Protein AF-0000000084554409 (afdb_homodimer)

Nearest PDB structures (foldseek):
  8tp8-assembly2_C  TM=5.399E-01  e=3.502E-16  Caulobacter vibrioides NA1000
  8tp8-assembly1_A  TM=5.788E-01  e=5.989E-15  Caulobacter vibrioides NA1000
  8tpk-assembly1_A  TM=5.805E-01  e=3.508E-14  Caulobacter vibrioides NA1000
  7u02-assembly1_M  TM=6.677E-01  e=2.843E-09  Caulobacter vibrioides CB15
  9c5g-assembly1_A  TM=3.710E-01  e=1.665E-08  Rhizobium leguminosarum

Structure (mmCIF, N/CA/C/O backbone):
data_AF-0000000084554409-model_v1
#
loop_
_entity.id
_entity.type
_entity.pdbx_description
1 polymer 'DeoR-like helix-turn-helix domain protein'
#
loop_
_atom_site.group_PDB
_atom_site.id
_atom_site.type_symbol
_atom_site.label_atom_id
_atom_site.label_alt_id
_atom_site.label_comp_id
_atom_site.label_asym_id
_atom_site.label_entity_id
_atom_site.label_seq_id
_atom_site.pdbx_PDB_ins_code
_atom_site.Cartn_x
_atom_site.Cartn_y
_atom_site.Cartn_z
_atom_site.occupancy
_atom_site.B_iso_or_equiv
_atom_site.auth_seq_id
_atom_site.auth_comp_id
_atom_site.auth_asym_id
_atom_site.auth_atom_id
_atom_site.pdbx_PDB_model_num
ATOM 1 N N . MET A 1 1 ? -9.289 40.406 23.047 1 42.03 1 MET A N 1
ATOM 2 C CA . MET A 1 1 ? -8.758 39.344 22.188 1 42.03 1 MET A CA 1
ATOM 3 C C . MET A 1 1 ? -9.305 37.969 22.594 1 42.03 1 MET A C 1
ATOM 5 O O . MET A 1 1 ? -9.359 37.656 23.781 1 42.03 1 MET A O 1
ATOM 9 N N . ASN A 1 2 ? -10.055 37.281 21.734 1 46.47 2 ASN A N 1
ATOM 10 C CA . ASN A 1 2 ? -10.586 35.969 22.047 1 46.47 2 ASN A CA 1
ATOM 11 C C . ASN A 1 2 ? -9.461 34.969 22.328 1 46.47 2 ASN A C 1
ATOM 13 O O . ASN A 1 2 ? -8.359 35.094 21.781 1 46.47 2 ASN A O 1
ATOM 17 N N . LYS A 1 3 ? -9.773 34.219 23.281 1 57.31 3 LYS A N 1
ATOM 18 C CA . LYS A 1 3 ? -8.766 33.281 23.781 1 57.31 3 LYS A CA 1
ATOM 19 C C . LYS A 1 3 ? -8.219 32.406 22.656 1 57.31 3 LYS A C 1
ATOM 21 O O . LYS A 1 3 ? -7.012 32.188 22.562 1 57.31 3 LYS A O 1
ATOM 26 N N . SER A 1 4 ? -9.047 31.891 21.906 1 52.97 4 SER A N 1
ATOM 27 C CA . SER A 1 4 ? -8.633 30.969 20.859 1 52.97 4 SER A CA 1
ATOM 28 C C . SER A 1 4 ? -7.703 31.641 19.859 1 52.97 4 SER A C 1
ATOM 30 O O . SER A 1 4 ? -6.703 31.062 19.422 1 52.97 4 SER A O 1
ATOM 32 N N . LYS A 1 5 ? -7.984 32.906 19.641 1 51.28 5 LYS A N 1
ATOM 33 C CA . LYS A 1 5 ? -7.145 33.719 18.766 1 51.28 5 LYS A CA 1
ATOM 34 C C . LYS A 1 5 ? -5.773 33.969 19.375 1 51.28 5 LYS A C 1
ATOM 36 O O . LYS A 1 5 ? -4.75 33.844 18.703 1 51.28 5 LYS A O 1
ATOM 41 N N . ARG A 1 6 ? -5.91 34.438 20.484 1 61.97 6 ARG A N 1
ATOM 42 C CA . ARG A 1 6 ? -4.68 34.719 21.219 1 61.97 6 ARG A CA 1
ATOM 43 C C . ARG A 1 6 ? -3.775 33.469 21.266 1 61.97 6 ARG A C 1
ATOM 45 O O . ARG A 1 6 ? -2.557 33.594 21.125 1 61.97 6 ARG A O 1
ATOM 52 N N . LEU A 1 7 ? -4.406 32.375 21.219 1 65.44 7 LEU A N 1
ATOM 53 C CA . LEU A 1 7 ? -3.613 31.156 21.297 1 65.44 7 LEU A CA 1
ATOM 54 C C . LEU A 1 7 ? -2.889 30.891 19.984 1 65.44 7 LEU A C 1
ATOM 56 O O . LEU A 1 7 ? -1.714 30.516 19.984 1 65.44 7 LEU A O 1
ATOM 60 N N . VAL A 1 8 ? -3.498 31.109 18.984 1 59.38 8 VAL A N 1
ATOM 61 C CA . VAL A 1 8 ? -2.879 30.906 17.672 1 59.38 8 VAL A CA 1
ATOM 62 C C . VAL A 1 8 ? -1.758 31.922 17.469 1 59.38 8 VAL A C 1
ATOM 64 O O . VAL A 1 8 ? -0.665 31.578 17.031 1 59.38 8 VAL A O 1
ATOM 67 N N . ASP A 1 9 ? -2.053 33.219 17.906 1 60.62 9 ASP A N 1
ATOM 68 C CA . ASP A 1 9 ? -1.046 34.25 17.812 1 60.62 9 ASP A CA 1
ATOM 69 C C . ASP A 1 9 ? 0.168 33.938 18.688 1 60.62 9 ASP A C 1
ATOM 71 O O . ASP A 1 9 ? 1.307 34.188 18.281 1 60.62 9 ASP A O 1
ATOM 75 N N . LEU A 1 10 ? -0.162 33.469 19.672 1 70.5 10 LEU A N 1
ATOM 76 C CA . LEU A 1 10 ? 0.896 33.094 20.594 1 70.5 10 LEU A CA 1
ATOM 77 C C . LEU A 1 10 ? 1.8 32 20 1 70.5 10 LEU A C 1
ATOM 79 O O . LEU A 1 10 ? 3.023 32.062 20.141 1 70.5 10 LEU A O 1
ATOM 83 N N . ILE A 1 11 ? 1.165 31.156 19.297 1 67.06 11 ILE A N 1
ATOM 84 C CA . ILE A 1 11 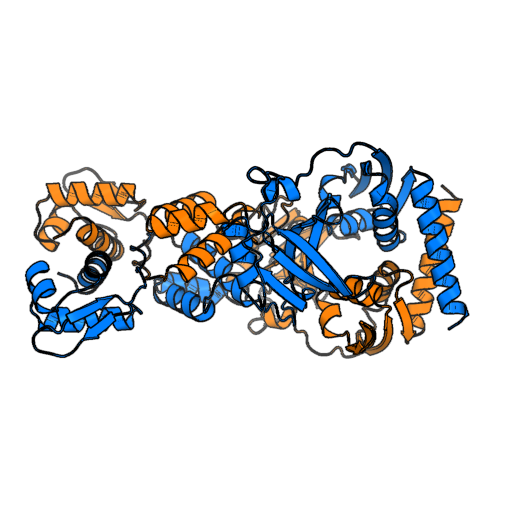? 1.938 30.062 18.703 1 67.06 11 ILE A CA 1
ATOM 85 C C . ILE A 1 11 ? 2.904 30.625 17.672 1 67.06 11 ILE A C 1
ATOM 87 O O . ILE A 1 11 ? 4.078 30.266 17.641 1 67.06 11 ILE A O 1
ATOM 91 N N . ILE A 1 12 ? 2.424 31.469 16.953 1 58.12 12 ILE A N 1
ATOM 92 C CA . ILE A 1 12 ? 3.246 32.094 15.922 1 58.12 12 ILE A CA 1
ATOM 93 C C . ILE A 1 12 ? 4.414 32.844 16.562 1 58.12 12 ILE A C 1
ATOM 95 O O . ILE A 1 12 ? 5.566 32.656 16.141 1 58.12 12 ILE A O 1
ATOM 99 N N . VAL A 1 13 ? 4.086 33.656 17.516 1 65.5 13 VAL A N 1
ATOM 100 C CA . VAL A 1 13 ? 5.102 34.5 18.172 1 65.5 13 VAL A CA 1
ATOM 101 C C . VAL A 1 13 ? 6.113 33.594 18.875 1 65.5 13 VAL A C 1
ATOM 103 O O . VAL A 1 13 ? 7.32 33.844 18.812 1 65.5 13 VAL A O 1
ATOM 106 N N . ILE A 1 14 ? 5.598 32.562 19.406 1 70.81 14 ILE A N 1
ATOM 107 C CA . ILE A 1 14 ? 6.5 31.734 20.188 1 70.81 14 ILE A CA 1
ATOM 108 C C . ILE A 1 14 ? 7.418 30.953 19.234 1 70.81 14 ILE A C 1
ATOM 110 O O . ILE A 1 14 ? 8.586 30.719 19.562 1 70.81 14 ILE A O 1
ATOM 114 N N . ASN A 1 15 ? 6.895 30.625 18.094 1 62.66 15 ASN A N 1
ATOM 115 C CA . ASN A 1 15 ? 7.73 29.953 17.109 1 62.66 15 ASN A CA 1
ATOM 116 C C . ASN A 1 15 ? 8.844 30.859 16.594 1 62.66 15 ASN A C 1
ATOM 118 O O . ASN A 1 15 ? 9.945 30.391 16.297 1 62.66 15 ASN A O 1
ATOM 122 N N . ARG A 1 16 ? 8.469 32.031 16.516 1 59.31 16 ARG A N 1
ATOM 123 C CA . ARG A 1 16 ? 9.43 33 16.031 1 59.31 16 ARG A CA 1
ATOM 124 C C . ARG A 1 16 ? 10.484 33.312 17.109 1 59.31 16 ARG A C 1
ATOM 126 O O . ARG A 1 16 ? 11.68 33.344 16.812 1 59.31 16 ARG A O 1
ATOM 133 N N . LYS A 1 17 ? 10.109 33.531 18.297 1 64.5 17 LYS A N 1
ATOM 134 C CA . LYS A 1 17 ? 11 34 19.359 1 64.5 17 LYS A CA 1
ATOM 135 C C . LYS A 1 17 ? 11.781 32.844 19.969 1 64.5 17 LYS A C 1
ATOM 137 O O . LYS A 1 17 ? 12.891 33.031 20.469 1 64.5 17 LYS A O 1
ATOM 142 N N . GLN A 1 18 ? 11.234 31.688 19.859 1 65.06 18 GLN A N 1
ATOM 143 C CA . GLN A 1 18 ? 11.789 30.469 20.422 1 65.06 18 GLN A CA 1
ATOM 144 C C . GLN A 1 18 ? 12 30.594 21.922 1 65.06 18 GLN A C 1
ATOM 146 O O . GLN A 1 18 ? 11.727 29.656 22.672 1 65.06 18 GLN A O 1
ATOM 151 N N . ASN A 1 19 ? 12.602 31.766 22.359 1 71 19 ASN A N 1
ATOM 152 C CA . ASN A 1 19 ? 12.766 32.125 23.766 1 71 19 ASN A CA 1
ATOM 153 C C . ASN A 1 19 ? 12.016 33.406 24.109 1 71 19 ASN A C 1
ATOM 155 O O . ASN A 1 19 ? 12.117 34.406 23.391 1 71 19 ASN A O 1
ATOM 159 N N . PHE A 1 20 ? 11.125 33.281 25.109 1 77.62 20 PHE A N 1
ATOM 160 C CA . PHE A 1 20 ? 10.32 34.469 25.422 1 77.62 20 PHE A CA 1
ATOM 161 C C . PHE A 1 20 ? 9.883 34.438 26.891 1 77.62 20 PHE A C 1
ATOM 163 O O . PHE A 1 20 ? 9.898 33.406 27.531 1 77.62 20 PHE A O 1
ATOM 170 N N . THR A 1 21 ? 9.68 35.688 27.453 1 80.69 21 THR A N 1
ATOM 171 C CA . THR A 1 21 ? 9.102 35.781 28.797 1 80.69 21 THR A CA 1
ATOM 172 C C . THR A 1 21 ? 7.617 36.125 28.719 1 80.69 21 THR A C 1
ATOM 174 O O . THR A 1 21 ? 7.156 36.688 27.734 1 80.69 21 THR A O 1
ATOM 177 N N . ALA A 1 22 ? 6.871 35.688 29.781 1 84.06 22 ALA A N 1
ATOM 178 C CA . ALA A 1 22 ? 5.453 36.031 29.844 1 84.06 22 ALA A CA 1
ATOM 179 C C . ALA A 1 22 ? 5.25 37.531 29.766 1 84.06 22 ALA A C 1
ATOM 181 O O . ALA A 1 22 ? 4.285 38 29.156 1 84.06 22 ALA A O 1
ATOM 182 N N . LYS A 1 23 ? 6.176 38.25 30.422 1 83.12 23 LYS A N 1
ATOM 183 C CA . LYS A 1 23 ? 6.098 39.719 30.422 1 83.12 23 LYS A CA 1
ATOM 184 C C . LYS A 1 23 ? 6.219 40.281 29 1 83.12 23 LYS A C 1
ATOM 186 O O . LYS A 1 23 ? 5.445 41.125 28.609 1 83.12 23 LYS A O 1
ATOM 191 N N . GLU A 1 24 ? 7.168 39.719 28.312 1 84.38 24 GLU A N 1
ATOM 192 C CA . GLU A 1 24 ? 7.379 40.156 26.938 1 84.38 24 GLU A CA 1
ATOM 193 C C . GLU A 1 24 ? 6.137 39.906 26.078 1 84.38 24 GLU A C 1
ATOM 195 O O . GLU A 1 24 ? 5.742 40.75 25.281 1 84.38 24 GLU A O 1
ATOM 200 N N . LEU A 1 25 ? 5.574 38.75 26.219 1 84.56 25 LEU A N 1
ATOM 201 C CA . LEU A 1 25 ? 4.391 38.406 25.438 1 84.56 25 LEU A CA 1
ATOM 202 C C . LEU A 1 25 ? 3.193 39.25 25.859 1 84.56 25 LEU A C 1
ATOM 204 O O . LEU A 1 25 ? 2.391 39.656 25.016 1 84.56 25 LEU A O 1
ATOM 208 N N . ALA A 1 26 ? 3.086 39.5 27.156 1 85.06 26 ALA A N 1
ATOM 209 C CA . ALA A 1 26 ? 2.004 40.312 27.672 1 85.06 26 ALA A CA 1
ATOM 210 C C . ALA A 1 26 ? 2.047 41.719 27.062 1 85.06 26 ALA A C 1
ATOM 212 O O . ALA A 1 26 ? 1.012 42.281 26.672 1 85.06 26 ALA A O 1
ATOM 213 N N . GLU A 1 27 ? 3.223 42.219 27.031 1 84.75 27 GLU A N 1
ATOM 214 C CA . GLU A 1 27 ? 3.41 43.531 26.438 1 84.75 27 GLU A CA 1
ATOM 215 C C . GLU A 1 27 ? 3.066 43.531 24.953 1 84.75 27 GLU A C 1
ATOM 217 O O . GLU A 1 27 ? 2.398 44.438 24.453 1 84.75 27 GLU A O 1
ATOM 222 N N . GLU A 1 28 ? 3.516 42.469 24.375 1 81.31 28 GLU A N 1
ATOM 223 C CA . GLU A 1 28 ? 3.32 42.344 22.938 1 81.31 28 GLU A CA 1
ATOM 224 C C . GLU A 1 28 ? 1.842 42.188 22.594 1 81.31 28 GLU A C 1
ATOM 226 O O . GLU A 1 28 ? 1.372 42.75 21.594 1 81.31 28 GLU A O 1
ATOM 231 N N . PHE A 1 29 ? 1.118 41.5 23.391 1 80.5 29 PHE A N 1
ATOM 232 C CA . PHE A 1 29 ? -0.267 41.156 23.078 1 80.5 29 PHE A CA 1
ATOM 233 C C . PHE A 1 29 ? -1.226 42.094 23.812 1 80.5 29 PHE A C 1
ATOM 235 O O . PHE A 1 29 ? -2.439 42.031 23.609 1 80.5 29 PHE A O 1
ATOM 242 N N . GLY A 1 30 ? -0.697 42.938 24.672 1 80.69 30 GLY A N 1
ATOM 243 C CA . GLY A 1 30 ? -1.503 43.906 25.406 1 80.69 30 GLY A CA 1
ATOM 244 C C . GLY A 1 30 ? -2.457 43.25 26.391 1 80.69 30 GLY A C 1
ATOM 245 O O . GLY A 1 30 ? -3.609 43.688 26.516 1 80.69 30 GLY A O 1
ATOM 246 N N . VAL A 1 31 ? -2.096 42.219 26.906 1 85.06 31 VAL A N 1
ATOM 247 C CA . VAL A 1 31 ? -2.873 41.562 27.922 1 85.06 31 VAL A CA 1
ATOM 248 C C . VAL A 1 31 ? -2.033 41.375 29.188 1 85.06 31 VAL A C 1
ATOM 250 O O . VAL A 1 31 ? -0.856 41.75 29.219 1 85.06 31 VAL A O 1
ATOM 253 N N . SER A 1 32 ? -2.68 40.938 30.219 1 84.81 32 SER A N 1
ATOM 254 C CA . SER A 1 32 ? -1.973 40.75 31.484 1 84.81 32 SER A CA 1
ATOM 255 C C . SER A 1 32 ? -1.036 39.562 31.438 1 84.81 32 SER A C 1
ATOM 257 O O . SER A 1 32 ? -1.226 38.656 30.609 1 84.81 32 SER A O 1
ATOM 259 N N . ILE A 1 33 ? -0.071 39.625 32.312 1 83.44 33 ILE A N 1
ATOM 260 C CA . ILE A 1 33 ? 0.845 38.5 32.438 1 83.44 33 ILE A CA 1
ATOM 261 C C . ILE A 1 33 ? 0.064 37.25 32.781 1 83.44 33 ILE A C 1
ATOM 263 O O . ILE A 1 33 ? 0.36 36.156 32.281 1 83.44 33 ILE A O 1
ATOM 267 N N . ARG A 1 34 ? -0.937 37.406 33.594 1 81.69 34 ARG A N 1
ATOM 268 C CA . ARG A 1 34 ? -1.754 36.281 34 1 81.69 34 ARG A CA 1
ATOM 269 C C . ARG A 1 34 ? -2.494 35.688 32.812 1 81.69 34 ARG A C 1
ATOM 271 O O . ARG A 1 34 ? -2.596 34.469 32.688 1 81.69 34 ARG A O 1
ATOM 278 N N . THR A 1 35 ? -2.98 36.5 31.984 1 83 35 THR A N 1
ATOM 279 C CA . THR A 1 35 ? -3.68 36.031 30.797 1 83 35 THR A CA 1
ATOM 280 C C . THR A 1 35 ? -2.74 35.25 29.875 1 83 35 THR A C 1
ATOM 282 O O . THR A 1 35 ? -3.104 34.188 29.375 1 83 35 THR A O 1
ATOM 285 N N . ILE A 1 36 ? -1.535 35.812 29.672 1 85.38 36 ILE A N 1
ATOM 286 C CA . ILE A 1 36 ? -0.545 35.125 28.844 1 85.38 36 ILE A CA 1
ATOM 287 C C . ILE A 1 36 ? -0.172 33.781 29.453 1 85.38 36 ILE A C 1
ATOM 289 O O . ILE A 1 36 ? -0.05 32.781 28.75 1 85.38 36 ILE A O 1
ATOM 293 N N . GLN A 1 37 ? -0.025 33.844 30.75 1 83 37 GLN A N 1
ATOM 294 C CA . GLN A 1 37 ? 0.333 32.594 31.422 1 83 37 GLN A CA 1
ATOM 295 C C . GLN A 1 37 ? -0.765 31.562 31.266 1 83 37 GLN A C 1
ATOM 297 O O . GLN A 1 37 ? -0.478 30.375 31.078 1 83 37 GLN A O 1
ATOM 302 N N . ARG A 1 38 ? -1.972 31.938 31.297 1 80.25 38 ARG A N 1
ATOM 303 C CA . ARG A 1 38 ? -3.088 31.031 31.062 1 80.25 38 ARG A CA 1
ATOM 304 C C . ARG A 1 38 ? -3.094 30.531 29.625 1 80.25 38 ARG A C 1
ATOM 306 O O . ARG A 1 38 ? -3.299 29.344 29.359 1 80.25 38 ARG A O 1
ATOM 313 N N . ASP A 1 39 ? -2.883 31.453 28.766 1 79.62 39 ASP A N 1
ATOM 314 C CA . ASP A 1 39 ? -2.848 31.094 27.359 1 79.62 39 ASP A CA 1
ATOM 315 C C . ASP A 1 39 ? -1.714 30.109 27.062 1 79.62 39 ASP A C 1
ATOM 317 O O . ASP A 1 39 ? -1.889 29.172 26.297 1 79.62 39 ASP A O 1
ATOM 321 N N . LEU A 1 40 ? -0.564 30.422 27.641 1 78.38 40 LEU A N 1
ATOM 322 C CA . LEU A 1 40 ? 0.583 29.547 27.453 1 78.38 40 LEU A CA 1
ATOM 323 C C . LEU A 1 40 ? 0.297 28.156 27.984 1 78.38 40 LEU A C 1
ATOM 325 O O . LEU A 1 40 ? 0.708 27.156 27.391 1 78.38 40 LEU A O 1
ATOM 329 N N . LYS A 1 41 ? -0.474 28.156 29.016 1 75 41 LYS A N 1
ATOM 330 C CA . LYS A 1 41 ? -0.89 26.859 29.562 1 75 41 LYS A CA 1
ATOM 331 C C . LYS A 1 41 ? -1.835 26.141 28.594 1 75 41 LYS A C 1
ATOM 333 O O . LYS A 1 41 ? -1.72 24.938 28.391 1 75 41 LYS A O 1
ATOM 338 N N . ASP A 1 42 ? -2.619 26.906 28.062 1 70.06 42 ASP A N 1
ATOM 339 C CA . ASP A 1 42 ? -3.529 26.344 27.062 1 70.06 42 ASP A CA 1
ATOM 340 C C . ASP A 1 42 ? -2.76 25.781 25.875 1 70.06 42 ASP A C 1
ATOM 342 O O . ASP A 1 42 ? -3.088 24.703 25.359 1 70.06 42 ASP A O 1
ATOM 346 N N . LEU A 1 43 ? -1.841 26.5 25.5 1 69.75 43 LEU A N 1
ATOM 347 C CA . LEU A 1 43 ? -1.02 26.062 24.375 1 69.75 43 LEU A CA 1
ATOM 348 C C . LEU A 1 43 ? -0.256 24.781 24.719 1 69.75 43 LEU A C 1
ATOM 350 O O . LEU A 1 43 ? -0.123 23.891 23.875 1 69.75 43 LEU A O 1
ATOM 354 N N . GLU A 1 44 ? 0.214 24.766 25.906 1 66.38 44 GLU A N 1
ATOM 355 C CA . GLU A 1 44 ? 0.876 23.562 26.375 1 66.38 44 GLU A CA 1
ATOM 356 C C . GLU A 1 44 ? -0.073 22.359 26.328 1 66.38 44 GLU A C 1
ATOM 358 O O . GLU A 1 44 ? 0.315 21.266 25.922 1 66.38 44 GLU A O 1
ATOM 363 N N . ASP A 1 45 ? -1.24 22.75 26.625 1 60.44 45 ASP A N 1
ATOM 364 C CA . ASP A 1 45 ? -2.252 21.703 26.625 1 60.44 45 ASP A CA 1
ATOM 365 C C . ASP A 1 45 ? -2.561 21.234 25.203 1 60.44 45 ASP A C 1
ATOM 367 O O . ASP A 1 45 ? -2.934 20.078 25 1 60.44 45 ASP A O 1
ATOM 371 N N . LEU A 1 46 ? -2.338 22.203 24.453 1 55.56 46 LEU A N 1
ATOM 372 C CA . LEU A 1 46 ? -2.58 21.891 23.047 1 55.56 46 LEU A CA 1
ATOM 373 C C . LEU A 1 46 ? -1.366 21.203 22.422 1 55.56 46 LEU A C 1
ATOM 375 O O . LEU A 1 46 ? -1.347 20.938 21.219 1 55.56 46 LEU A O 1
ATOM 379 N N . GLY A 1 47 ? -0.349 21.016 23.219 1 57.69 47 GLY A N 1
ATOM 380 C CA . GLY A 1 47 ? 0.809 20.25 22.781 1 57.69 47 GLY A CA 1
ATOM 381 C C . GLY A 1 47 ? 1.988 21.109 22.391 1 57.69 47 GLY A C 1
ATOM 382 O O . GLY A 1 47 ? 2.98 20.609 21.859 1 57.69 47 GLY A O 1
ATOM 383 N N . VAL A 1 48 ? 1.834 22.375 22.562 1 62.28 48 VAL A N 1
ATOM 384 C CA . VAL A 1 48 ? 2.967 23.25 22.281 1 62.28 48 VAL A CA 1
ATOM 385 C C . VAL A 1 48 ? 4.07 23.016 23.312 1 62.28 48 VAL A C 1
ATOM 387 O O . VAL A 1 48 ? 3.832 23.125 24.516 1 62.28 48 VAL A O 1
ATOM 390 N N . PRO A 1 49 ? 5.141 22.578 22.812 1 62.53 49 PRO A N 1
ATOM 391 C CA . PRO A 1 49 ? 6.211 22.297 23.766 1 62.53 49 PRO A CA 1
ATOM 392 C C . PRO A 1 49 ? 6.852 23.562 24.344 1 62.53 49 PRO A C 1
ATOM 394 O O . PRO A 1 49 ? 7.824 24.062 23.781 1 62.53 49 PRO A O 1
ATOM 397 N N . LEU A 1 50 ? 6.281 24.016 25.375 1 66.88 50 LEU A N 1
ATOM 398 C CA . LEU A 1 50 ? 6.832 25.172 26.047 1 66.88 50 LEU A CA 1
ATOM 399 C C . LEU A 1 50 ? 7.613 24.766 27.297 1 66.88 50 LEU A C 1
ATOM 401 O O . LEU A 1 50 ? 7.18 23.891 28.047 1 66.88 50 LEU A O 1
ATOM 405 N N . TYR A 1 51 ? 8.852 25.062 27.328 1 64.75 51 TYR A N 1
ATOM 406 C CA . TYR A 1 51 ? 9.68 24.859 28.516 1 64.75 51 TYR A CA 1
ATOM 407 C C . TYR A 1 51 ? 9.789 26.156 29.312 1 64.75 51 TYR A C 1
ATOM 409 O O . TYR A 1 51 ? 10.094 27.219 28.766 1 64.75 51 TYR A O 1
ATOM 417 N N . THR A 1 52 ? 9.336 25.969 30.531 1 66.88 52 THR A N 1
ATOM 418 C CA . THR A 1 52 ? 9.406 27.125 31.422 1 66.88 52 THR A CA 1
ATOM 419 C C . THR A 1 52 ? 10.734 27.141 32.188 1 66.88 52 THR A C 1
ATOM 421 O O . THR A 1 52 ? 11.133 26.141 32.75 1 66.88 52 THR A O 1
ATOM 424 N N . GLU A 1 53 ? 11.594 28.109 31.922 1 66.12 53 GLU A N 1
ATOM 425 C CA . GLU A 1 53 ? 12.805 28.328 32.719 1 66.12 53 GLU A CA 1
ATOM 426 C C . GLU A 1 53 ? 12.547 29.281 33.875 1 66.12 53 GLU A C 1
ATOM 428 O O . GLU A 1 53 ? 12.023 30.375 33.656 1 66.12 53 GLU A O 1
ATOM 433 N N . LEU A 1 54 ? 12.781 28.688 35.094 1 62.69 54 LEU A N 1
ATOM 434 C CA . LEU A 1 54 ? 12.57 29.469 36.312 1 62.69 54 LEU A CA 1
ATOM 435 C C . LEU A 1 54 ? 13.797 30.328 36.625 1 62.69 54 LEU A C 1
ATOM 437 O O . LEU A 1 54 ? 14.914 29.984 36.25 1 62.69 54 LEU A O 1
ATOM 441 N N . GLY A 1 55 ? 13.766 31.516 37.281 1 57.66 55 GLY A N 1
ATOM 442 C CA . GLY A 1 55 ? 14.82 32.406 37.719 1 57.66 55 GLY A CA 1
ATOM 443 C C . GLY A 1 55 ? 14.594 33.844 37.281 1 57.66 55 GLY A C 1
ATOM 444 O O . GLY A 1 55 ? 13.586 34.156 36.656 1 57.66 55 GLY A O 1
ATOM 445 N N . ALA A 1 56 ? 15.523 34.906 37.75 1 58.03 56 ALA A N 1
ATOM 446 C CA . ALA A 1 56 ? 15.398 36.344 37.5 1 58.03 56 ALA A CA 1
ATOM 447 C C . ALA A 1 56 ? 15.281 36.625 36 1 58.03 56 ALA A C 1
ATOM 449 O O . ALA A 1 56 ? 14.609 37.562 35.594 1 58.03 56 ALA A O 1
ATOM 450 N N . LYS A 1 57 ? 15.867 35.688 35.156 1 60.44 57 LYS A N 1
ATOM 451 C CA . LYS A 1 57 ? 15.844 35.812 33.688 1 60.44 57 LYS A CA 1
ATOM 452 C C . LYS A 1 57 ? 15.023 34.688 33.062 1 60.44 57 LYS A C 1
ATOM 454 O O . LYS A 1 57 ? 15.227 34.344 31.906 1 60.44 57 LYS A O 1
ATOM 459 N N . GLY A 1 58 ? 14.18 34.125 33.906 1 61.28 58 GLY A N 1
ATOM 460 C CA . GLY A 1 58 ? 13.438 32.969 33.438 1 61.28 58 GLY A CA 1
ATOM 461 C C . GLY A 1 58 ? 12.359 33.312 32.438 1 61.28 58 GLY A C 1
ATOM 462 O O . GLY A 1 58 ? 11.93 34.469 32.344 1 61.28 58 GLY A O 1
ATOM 463 N N . GLY A 1 59 ? 12.07 32.5 31.406 1 72.31 59 GLY A N 1
ATOM 464 C CA . GLY A 1 59 ? 11.086 32.625 30.344 1 72.31 59 GLY A CA 1
ATOM 465 C C . GLY A 1 59 ? 10.641 31.312 29.766 1 72.31 59 GLY A C 1
ATOM 466 O O . GLY A 1 59 ? 10.586 30.297 30.469 1 72.31 59 GLY A O 1
ATOM 467 N N . TYR A 1 60 ? 9.914 31.453 28.797 1 75.44 60 TYR A N 1
ATOM 468 C CA . TYR A 1 60 ? 9.438 30.297 28.062 1 75.44 60 TYR A CA 1
ATOM 469 C C . TYR A 1 60 ? 10.297 30.047 26.828 1 75.44 60 TYR A C 1
ATOM 471 O O . TYR A 1 60 ? 10.844 30.969 26.234 1 75.44 60 TYR A O 1
ATOM 479 N N . ARG A 1 61 ? 10.648 28.844 26.688 1 65 61 ARG A N 1
ATOM 480 C CA . ARG A 1 61 ? 11.359 28.422 25.484 1 65 61 ARG A CA 1
ATOM 481 C C . ARG A 1 61 ? 10.57 27.375 24.719 1 65 61 ARG A C 1
ATOM 483 O O . ARG A 1 61 ? 9.961 26.484 25.312 1 65 61 ARG A O 1
ATOM 490 N N . LEU A 1 62 ? 10.367 27.766 23.469 1 61.34 62 LEU A N 1
ATOM 491 C CA . LEU A 1 62 ? 9.844 26.719 22.609 1 61.34 62 LEU A CA 1
ATOM 492 C C . LEU A 1 62 ? 10.883 25.609 22.391 1 61.34 62 LEU A C 1
ATOM 494 O O . LEU A 1 62 ? 12.039 25.906 22.047 1 61.34 62 LEU A O 1
ATOM 498 N N . LEU A 1 63 ? 10.648 24.547 22.938 1 51.91 63 LEU A N 1
ATOM 499 C CA . LEU A 1 63 ? 11.586 23.438 22.734 1 51.91 63 LEU A CA 1
ATOM 500 C C . LEU A 1 63 ? 11.641 23.031 21.266 1 51.91 63 LEU A C 1
ATOM 502 O O . LEU A 1 63 ? 10.609 22.953 20.594 1 51.91 63 LEU A O 1
ATOM 506 N N . ASN A 1 64 ? 12.742 23.078 20.703 1 48.94 64 ASN A N 1
ATOM 507 C CA . ASN A 1 64 ? 13.258 22.734 19.375 1 48.94 64 ASN A CA 1
ATOM 508 C C . ASN A 1 64 ? 12.141 22.281 18.438 1 48.94 64 ASN A C 1
ATOM 510 O O . ASN A 1 64 ? 12.398 21.594 17.453 1 48.94 64 ASN A O 1
ATOM 514 N N . LYS A 1 65 ? 10.898 22.594 18.875 1 51.38 65 LYS A N 1
ATOM 515 C CA . LYS A 1 65 ? 9.93 21.938 18 1 51.38 65 LYS A CA 1
ATOM 516 C C . LYS A 1 65 ? 8.961 22.953 17.391 1 51.38 65 LYS A C 1
ATOM 518 O O . LYS A 1 65 ? 8.203 23.609 18.109 1 51.38 65 LYS A O 1
ATOM 523 N N . LYS A 1 66 ? 9.328 23.641 16.203 1 49.91 66 LYS A N 1
ATOM 524 C CA . LYS A 1 66 ? 8.531 24.594 15.445 1 49.91 66 LYS A CA 1
ATOM 525 C C . LYS A 1 66 ? 7.105 24.078 15.234 1 49.91 66 LYS A C 1
ATOM 527 O O . LYS A 1 66 ? 6.902 22.906 14.953 1 49.91 66 LYS A O 1
ATOM 532 N N . ILE A 1 67 ? 6.227 24.781 15.836 1 52.25 67 ILE A N 1
ATOM 533 C CA . ILE A 1 67 ? 4.812 24.469 15.688 1 52.25 67 ILE A CA 1
ATOM 534 C C . ILE A 1 67 ? 4.301 25 14.352 1 52.25 67 ILE A C 1
ATOM 536 O O . ILE A 1 67 ? 4.719 26.062 13.906 1 52.25 67 ILE A O 1
ATOM 540 N N . LEU A 1 68 ? 3.662 24.125 13.531 1 56.47 68 LEU A N 1
ATOM 541 C CA . LEU A 1 68 ? 3.137 24.484 12.219 1 56.47 68 LEU A CA 1
ATOM 542 C C . LEU A 1 68 ? 2.068 25.562 12.328 1 56.47 68 LEU A C 1
ATOM 544 O O . LEU A 1 68 ? 1.311 25.594 13.305 1 56.47 68 LEU A O 1
ATOM 548 N N . PRO A 1 69 ? 2.26 26.672 11.586 1 49.62 69 PRO A N 1
ATOM 549 C CA . PRO A 1 69 ? 1.155 27.641 11.508 1 49.62 69 PRO A CA 1
ATOM 550 C C . PRO A 1 69 ? -0.182 26.969 11.195 1 49.62 69 PRO A C 1
ATOM 552 O O . PRO A 1 69 ? -0.212 25.859 10.656 1 49.62 69 PRO A O 1
ATOM 555 N N . PRO A 1 70 ? -1.249 27.547 11.664 1 51.25 70 PRO A N 1
ATOM 556 C CA . PRO A 1 70 ? -2.568 26.984 11.375 1 51.25 70 PRO A CA 1
ATOM 557 C C . PRO A 1 70 ? -2.814 26.781 9.883 1 51.25 70 PRO A C 1
ATOM 559 O O . PRO A 1 70 ? -2.469 27.641 9.078 1 51.25 70 PRO A O 1
ATOM 562 N N . ILE A 1 71 ? -2.957 25.672 9.414 1 58 71 ILE A N 1
ATOM 563 C CA . ILE A 1 71 ? -3.318 25.297 8.047 1 58 71 ILE A CA 1
ATOM 564 C C . ILE A 1 71 ? -4.836 25.156 7.938 1 58 71 ILE A C 1
ATOM 566 O O . ILE A 1 71 ? -5.473 24.516 8.781 1 58 71 ILE A O 1
ATOM 570 N N . ALA A 1 72 ? -5.492 25.953 7.004 1 59.5 72 ALA A N 1
ATOM 571 C CA . ALA A 1 72 ? -6.934 25.859 6.77 1 59.5 72 ALA A CA 1
ATOM 572 C C . ALA A 1 72 ? -7.266 24.703 5.836 1 59.5 72 ALA A C 1
ATOM 574 O O . ALA A 1 72 ? -6.844 24.688 4.68 1 59.5 72 ALA A O 1
ATOM 575 N N . PHE A 1 73 ? -7.844 23.625 6.434 1 70.06 73 PHE A N 1
ATOM 576 C CA . PHE A 1 73 ? -8.328 22.516 5.629 1 70.06 73 PHE A CA 1
ATOM 577 C C . PHE A 1 73 ? -9.852 22.531 5.535 1 70.06 73 PHE A C 1
ATOM 579 O O . PHE A 1 73 ? -10.531 22.953 6.473 1 70.06 73 PHE A O 1
ATOM 586 N N . THR A 1 74 ? -10.305 22.172 4.309 1 73.25 74 THR A N 1
ATOM 587 C CA . THR A 1 74 ? -11.727 21.844 4.23 1 73.25 74 THR A CA 1
ATOM 588 C C . THR A 1 74 ? -12.023 20.562 5.012 1 73.25 74 THR A C 1
ATOM 590 O O . THR A 1 74 ? -11.109 19.844 5.398 1 73.25 74 THR A O 1
ATOM 593 N N . GLU A 1 75 ? -13.281 20.344 5.223 1 76.44 75 GLU A N 1
ATOM 594 C CA . GLU A 1 75 ? -13.703 19.141 5.941 1 76.44 75 GLU A CA 1
ATOM 595 C C . GLU A 1 75 ? -13.234 17.891 5.227 1 76.44 75 GLU A C 1
ATOM 597 O O . GLU A 1 75 ? -12.664 16.984 5.852 1 76.44 75 GLU A O 1
ATOM 602 N N . ASN A 1 76 ? -13.43 17.828 3.932 1 78.31 76 ASN A N 1
ATOM 603 C CA . ASN A 1 76 ? -13.055 16.656 3.154 1 78.31 76 ASN A CA 1
ATOM 604 C C . ASN A 1 76 ? -11.539 16.453 3.135 1 78.31 76 ASN A C 1
ATOM 606 O O . ASN A 1 76 ? -11.062 15.32 3.193 1 78.31 76 ASN A O 1
ATOM 610 N N . GLU A 1 77 ? -10.859 17.578 3.133 1 79.56 77 GLU A N 1
ATOM 611 C CA . GLU A 1 77 ? -9.398 17.5 3.182 1 79.56 77 GLU A CA 1
ATOM 612 C C . GLU A 1 77 ? -8.922 16.938 4.52 1 79.56 77 GLU A C 1
ATOM 614 O O . GLU A 1 77 ? -8.039 16.078 4.559 1 79.56 77 GLU A O 1
ATOM 619 N N . ALA A 1 78 ? -9.57 17.406 5.574 1 80.81 78 ALA A N 1
ATOM 620 C CA . ALA A 1 78 ? -9.195 16.953 6.91 1 80.81 78 ALA A CA 1
ATOM 621 C C . ALA A 1 78 ? -9.492 15.461 7.09 1 80.81 78 ALA A C 1
ATOM 623 O O . ALA A 1 78 ? -8.68 14.727 7.66 1 80.81 78 ALA A O 1
ATOM 624 N N . ILE A 1 79 ? -10.578 15.078 6.559 1 83.69 79 ILE A N 1
ATOM 625 C CA . ILE A 1 79 ? -10.969 13.68 6.656 1 83.69 79 ILE A CA 1
ATOM 626 C C . ILE A 1 79 ? -9.992 12.812 5.867 1 83.69 79 ILE A C 1
ATOM 628 O O . ILE A 1 79 ? -9.5 11.797 6.375 1 83.69 79 ILE A O 1
ATOM 632 N N . ALA A 1 80 ? -9.656 13.25 4.68 1 83.81 80 ALA A N 1
ATOM 633 C CA . ALA A 1 80 ? -8.703 12.523 3.848 1 83.81 80 ALA A CA 1
ATOM 634 C C . ALA A 1 80 ? -7.34 12.43 4.527 1 83.81 80 ALA A C 1
ATOM 636 O O . ALA A 1 80 ? -6.715 11.367 4.531 1 83.81 80 ALA A O 1
ATOM 637 N N . MET A 1 81 ? -6.973 13.5 5.109 1 82.25 81 MET A N 1
ATOM 638 C CA . MET A 1 81 ? -5.688 13.547 5.805 1 82.25 81 MET A CA 1
ATOM 639 C C . MET A 1 81 ? -5.691 12.617 7.016 1 82.25 81 MET A C 1
ATOM 641 O O . MET A 1 81 ? -4.699 11.945 7.289 1 82.25 81 MET A O 1
ATOM 645 N N . PHE A 1 82 ? -6.781 12.648 7.668 1 85.69 82 PHE A N 1
ATOM 646 C CA . PHE A 1 82 ? -6.902 11.797 8.844 1 85.69 82 PHE A CA 1
ATOM 647 C C . PHE A 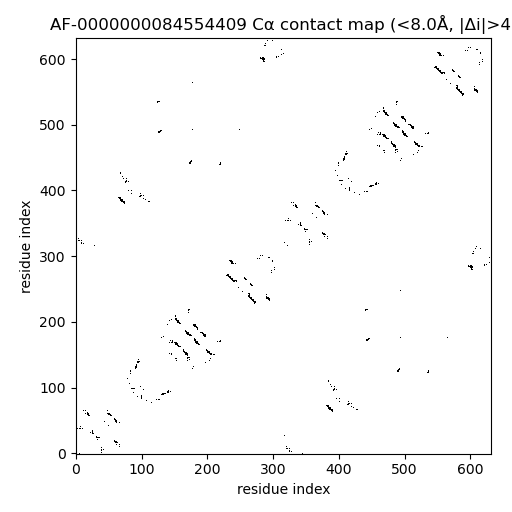1 82 ? -6.734 10.328 8.469 1 85.69 82 PHE A C 1
ATOM 649 O O . PHE A 1 82 ? -5.93 9.617 9.07 1 85.69 82 PHE A O 1
ATOM 656 N N . PHE A 1 83 ? -7.371 9.93 7.473 1 86.69 83 PHE A N 1
ATOM 657 C CA . PHE A 1 83 ? -7.336 8.516 7.113 1 86.69 83 PHE A CA 1
ATOM 658 C C . PHE A 1 83 ? -6.008 8.148 6.465 1 86.69 83 PHE A C 1
ATOM 660 O O . PHE A 1 83 ? -5.516 7.031 6.633 1 86.69 83 PHE A O 1
ATOM 667 N N . ALA A 1 84 ? -5.418 9.086 5.742 1 85.25 84 ALA A N 1
ATOM 668 C CA . ALA A 1 84 ? -4.074 8.859 5.223 1 85.25 84 ALA A CA 1
ATOM 669 C C . ALA A 1 84 ? -3.078 8.633 6.359 1 85.25 84 ALA A C 1
ATOM 671 O O . ALA A 1 84 ? -2.289 7.688 6.32 1 85.25 84 ALA A O 1
ATOM 672 N N . TYR A 1 85 ? -3.207 9.461 7.289 1 84.19 85 TYR A N 1
ATOM 673 C CA . TYR A 1 85 ? -2.301 9.359 8.422 1 84.19 85 TYR A CA 1
ATOM 674 C C . TYR A 1 85 ? -2.586 8.102 9.242 1 84.19 85 TYR A C 1
ATOM 676 O O . TYR A 1 85 ? -1.664 7.469 9.758 1 84.19 85 TYR A O 1
ATOM 684 N N . GLN A 1 86 ? -3.828 7.797 9.406 1 86.81 86 GLN A N 1
ATOM 685 C CA . GLN A 1 86 ? -4.211 6.594 10.141 1 86.81 86 GLN A CA 1
ATOM 686 C C . GLN A 1 86 ? -3.578 5.352 9.523 1 86.81 86 GLN A C 1
ATOM 688 O O . GLN A 1 86 ? -3.219 4.41 10.234 1 86.81 86 GLN A O 1
ATOM 693 N N . SER A 1 87 ? -3.439 5.371 8.266 1 86.25 87 SER A N 1
ATOM 694 C CA . SER A 1 87 ? -2.859 4.219 7.582 1 86.25 87 SER A CA 1
ATOM 695 C C . SER A 1 87 ? -1.42 3.979 8.023 1 86.25 87 SER A C 1
ATOM 697 O O . SER A 1 87 ? -0.924 2.852 7.965 1 86.25 87 SER A O 1
ATOM 699 N N . LEU A 1 88 ? -0.744 5.004 8.469 1 85.69 88 LEU A N 1
ATOM 700 C CA . LEU A 1 88 ? 0.642 4.895 8.914 1 85.69 88 LEU A CA 1
ATOM 701 C C . LEU A 1 88 ? 0.739 4.059 10.188 1 85.69 88 LEU A C 1
ATOM 703 O O . LEU A 1 88 ? 1.801 3.514 10.5 1 85.69 88 LEU A O 1
ATOM 707 N N . GLN A 1 89 ? -0.363 3.928 10.906 1 82 89 GLN A N 1
ATOM 708 C CA . GLN A 1 89 ? -0.362 3.193 12.172 1 82 89 GLN A CA 1
ATOM 709 C C . GLN A 1 89 ? -0.139 1.702 11.938 1 82 89 GLN A C 1
ATOM 711 O O . GLN A 1 89 ? 0.221 0.972 12.867 1 82 89 GLN A O 1
ATOM 716 N N . ASN A 1 90 ? -0.287 1.303 10.742 1 83.5 90 ASN A N 1
ATOM 717 C CA . ASN A 1 90 ? -0.148 -0.121 10.453 1 83.5 90 ASN A CA 1
ATOM 718 C C . ASN A 1 90 ? 1.286 -0.479 10.078 1 83.5 90 ASN A C 1
ATOM 720 O O . ASN A 1 90 ? 1.606 -1.653 9.883 1 83.5 90 ASN A O 1
ATOM 724 N N . TYR A 1 91 ? 2.102 0.5 10 1 85.38 91 TYR A N 1
ATOM 725 C CA . TYR A 1 91 ? 3.523 0.24 9.805 1 85.38 91 TYR A CA 1
ATOM 726 C C . TYR A 1 91 ? 4.227 0.024 11.141 1 85.38 91 TYR A C 1
ATOM 728 O O . TYR A 1 91 ? 4.047 0.806 12.078 1 85.38 91 TYR A O 1
ATOM 736 N N . GLU A 1 92 ? 4.953 -1.033 11.203 1 82.5 92 GLU A N 1
ATOM 737 C CA . GLU A 1 92 ? 5.707 -1.3 12.422 1 82.5 92 GLU A CA 1
ATOM 738 C C . GLU A 1 92 ? 6.805 -0.259 12.633 1 82.5 92 GLU A C 1
ATOM 740 O O . GLU A 1 92 ? 7.148 0.067 13.773 1 82.5 92 GLU A O 1
ATOM 745 N N . SER A 1 93 ? 7.344 0.193 11.523 1 84.75 93 SER A N 1
ATOM 746 C CA . SER A 1 93 ? 8.398 1.202 11.562 1 84.75 93 SER A CA 1
ATOM 747 C C . SER A 1 93 ? 8.164 2.285 10.516 1 84.75 93 SER A C 1
ATOM 749 O O . SER A 1 93 ? 7.695 1.997 9.414 1 84.75 93 SER A O 1
ATOM 751 N N . LEU A 1 94 ? 8.43 3.467 10.945 1 85.56 94 LEU A N 1
ATOM 752 C CA . LEU A 1 94 ? 8.406 4.605 10.031 1 85.56 94 LEU A CA 1
ATOM 753 C C . LEU A 1 94 ? 9.766 5.305 10.008 1 85.56 94 LEU A C 1
ATOM 755 O O . LEU A 1 94 ? 10.484 5.305 11.008 1 85.56 94 LEU A O 1
ATOM 759 N N . PRO A 1 95 ? 10.07 5.801 8.875 1 85 95 PRO A N 1
ATOM 760 C CA . PRO A 1 95 ? 11.391 6.441 8.797 1 85 95 PRO A CA 1
ATOM 761 C C . PRO A 1 95 ? 11.438 7.781 9.531 1 85 95 PRO A C 1
ATOM 763 O O . PRO A 1 95 ? 12.508 8.375 9.672 1 85 95 PRO A O 1
ATOM 766 N N . PHE A 1 96 ? 10.273 8.141 9.953 1 77.38 96 PHE A N 1
ATOM 767 C CA . PHE A 1 96 ? 10.203 9.422 10.656 1 77.38 96 PHE A CA 1
ATOM 768 C C . PHE A 1 96 ? 9.992 9.203 12.156 1 77.38 96 PHE A C 1
ATOM 770 O O . PHE A 1 96 ? 9.438 8.18 12.562 1 77.38 96 PHE A O 1
ATOM 777 N N . GLU A 1 97 ? 10.891 9.617 13.062 1 61.41 97 GLU A N 1
ATOM 778 C CA . GLU A 1 97 ? 10.852 9.43 14.516 1 61.41 97 GLU A CA 1
ATOM 779 C C . GLU A 1 97 ? 9.5 9.82 15.086 1 61.41 97 GLU A C 1
ATOM 781 O O . GLU A 1 97 ? 9.328 10.938 15.578 1 61.41 97 GLU A O 1
ATOM 786 N N . ASP A 1 98 ? 8.383 9.328 14.523 1 61.94 98 ASP A N 1
ATOM 787 C CA . ASP A 1 98 ? 7.285 10.047 15.156 1 61.94 98 ASP A CA 1
ATOM 788 C C . ASP A 1 98 ? 6.246 9.078 15.719 1 61.94 98 ASP A C 1
ATOM 790 O O . ASP A 1 98 ? 6.152 7.934 15.273 1 61.94 98 ASP A O 1
ATOM 794 N N . ASP A 1 99 ? 5.742 9.453 16.875 1 64.94 99 ASP A N 1
ATOM 795 C CA . ASP A 1 99 ? 4.555 8.852 17.469 1 64.94 99 ASP A CA 1
ATOM 796 C C . ASP A 1 99 ? 3.311 9.125 16.625 1 64.94 99 ASP A C 1
ATOM 798 O O . ASP A 1 99 ? 2.619 10.125 16.844 1 64.94 99 ASP A O 1
ATOM 802 N N . THR A 1 100 ? 3.078 8.398 15.547 1 74.75 100 THR A N 1
ATOM 803 C CA . THR A 1 100 ? 1.952 8.547 14.633 1 74.75 100 THR A CA 1
ATOM 804 C C . THR A 1 100 ? 0.636 8.625 15.398 1 74.75 100 THR A C 1
ATOM 806 O O . THR A 1 100 ? -0.257 9.391 15.039 1 74.75 100 THR A O 1
ATOM 809 N N . ILE A 1 101 ? 0.606 7.957 16.469 1 73.94 101 ILE A N 1
ATOM 810 C CA . ILE A 1 101 ? -0.634 7.895 17.234 1 73.94 101 ILE A CA 1
ATOM 811 C C . ILE A 1 101 ? -0.889 9.234 17.922 1 73.94 101 ILE A C 1
ATOM 813 O O . ILE A 1 101 ? -1.992 9.781 17.828 1 73.94 101 ILE A O 1
ATOM 817 N N . SER A 1 102 ? 0.116 9.719 18.484 1 71.31 102 SER A N 1
ATOM 818 C CA . SER A 1 102 ? -0.036 10.992 19.172 1 71.31 102 SER A CA 1
ATOM 819 C C . SER A 1 102 ? -0.371 12.117 18.188 1 71.31 102 SER A C 1
ATOM 821 O O . SER A 1 102 ? -1.228 12.953 18.469 1 71.31 102 SER A O 1
ATOM 823 N N . ALA A 1 103 ? 0.224 12.047 17.078 1 74.81 103 ALA A N 1
ATOM 824 C CA . ALA A 1 103 ? -0.031 13.07 16.062 1 74.81 103 ALA A CA 1
ATOM 825 C C . ALA A 1 103 ? -1.457 12.969 15.531 1 74.81 103 ALA A C 1
ATOM 827 O O . ALA A 1 103 ? -2.123 13.984 15.328 1 74.81 103 ALA A O 1
ATOM 828 N N . LEU A 1 104 ? -1.879 11.781 15.344 1 79.88 104 LEU A N 1
ATOM 829 C CA . LEU A 1 104 ? -3.232 11.555 14.844 1 79.88 104 LEU A CA 1
ATOM 830 C C . LEU A 1 104 ? -4.27 12.023 15.859 1 79.88 104 LEU A C 1
ATOM 832 O O . LEU A 1 104 ? -5.277 12.625 15.492 1 79.88 104 LEU A O 1
ATOM 836 N N . ASN A 1 105 ? -3.99 11.672 17.047 1 75.75 105 ASN A N 1
ATOM 837 C CA . ASN A 1 105 ? -4.895 12.109 18.094 1 75.75 105 ASN A CA 1
ATOM 838 C C . ASN A 1 105 ? -4.949 13.633 18.203 1 75.75 105 ASN A C 1
ATOM 840 O O . ASN A 1 105 ? -6.023 14.211 18.359 1 75.75 105 ASN A O 1
ATOM 844 N N . LYS A 1 106 ? -3.809 14.141 18.125 1 70.75 106 LYS A N 1
ATOM 845 C CA . LYS A 1 106 ? -3.736 15.594 18.109 1 70.75 106 LYS A CA 1
ATOM 846 C C . LYS A 1 106 ? -4.535 16.172 16.953 1 70.75 106 LYS A C 1
ATOM 848 O O . LYS A 1 106 ? -5.312 17.109 17.125 1 70.75 106 LYS A O 1
ATOM 853 N N . PHE A 1 107 ? -4.332 15.672 15.836 1 76.75 107 PHE A N 1
ATOM 854 C CA . PHE A 1 107 ? -5.047 16.078 14.633 1 76.75 107 PHE A CA 1
ATOM 855 C C . PHE A 1 107 ? -6.551 15.961 14.828 1 76.75 107 PHE A C 1
ATOM 857 O O . PHE A 1 107 ? -7.297 16.922 14.578 1 76.75 107 PHE A O 1
ATOM 864 N N . TYR A 1 108 ? -6.949 14.844 15.305 1 78.56 108 TYR A N 1
ATOM 865 C CA . TYR A 1 108 ? -8.359 14.57 15.547 1 78.56 108 TYR A CA 1
ATOM 866 C C . TYR A 1 108 ? -8.953 15.57 16.531 1 78.56 108 TYR A C 1
ATOM 868 O O . TYR A 1 108 ? -10.047 16.094 16.312 1 78.56 108 TYR A O 1
ATOM 876 N N . ASN A 1 109 ? -8.25 15.844 17.516 1 72.12 109 ASN A N 1
ATOM 877 C CA . ASN A 1 109 ? -8.75 16.688 18.594 1 72.12 109 ASN A CA 1
ATOM 878 C C . ASN A 1 109 ? -8.93 18.125 18.156 1 72.12 109 ASN A C 1
ATOM 880 O O . ASN A 1 109 ? -9.742 18.859 18.719 1 72.12 109 ASN A O 1
ATOM 884 N N . TYR A 1 110 ? -8.242 18.5 17.156 1 64.75 110 TYR A N 1
ATOM 885 C CA . TYR A 1 110 ? -8.312 19.875 16.672 1 64.75 110 TYR A CA 1
ATOM 886 C C . TYR A 1 110 ? -9.43 20.031 15.648 1 64.75 110 TYR A C 1
ATOM 888 O O . TYR A 1 110 ? -9.789 21.156 15.289 1 64.75 110 TYR A O 1
ATOM 896 N N . LEU A 1 111 ? -10.008 19 15.305 1 72.69 111 LEU A N 1
ATOM 897 C CA . LEU A 1 111 ? -11.062 19.062 14.297 1 72.69 111 LEU A CA 1
ATOM 898 C C . LEU A 1 111 ? -12.383 19.5 14.922 1 72.69 111 LEU A C 1
ATOM 900 O O . LEU A 1 111 ? -12.633 19.234 16.109 1 72.69 111 LEU A O 1
ATOM 904 N N . PRO A 1 112 ? -13.164 20.234 14.125 1 69.81 112 PRO A N 1
ATOM 905 C CA . PRO A 1 112 ? -14.516 20.547 14.594 1 69.81 112 PRO A CA 1
ATOM 906 C C . PRO A 1 112 ? -15.328 19.281 14.914 1 69.81 112 PRO A C 1
ATOM 908 O O . PRO A 1 112 ? -15.094 18.234 14.32 1 69.81 112 PRO A O 1
ATOM 911 N N . ASP A 1 113 ? -16.25 19.453 15.773 1 71.81 113 ASP A N 1
ATOM 912 C CA . ASP A 1 113 ? -17.031 18.312 16.266 1 71.81 113 ASP A CA 1
ATOM 913 C C . ASP A 1 113 ? -17.75 17.609 15.109 1 71.81 113 ASP A C 1
ATOM 915 O O . ASP A 1 113 ? -17.797 16.391 15.055 1 71.81 113 ASP A O 1
ATOM 919 N N . ASN A 1 114 ? -18.297 18.422 14.242 1 76 114 ASN A N 1
ATOM 920 C CA . ASN A 1 114 ? -19 17.812 13.117 1 76 114 ASN A CA 1
ATOM 921 C C . ASN A 1 114 ? -18.078 16.938 12.273 1 76 114 ASN A C 1
ATOM 923 O O . ASN A 1 114 ? -18.484 15.875 11.797 1 76 114 ASN A O 1
ATOM 927 N N . THR A 1 115 ? -16.891 17.453 12.125 1 79.31 115 THR A N 1
ATOM 928 C CA . THR A 1 115 ? -15.898 16.688 11.375 1 79.31 115 THR A CA 1
ATOM 929 C C . THR A 1 115 ? -15.469 15.445 12.156 1 79.31 115 THR A C 1
ATOM 931 O O . THR A 1 115 ? -15.32 14.367 11.578 1 79.31 115 THR A O 1
ATOM 934 N N . LYS A 1 116 ? -15.312 15.602 13.414 1 81.81 116 LYS A N 1
ATOM 935 C CA . LYS A 1 116 ? -14.992 14.461 14.273 1 81.81 116 LYS A CA 1
ATOM 936 C C . LYS A 1 116 ? -16.062 13.383 14.18 1 81.81 116 LYS A C 1
ATOM 938 O O . LYS A 1 116 ? -15.75 12.195 14.07 1 81.81 116 LYS A O 1
ATOM 943 N N . ASP A 1 117 ? -17.266 13.828 14.164 1 83.5 117 ASP A N 1
ATOM 944 C CA . ASP A 1 117 ? -18.391 12.891 14.078 1 83.5 117 ASP A CA 1
ATOM 945 C C . ASP A 1 117 ? -18.328 12.086 12.781 1 83.5 117 ASP A C 1
ATOM 947 O O . ASP A 1 117 ? -18.547 10.867 12.789 1 83.5 117 ASP A O 1
ATOM 951 N N . LYS A 1 118 ? -18.016 12.773 11.773 1 83.81 118 LYS A N 1
ATOM 952 C CA . LYS A 1 118 ? -17.906 12.102 10.484 1 83.81 118 LYS A CA 1
ATOM 953 C C . LYS A 1 118 ? -16.766 11.094 10.477 1 83.81 118 LYS A C 1
ATOM 955 O O . LYS A 1 118 ? -16.922 9.984 9.961 1 83.81 118 LYS A O 1
ATOM 960 N N . ILE A 1 119 ? -15.672 11.5 11.008 1 88.5 119 ILE A N 1
ATOM 961 C CA . ILE A 1 119 ? -14.516 10.609 11.102 1 88.5 119 ILE A CA 1
ATOM 962 C C . ILE A 1 119 ? -14.867 9.391 11.953 1 88.5 119 ILE A C 1
ATOM 964 O O . ILE A 1 119 ? -14.539 8.258 11.594 1 88.5 119 ILE A O 1
ATOM 968 N N . ASP A 1 120 ? -15.555 9.633 13.016 1 87.38 120 ASP A N 1
ATOM 969 C CA . ASP A 1 120 ? -15.891 8.555 13.945 1 87.38 120 ASP A CA 1
ATOM 970 C C . ASP A 1 120 ? -16.781 7.516 13.273 1 87.38 120 ASP A C 1
ATOM 972 O O . ASP A 1 120 ? -16.641 6.312 13.508 1 87.38 120 ASP A O 1
ATOM 976 N N . VAL A 1 121 ? -17.641 7.977 12.461 1 84.88 121 VAL A N 1
ATOM 977 C CA . VAL A 1 121 ? -18.547 7.074 11.75 1 84.88 121 VAL A CA 1
ATOM 978 C C . VAL A 1 121 ? -17.766 6.242 10.742 1 84.88 121 VAL A C 1
ATOM 980 O O . VAL A 1 121 ? -18.062 5.062 10.539 1 84.88 121 VAL A O 1
ATOM 983 N N . MET A 1 122 ? -16.719 6.816 10.234 1 89.5 122 MET A N 1
ATOM 984 C CA . MET A 1 122 ? -15.977 6.188 9.141 1 89.5 122 MET A CA 1
ATOM 985 C C . MET A 1 122 ? -14.812 5.359 9.672 1 89.5 122 MET A C 1
ATOM 987 O O . MET A 1 122 ? -14.32 4.457 8.992 1 89.5 122 MET A O 1
ATOM 991 N N . ARG A 1 123 ? -14.195 5.711 10.781 1 86.75 123 ARG A N 1
ATOM 992 C CA . ARG A 1 123 ? -12.945 5.188 11.32 1 86.75 123 ARG A CA 1
ATOM 993 C C . ARG A 1 123 ? -12.93 3.664 11.281 1 86.75 123 ARG A C 1
ATOM 995 O O . ARG A 1 123 ? -11.891 3.057 11.008 1 86.75 123 ARG A O 1
ATOM 1002 N N . ASN A 1 124 ? -13.961 2.986 11.398 1 87.38 124 ASN A N 1
ATOM 1003 C CA . ASN A 1 124 ? -13.961 1.527 11.375 1 87.38 124 ASN A CA 1
ATOM 1004 C C . ASN A 1 124 ? -14.617 0.989 10.109 1 87.38 124 ASN A C 1
ATOM 1006 O O . ASN A 1 124 ? -14.844 -0.215 9.984 1 87.38 124 ASN A O 1
ATOM 1010 N N . ARG A 1 125 ? -14.758 1.891 9.164 1 93 125 ARG A N 1
ATOM 1011 C CA . ARG A 1 125 ? -15.492 1.495 7.965 1 93 125 ARG A CA 1
ATOM 1012 C C . ARG A 1 125 ? -14.727 1.883 6.703 1 93 125 ARG A C 1
ATOM 1014 O O . ARG A 1 125 ? -15.031 1.397 5.609 1 93 125 ARG A O 1
ATOM 1021 N N . VAL A 1 126 ? -13.766 2.762 6.891 1 93 126 VAL A N 1
ATOM 1022 C CA . VAL A 1 126 ? -12.891 3.16 5.789 1 93 126 VAL A CA 1
ATOM 1023 C C . VAL A 1 126 ? -11.438 2.914 6.172 1 93 126 VAL A C 1
ATOM 1025 O O . VAL A 1 126 ? -10.992 3.336 7.242 1 93 126 VAL A O 1
ATOM 1028 N N . LEU A 1 127 ? -10.742 2.26 5.316 1 92.44 127 LEU A N 1
ATOM 1029 C CA . LEU A 1 127 ? -9.367 1.912 5.668 1 92.44 127 LEU A CA 1
ATOM 1030 C C . LEU A 1 127 ? -8.484 1.875 4.43 1 92.44 127 LEU A C 1
ATOM 1032 O O . LEU A 1 127 ? -8.852 1.286 3.412 1 92.44 127 LEU A O 1
ATOM 1036 N N . PHE A 1 128 ? -7.41 2.65 4.5 1 91.31 128 PHE A N 1
ATOM 1037 C CA . PHE A 1 128 ? -6.289 2.355 3.613 1 91.31 128 PHE A CA 1
ATOM 1038 C C . PHE A 1 128 ? -5.426 1.239 4.188 1 91.31 128 PHE A C 1
ATOM 1040 O O . PHE A 1 128 ? -4.535 1.493 5.004 1 91.31 128 PHE A O 1
ATOM 1047 N N . TRP A 1 129 ? -5.668 0.118 3.764 1 91.31 129 TRP A N 1
ATOM 1048 C CA . TRP A 1 129 ? -5.176 -1.06 4.473 1 91.31 129 TRP A CA 1
ATOM 1049 C C . TRP A 1 129 ? -3.709 -1.32 4.145 1 91.31 129 TRP A C 1
ATOM 1051 O O . TRP A 1 129 ? -3.328 -1.371 2.973 1 91.31 129 TRP A O 1
ATOM 1061 N N . VAL A 1 130 ? -2.961 -1.396 5.117 1 90.31 130 VAL A N 1
ATOM 1062 C CA . VAL A 1 130 ? -1.569 -1.836 5.078 1 90.31 130 VAL A CA 1
ATOM 1063 C C . VAL A 1 130 ? -1.382 -3.039 6 1 90.31 130 VAL A C 1
ATOM 1065 O O . VAL A 1 130 ? -1.674 -2.963 7.195 1 90.31 130 VAL A O 1
ATOM 1068 N N . PRO A 1 131 ? -0.923 -4.129 5.438 1 90.25 131 PRO A N 1
ATOM 1069 C CA . PRO A 1 131 ? -0.702 -5.277 6.316 1 90.25 131 PRO A CA 1
ATOM 1070 C C . PRO A 1 131 ? 0.351 -5.008 7.387 1 90.25 131 PRO A C 1
ATOM 1072 O O . PRO A 1 131 ? 1.395 -4.418 7.098 1 90.25 131 PRO A O 1
ATOM 1075 N N . ARG A 1 132 ? 0.022 -5.406 8.602 1 86.81 132 ARG A N 1
ATOM 1076 C CA . ARG A 1 132 ? 1 -5.312 9.68 1 86.81 132 ARG A CA 1
ATOM 1077 C C . ARG A 1 132 ? 2.021 -6.441 9.594 1 86.81 132 ARG A C 1
ATOM 1079 O O . ARG A 1 132 ? 1.652 -7.617 9.562 1 86.81 132 ARG A O 1
ATOM 1086 N N . ARG A 1 133 ? 3.201 -5.984 9.438 1 87.5 133 ARG A N 1
ATOM 1087 C CA . ARG A 1 133 ? 4.285 -6.957 9.336 1 87.5 133 ARG A CA 1
ATOM 1088 C C . ARG A 1 133 ? 5.062 -7.055 10.641 1 87.5 133 ARG A C 1
ATOM 1090 O O . ARG A 1 133 ? 5.148 -6.078 11.391 1 87.5 133 ARG A O 1
ATOM 1097 N N . ASN A 1 134 ? 5.461 -8.273 10.992 1 74.5 134 ASN A N 1
ATOM 1098 C CA . ASN A 1 134 ? 6.293 -8.461 12.18 1 74.5 134 ASN A CA 1
ATOM 1099 C C . ASN A 1 134 ? 7.773 -8.297 11.852 1 74.5 134 ASN A C 1
ATOM 1101 O O . ASN A 1 134 ? 8.508 -9.289 11.742 1 74.5 134 ASN A O 1
ATOM 1105 N N . GLU A 1 135 ? 8.102 -7.074 11.5 1 73.44 135 GLU A N 1
ATOM 1106 C CA . GLU A 1 135 ? 9.508 -6.887 11.164 1 73.44 135 GLU A CA 1
ATOM 1107 C C . GLU A 1 135 ? 10.109 -5.711 11.922 1 73.44 135 GLU A C 1
ATOM 1109 O O . GLU A 1 135 ? 9.406 -4.742 12.234 1 73.44 135 GLU A O 1
ATOM 1114 N N . GLU A 1 136 ? 11.281 -6.035 12.32 1 72.19 136 GLU A N 1
ATOM 1115 C CA . GLU A 1 136 ? 12.047 -4.973 12.977 1 72.19 136 GLU A CA 1
ATOM 1116 C C . GLU A 1 136 ? 12.898 -4.211 11.961 1 72.19 136 GLU A C 1
ATOM 1118 O O . GLU A 1 136 ? 13.75 -4.797 11.297 1 72.19 136 GLU A O 1
ATOM 1123 N N . ASN A 1 137 ? 12.43 -3.148 11.516 1 78.31 137 ASN A N 1
ATOM 1124 C CA . ASN A 1 137 ? 13.242 -2.32 10.633 1 78.31 137 ASN A CA 1
ATOM 1125 C C . ASN A 1 137 ? 14.125 -1.357 11.422 1 78.31 137 ASN A C 1
ATOM 1127 O O . ASN A 1 137 ? 14.016 -0.139 11.273 1 78.31 137 ASN A O 1
ATOM 1131 N N . SER A 1 138 ? 15.102 -1.924 12.094 1 81.69 138 SER A N 1
ATOM 1132 C CA . SER A 1 138 ? 15.945 -1.18 13.031 1 81.69 138 SER A CA 1
ATOM 1133 C C . SER A 1 138 ? 16.812 -0.168 12.297 1 81.69 138 SER A C 1
ATOM 1135 O O . SER A 1 138 ? 17.266 0.813 12.891 1 81.69 138 SER A O 1
ATOM 1137 N N . TYR A 1 139 ? 16.953 -0.355 11.016 1 92 139 TYR A N 1
ATOM 1138 C CA . TYR A 1 139 ? 17.922 0.469 10.32 1 92 139 TYR A CA 1
ATOM 1139 C C . TYR A 1 139 ? 17.234 1.419 9.344 1 92 139 TYR A C 1
ATOM 1141 O O . TYR A 1 139 ? 17.906 2.09 8.547 1 92 139 TYR A O 1
ATOM 1149 N N . LEU A 1 140 ? 15.984 1.456 9.391 1 93 140 LEU A N 1
ATOM 1150 C CA . LEU A 1 140 ? 15.219 2.293 8.477 1 93 140 LEU A CA 1
ATOM 1151 C C . LEU A 1 140 ? 15.656 3.752 8.578 1 93 140 LEU A C 1
ATOM 1153 O O . LEU A 1 140 ? 15.883 4.41 7.566 1 93 140 LEU A O 1
ATOM 1157 N N . LYS A 1 141 ? 15.844 4.258 9.75 1 89.12 141 LYS A N 1
ATOM 1158 C CA . LYS A 1 141 ? 16.234 5.648 9.969 1 89.12 141 LYS A CA 1
ATOM 1159 C C . LYS A 1 141 ? 17.641 5.914 9.438 1 89.12 141 LYS A C 1
ATOM 1161 O O . LYS A 1 141 ? 17.875 6.938 8.789 1 89.12 141 LYS A O 1
ATOM 1166 N N . SER A 1 142 ? 18.562 5.02 9.711 1 91.56 142 SER A N 1
ATOM 1167 C CA . SER A 1 142 ? 19.922 5.145 9.219 1 91.56 142 SER A CA 1
ATOM 1168 C C . SER A 1 142 ? 19.969 5.141 7.691 1 91.56 142 SER A C 1
ATOM 1170 O O . SER A 1 142 ? 20.734 5.895 7.086 1 91.56 142 SER A O 1
ATOM 1172 N N . ILE A 1 143 ? 19.219 4.348 7.137 1 94.88 143 ILE A N 1
ATOM 1173 C CA . ILE A 1 143 ? 19.172 4.258 5.68 1 94.88 143 ILE A CA 1
ATOM 1174 C C . ILE A 1 143 ? 18.594 5.547 5.098 1 94.88 143 ILE A C 1
ATOM 1176 O O . ILE A 1 143 ? 19.109 6.07 4.105 1 94.88 143 ILE A O 1
ATOM 1180 N N . LEU A 1 144 ? 17.547 6.031 5.703 1 92.25 144 LEU A N 1
ATOM 1181 C CA . LEU A 1 144 ? 16.984 7.305 5.262 1 92.25 144 LEU A CA 1
ATOM 1182 C C . LEU A 1 144 ? 18.047 8.406 5.324 1 92.25 144 LEU A C 1
ATOM 1184 O O . LEU A 1 144 ? 18.141 9.227 4.406 1 92.25 144 LEU A O 1
ATOM 1188 N N . GLU A 1 145 ? 18.75 8.461 6.375 1 89.44 145 GLU A N 1
ATOM 1189 C CA . GLU A 1 145 ? 19.812 9.453 6.512 1 89.44 145 GLU A CA 1
ATOM 1190 C C . GLU A 1 145 ? 20.812 9.352 5.367 1 89.44 145 GLU A C 1
ATOM 1192 O O . GLU A 1 145 ? 21.25 10.367 4.812 1 89.44 145 GLU A O 1
ATOM 1197 N N . ALA A 1 146 ? 21.188 8.141 5.043 1 92.12 146 ALA A N 1
ATOM 1198 C CA . ALA A 1 146 ? 22.109 7.91 3.938 1 92.12 146 ALA A CA 1
ATOM 1199 C C . ALA A 1 146 ? 21.5 8.359 2.611 1 92.12 146 ALA A C 1
ATOM 1201 O O . ALA A 1 146 ? 22.203 8.875 1.741 1 92.12 146 ALA A O 1
ATOM 1202 N N . VAL A 1 147 ? 20.25 8.156 2.42 1 92 147 VAL A N 1
ATOM 1203 C CA . VAL A 1 147 ? 19.547 8.594 1.223 1 92 147 VAL A CA 1
ATOM 1204 C C . VAL A 1 147 ? 19.609 10.117 1.11 1 92 147 VAL A C 1
ATOM 1206 O O . VAL A 1 147 ? 19.938 10.656 0.048 1 92 147 VAL A O 1
ATOM 1209 N N . ILE A 1 148 ? 19.375 10.781 2.199 1 87.75 148 ILE A N 1
ATOM 1210 C CA . ILE A 1 148 ? 19.328 12.234 2.234 1 87.75 148 ILE A CA 1
ATOM 1211 C C . ILE A 1 148 ? 20.719 12.797 1.983 1 87.75 148 ILE A C 1
ATOM 1213 O O . ILE A 1 148 ? 20.891 13.75 1.215 1 87.75 148 ILE A O 1
ATOM 1217 N N . GLN A 1 149 ? 21.703 12.18 2.562 1 85.69 149 GLN A N 1
ATOM 1218 C CA . GLN A 1 149 ? 23.078 12.672 2.479 1 85.69 149 GLN A CA 1
ATOM 1219 C C . GLN A 1 149 ? 23.766 12.148 1.222 1 85.69 149 GLN A C 1
ATOM 1221 O O . GLN A 1 149 ? 24.891 12.562 0.903 1 85.69 149 GLN A O 1
ATOM 1226 N N . ARG A 1 150 ? 23.172 11.25 0.589 1 88.06 150 ARG A N 1
ATOM 1227 C CA . ARG A 1 150 ? 23.75 10.625 -0.593 1 88.06 150 ARG A CA 1
ATOM 1228 C C . ARG A 1 150 ? 25.078 9.969 -0.266 1 88.06 150 ARG A C 1
ATOM 1230 O O . ARG A 1 150 ? 26.078 10.18 -0.97 1 88.06 150 ARG A O 1
ATOM 1237 N N . SER A 1 151 ? 25.031 9.172 0.772 1 90.31 151 SER A N 1
ATOM 1238 C CA . SER A 1 151 ? 26.234 8.508 1.258 1 90.31 151 SER A CA 1
ATOM 1239 C C . SER A 1 151 ? 26.188 7.008 0.974 1 90.31 151 SER A C 1
ATOM 1241 O O . SER A 1 151 ? 25.109 6.414 0.897 1 90.31 151 SER A O 1
ATOM 1243 N N . VAL A 1 152 ? 27.359 6.508 0.903 1 93.62 152 VAL A N 1
ATOM 1244 C CA . VAL A 1 152 ? 27.484 5.066 0.724 1 93.62 152 VAL A CA 1
ATOM 1245 C C . VAL A 1 152 ? 27.266 4.355 2.059 1 93.62 152 VAL A C 1
ATOM 1247 O O . VAL A 1 152 ? 27.75 4.809 3.098 1 93.62 152 VAL A O 1
ATOM 1250 N N . LEU A 1 153 ? 26.531 3.248 2.025 1 95.19 153 LEU A N 1
ATOM 1251 C CA . LEU A 1 153 ? 26.266 2.406 3.188 1 95.19 153 LEU A CA 1
ATOM 1252 C C . LEU A 1 153 ? 26.984 1.064 3.055 1 95.19 153 LEU A C 1
ATOM 1254 O O . LEU A 1 153 ? 27 0.472 1.974 1 95.19 153 LEU A O 1
ATOM 1258 N N . SER A 1 154 ? 27.609 0.725 4.133 1 95.75 154 SER A N 1
ATOM 1259 C CA . SER A 1 154 ? 28.047 -0.661 4.277 1 95.75 154 SER A CA 1
ATOM 1260 C C . SER A 1 154 ? 27 -1.487 5.031 1 95.75 154 SER A C 1
ATOM 1262 O O . SER A 1 154 ? 26.703 -1.201 6.191 1 95.75 154 SER A O 1
ATOM 1264 N N . ILE A 1 155 ? 26.484 -2.531 4.32 1 96.44 155 ILE A N 1
ATOM 1265 C CA . ILE A 1 155 ? 25.422 -3.285 4.965 1 96.44 155 ILE A CA 1
ATOM 1266 C C . ILE A 1 155 ? 25.797 -4.766 5.008 1 96.44 155 ILE A C 1
ATOM 1268 O O . ILE A 1 155 ? 26.531 -5.254 4.152 1 96.44 155 ILE A O 1
ATOM 1272 N N . LYS A 1 156 ? 25.406 -5.422 6.066 1 96.94 156 LYS A N 1
ATOM 1273 C CA . LYS A 1 156 ? 25.297 -6.875 6.109 1 96.94 156 LYS A CA 1
ATOM 1274 C C . LYS A 1 156 ? 23.906 -7.328 5.691 1 96.94 156 LYS A C 1
ATOM 1276 O O . LYS A 1 156 ? 22.922 -7.035 6.375 1 96.94 156 LYS A O 1
ATOM 1281 N N . TYR A 1 157 ? 23.812 -8 4.562 1 95.75 157 TYR A N 1
ATOM 1282 C CA . TYR A 1 157 ? 22.531 -8.32 3.969 1 95.75 157 TYR A CA 1
ATOM 1283 C C . TYR A 1 157 ? 22.328 -9.828 3.867 1 95.75 157 TYR A C 1
ATOM 1285 O O . TYR A 1 157 ? 23.219 -10.547 3.426 1 95.75 157 TYR A O 1
ATOM 1293 N N . GLU A 1 158 ? 21.156 -10.266 4.305 1 92.94 158 GLU A N 1
ATOM 1294 C CA . GLU A 1 158 ? 20.781 -11.68 4.18 1 92.94 158 GLU A CA 1
ATOM 1295 C C . GLU A 1 158 ? 20 -11.93 2.9 1 92.94 158 GLU A C 1
ATOM 1297 O O . GLU A 1 158 ? 18.766 -11.805 2.893 1 92.94 158 GLU A O 1
ATOM 1302 N N . SER A 1 159 ? 20.672 -12.305 1.858 1 89.5 159 SER A N 1
ATOM 1303 C CA . SER A 1 159 ? 20.016 -12.648 0.597 1 89.5 159 SER A CA 1
ATOM 1304 C C . SER A 1 159 ? 19.625 -14.117 0.558 1 89.5 159 SER A C 1
ATOM 1306 O O . SER A 1 159 ? 19.797 -14.836 1.544 1 89.5 159 SER A O 1
ATOM 1308 N N . MET A 1 160 ? 19.078 -14.531 -0.575 1 83.62 160 MET A N 1
ATOM 1309 C CA . MET A 1 160 ? 18.719 -15.93 -0.773 1 83.62 160 MET A CA 1
ATOM 1310 C C . MET A 1 160 ? 19.953 -16.828 -0.756 1 83.62 160 MET A C 1
ATOM 1312 O O . MET A 1 160 ? 19.875 -17.984 -0.347 1 83.62 160 MET A O 1
ATOM 1316 N N . SER A 1 161 ? 21.016 -16.219 -1.175 1 85.25 161 SER A N 1
ATOM 1317 C CA . SER A 1 161 ? 22.266 -16.984 -1.272 1 85.25 161 SER A CA 1
ATOM 1318 C C . SER A 1 161 ? 23.047 -16.922 0.036 1 85.25 161 SER A C 1
ATOM 1320 O O . SER A 1 161 ? 24.125 -17.531 0.149 1 85.25 161 SER A O 1
ATOM 1322 N N . GLY A 1 162 ? 22.547 -16.266 1.015 1 88.25 162 GLY A N 1
ATOM 1323 C CA . GLY A 1 162 ? 23.203 -16.188 2.309 1 88.25 162 GLY A CA 1
ATOM 1324 C C . GLY A 1 162 ? 23.562 -14.758 2.705 1 88.25 162 GLY A C 1
ATOM 1325 O O . GLY A 1 162 ? 23.078 -13.805 2.098 1 88.25 162 GLY A O 1
ATOM 1326 N N . ILE A 1 163 ? 24.375 -14.742 3.76 1 93.12 163 ILE A N 1
ATOM 1327 C CA . ILE A 1 163 ? 24.781 -13.445 4.301 1 93.12 163 ILE A CA 1
ATOM 1328 C C . ILE A 1 163 ? 25.938 -12.875 3.482 1 93.12 163 ILE A C 1
ATOM 1330 O O . ILE A 1 163 ? 26.859 -13.602 3.123 1 93.12 163 ILE A O 1
ATOM 1334 N N . SER A 1 164 ? 25.828 -11.602 3.1 1 94.75 164 SER A N 1
ATOM 1335 C CA . SER A 1 164 ? 26.891 -10.93 2.379 1 94.75 164 SER A CA 1
ATOM 1336 C C . SER A 1 164 ? 27.062 -9.484 2.855 1 94.75 164 SER A C 1
ATOM 1338 O O . SER A 1 164 ? 26.141 -8.906 3.42 1 94.75 164 SER A O 1
ATOM 1340 N N . TYR A 1 165 ? 28.266 -9.062 2.654 1 94.69 165 TYR A N 1
ATOM 1341 C CA . TYR A 1 165 ? 28.578 -7.664 2.926 1 94.69 165 TYR A CA 1
ATOM 1342 C C . TYR A 1 165 ? 28.578 -6.844 1.64 1 94.69 165 TYR A C 1
ATOM 1344 O O . TYR A 1 165 ? 29.172 -7.258 0.636 1 94.69 165 TYR A O 1
ATOM 1352 N N . ARG A 1 166 ? 27.859 -5.719 1.715 1 93.75 166 ARG A N 1
ATOM 1353 C CA . ARG A 1 166 ? 27.688 -4.91 0.511 1 93.75 166 ARG A CA 1
ATOM 1354 C C . ARG A 1 166 ? 27.891 -3.432 0.811 1 93.75 166 ARG A C 1
ATOM 1356 O O . ARG A 1 166 ? 27.578 -2.963 1.904 1 93.75 166 ARG A O 1
ATOM 1363 N N . GLU A 1 167 ? 28.516 -2.801 -0.147 1 94.69 167 GLU A N 1
ATOM 1364 C CA . GLU A 1 167 ? 28.5 -1.342 -0.198 1 94.69 167 GLU A CA 1
ATOM 1365 C C . GLU A 1 167 ? 27.469 -0.833 -1.198 1 94.69 167 GLU A C 1
ATOM 1367 O O . GLU A 1 167 ? 27.562 -1.131 -2.391 1 94.69 167 GLU A O 1
ATOM 1372 N N . ILE A 1 168 ? 26.578 -0.018 -0.666 1 95.56 168 ILE A N 1
ATOM 1373 C CA . ILE A 1 168 ? 25.484 0.392 -1.547 1 95.56 168 ILE A CA 1
ATOM 1374 C C . ILE A 1 168 ? 25.297 1.904 -1.464 1 95.56 168 ILE A C 1
ATOM 1376 O O . ILE A 1 168 ? 25.562 2.514 -0.427 1 95.56 168 ILE A O 1
ATOM 1380 N N . LEU A 1 169 ? 24.906 2.484 -2.58 1 94.75 169 LEU A N 1
ATOM 1381 C CA . LEU A 1 169 ? 24.469 3.873 -2.674 1 94.75 169 LEU A CA 1
ATOM 1382 C C . LEU A 1 169 ? 22.953 3.955 -2.854 1 94.75 169 LEU A C 1
ATOM 1384 O O . LEU A 1 169 ? 22.438 3.748 -3.957 1 94.75 169 LEU A O 1
ATOM 1388 N N . PRO A 1 170 ? 22.219 4.262 -1.752 1 95.5 170 PRO A N 1
ATOM 1389 C CA . PRO A 1 170 ? 20.75 4.211 -1.81 1 95.5 170 PRO A CA 1
ATOM 1390 C C . PRO A 1 170 ? 20.156 5.305 -2.697 1 95.5 170 PRO A C 1
ATOM 1392 O O . PRO A 1 170 ? 20.609 6.453 -2.652 1 95.5 170 PRO A O 1
ATOM 1395 N N . VAL A 1 171 ? 19.172 4.988 -3.518 1 95.19 171 VAL A N 1
ATOM 1396 C CA . VAL A 1 171 ? 18.406 5.914 -4.34 1 95.19 171 VAL A CA 1
ATOM 1397 C C . VAL A 1 171 ? 17.266 6.523 -3.508 1 95.19 171 VAL A C 1
ATOM 1399 O O . VAL A 1 171 ? 17 7.723 -3.598 1 95.19 171 VAL A O 1
ATOM 1402 N N . GLY A 1 172 ? 16.672 5.711 -2.756 1 96.31 172 GLY A N 1
ATOM 1403 C CA . GLY A 1 172 ? 15.539 6.062 -1.914 1 96.31 172 GLY A CA 1
ATOM 1404 C C . GLY A 1 172 ? 14.992 4.887 -1.126 1 96.31 172 GLY A C 1
ATOM 1405 O O . GLY A 1 172 ? 15.594 3.812 -1.108 1 96.31 172 GLY A O 1
ATOM 1406 N N . ILE A 1 173 ? 13.922 5.133 -0.374 1 96.75 173 ILE A N 1
ATOM 1407 C CA . ILE A 1 173 ? 13.188 4.078 0.319 1 96.75 173 ILE A CA 1
ATOM 1408 C C . ILE A 1 173 ? 11.703 4.168 -0.023 1 96.75 173 ILE A C 1
ATOM 1410 O O . ILE A 1 173 ? 11.164 5.266 -0.186 1 96.75 173 ILE A O 1
ATOM 1414 N N . TYR A 1 174 ? 11.078 3.051 -0.172 1 95.69 174 TYR A N 1
ATOM 1415 C CA . TYR A 1 174 ? 9.633 3.037 -0.348 1 95.69 174 TYR A CA 1
ATOM 1416 C C . TYR A 1 174 ? 9.008 1.854 0.382 1 95.69 174 TYR A C 1
ATOM 1418 O O . TYR A 1 174 ? 9.688 0.869 0.678 1 95.69 174 TYR A O 1
ATOM 1426 N N . SER A 1 175 ? 7.773 2.066 0.769 1 93.62 175 SER A N 1
ATOM 1427 C CA . SER A 1 175 ? 7.02 0.991 1.407 1 93.62 175 SER A CA 1
ATOM 1428 C C . SER A 1 175 ? 6.004 0.382 0.448 1 93.62 175 SER A C 1
ATOM 1430 O O . SER A 1 175 ? 5.457 1.077 -0.412 1 93.62 175 SER A O 1
ATOM 1432 N N . HIS A 1 176 ? 5.828 -0.906 0.562 1 92.81 176 HIS A N 1
ATOM 1433 C CA . HIS A 1 176 ? 4.82 -1.64 -0.198 1 92.81 176 HIS A CA 1
ATOM 1434 C C . HIS A 1 176 ? 4.332 -2.861 0.574 1 92.81 176 HIS A C 1
ATOM 1436 O O . HIS A 1 176 ? 5.133 -3.699 0.991 1 92.81 176 HIS A O 1
ATOM 1442 N N . ASN A 1 177 ? 3.057 -2.881 0.808 1 91.19 177 ASN A N 1
ATOM 1443 C CA . ASN A 1 177 ? 2.416 -3.986 1.512 1 91.19 177 ASN A CA 1
ATOM 1444 C C . ASN A 1 177 ? 3.049 -4.223 2.881 1 91.19 177 ASN A C 1
ATOM 1446 O O . ASN A 1 177 ? 3.275 -5.367 3.275 1 91.19 177 ASN A O 1
ATOM 1450 N N . GLY A 1 178 ? 3.447 -3.164 3.48 1 90.75 178 GLY A N 1
ATOM 1451 C CA . GLY A 1 178 ? 3.906 -3.234 4.859 1 90.75 178 GLY A CA 1
ATOM 1452 C C . GLY A 1 178 ? 5.41 -3.404 4.98 1 90.75 178 GLY A C 1
ATOM 1453 O O . GLY A 1 178 ? 5.961 -3.334 6.082 1 90.75 178 GLY A O 1
ATOM 1454 N N . TYR A 1 179 ? 6.105 -3.625 3.914 1 93.06 179 TYR A N 1
ATOM 1455 C CA . TYR A 1 179 ? 7.559 -3.773 3.922 1 93.06 179 TYR A CA 1
ATOM 1456 C C . TYR A 1 179 ? 8.234 -2.521 3.383 1 93.06 179 TYR A C 1
ATOM 1458 O O . TYR A 1 179 ? 7.66 -1.797 2.568 1 93.06 179 TYR A O 1
ATOM 1466 N N . TRP A 1 180 ? 9.43 -2.328 3.857 1 95.12 180 TRP A N 1
ATOM 1467 C CA . TRP A 1 180 ? 10.258 -1.24 3.35 1 95.12 180 TRP A CA 1
ATOM 1468 C C . TRP A 1 180 ? 11.359 -1.773 2.438 1 95.12 180 TRP A C 1
ATOM 1470 O O . TRP A 1 180 ? 11.977 -2.799 2.732 1 95.12 180 TRP A O 1
ATOM 1480 N N . TYR A 1 181 ? 11.594 -1.001 1.415 1 96.5 181 TYR A N 1
ATOM 1481 C CA . TYR A 1 181 ? 12.578 -1.37 0.408 1 96.5 181 TYR A CA 1
ATOM 1482 C C . TYR A 1 181 ? 13.539 -0.218 0.139 1 96.5 181 TYR A C 1
ATOM 1484 O O . TYR A 1 181 ? 13.156 0.951 0.232 1 96.5 181 TYR A O 1
ATOM 1492 N N . CYS A 1 182 ? 14.719 -0.6 -0.256 1 97.62 182 CYS A N 1
ATOM 1493 C CA . CYS A 1 182 ? 15.742 0.374 -0.607 1 97.62 182 CYS A CA 1
ATOM 1494 C C . CYS A 1 182 ? 16.406 0.018 -1.936 1 97.62 182 CYS A C 1
ATOM 1496 O O . CYS A 1 182 ? 17.344 -0.78 -1.974 1 97.62 182 CYS A O 1
ATOM 1498 N N . PRO A 1 183 ? 15.883 0.637 -3.02 1 97.19 183 PRO A N 1
ATOM 1499 C CA . PRO A 1 183 ? 16.703 0.574 -4.238 1 97.19 183 PRO A CA 1
ATOM 1500 C C . PRO A 1 183 ? 18.047 1.271 -4.086 1 97.19 183 PRO A C 1
ATOM 1502 O O . PRO A 1 183 ? 18.109 2.375 -3.539 1 97.19 183 PRO A O 1
ATOM 1505 N N . ALA A 1 184 ? 19.047 0.63 -4.551 1 96.56 184 ALA A N 1
ATOM 1506 C CA . ALA A 1 184 ? 20.391 1.189 -4.375 1 96.56 184 ALA A CA 1
ATOM 1507 C C . ALA A 1 184 ? 21.344 0.678 -5.449 1 96.56 184 ALA A C 1
ATOM 1509 O O . ALA A 1 184 ? 21.109 -0.376 -6.043 1 96.56 184 ALA A O 1
ATOM 1510 N N . PHE A 1 185 ? 22.312 1.454 -5.758 1 94.81 185 PHE A N 1
ATOM 1511 C CA . PHE A 1 185 ? 23.422 1.012 -6.59 1 94.81 185 PHE A CA 1
ATOM 1512 C C . PHE A 1 185 ? 24.422 0.21 -5.773 1 94.81 185 PHE A C 1
ATOM 1514 O O . PHE A 1 185 ? 24.984 0.715 -4.797 1 94.81 185 PHE A O 1
ATOM 1521 N N . CYS A 1 186 ? 24.562 -0.997 -6.098 1 94.56 186 CYS A N 1
ATOM 1522 C CA . CYS A 1 186 ? 25.531 -1.861 -5.434 1 94.56 186 CYS A CA 1
ATOM 1523 C C . CYS A 1 186 ? 26.922 -1.682 -6.035 1 94.56 186 CYS A C 1
ATOM 1525 O O . CYS A 1 186 ? 27.141 -1.99 -7.207 1 94.56 186 CYS A O 1
ATOM 1527 N N . LEU A 1 187 ? 27.844 -1.334 -5.289 1 92.12 187 LEU A N 1
ATOM 1528 C CA . LEU A 1 187 ? 29.172 -1.025 -5.789 1 92.12 187 LEU A CA 1
ATOM 1529 C C . LEU A 1 187 ? 29.906 -2.295 -6.223 1 92.12 187 LEU A C 1
ATOM 1531 O O . LEU A 1 187 ? 30.656 -2.283 -7.199 1 92.12 187 LEU A O 1
ATOM 1535 N N . LYS A 1 188 ? 29.703 -3.355 -5.523 1 90.69 188 LYS A N 1
ATOM 1536 C CA . LYS A 1 188 ? 30.344 -4.629 -5.848 1 90.69 188 LYS A CA 1
ATOM 1537 C C . LYS A 1 188 ? 29.828 -5.176 -7.176 1 90.69 188 LYS A C 1
ATOM 1539 O O . LYS A 1 188 ? 30.609 -5.598 -8.023 1 90.69 188 LYS A O 1
ATOM 1544 N N . LYS A 1 189 ? 28.516 -5.09 -7.359 1 91.88 189 LYS A N 1
ATOM 1545 C CA . LYS A 1 189 ? 27.891 -5.672 -8.547 1 91.88 189 LYS A CA 1
ATOM 1546 C C . LYS A 1 189 ? 27.766 -4.641 -9.664 1 91.88 189 LYS A C 1
ATOM 1548 O O . LYS A 1 189 ? 27.422 -4.98 -10.797 1 91.88 189 LYS A O 1
ATOM 1553 N N . GLN A 1 190 ? 27.969 -3.393 -9.367 1 91.88 190 GLN A N 1
ATOM 1554 C CA . GLN A 1 190 ? 27.906 -2.289 -10.312 1 91.88 190 GLN A CA 1
ATOM 1555 C C . GLN A 1 190 ? 26.562 -2.256 -11.039 1 91.88 190 GLN A C 1
ATOM 1557 O O . GLN A 1 190 ? 26.516 -2.148 -12.266 1 91.88 190 GLN A O 1
ATOM 1562 N N . SER A 1 191 ? 25.531 -2.436 -10.305 1 91.56 191 SER A N 1
ATOM 1563 C CA . SER A 1 191 ? 24.156 -2.412 -10.828 1 91.56 191 SER A CA 1
ATOM 1564 C C . SER A 1 191 ? 23.156 -2.021 -9.742 1 91.56 191 SER A C 1
ATOM 1566 O O . SER A 1 191 ? 23.469 -2.113 -8.555 1 91.56 191 SER A O 1
ATOM 1568 N N . TYR A 1 192 ? 22.062 -1.506 -10.188 1 92.44 192 TYR A N 1
ATOM 1569 C CA . TYR A 1 192 ? 20.984 -1.195 -9.258 1 92.44 192 TYR A CA 1
ATOM 1570 C C . TYR A 1 192 ? 20.281 -2.465 -8.789 1 92.44 192 TYR A C 1
ATOM 1572 O O . TYR A 1 192 ? 20 -3.357 -9.594 1 92.44 192 TYR A O 1
ATOM 1580 N N . ARG A 1 193 ? 20.094 -2.52 -7.496 1 94.06 193 ARG A N 1
ATOM 1581 C CA . ARG A 1 193 ? 19.422 -3.662 -6.871 1 94.06 193 ARG A CA 1
ATOM 1582 C C . ARG A 1 193 ? 18.438 -3.207 -5.809 1 94.06 193 ARG A C 1
ATOM 1584 O O . ARG A 1 193 ? 18.484 -2.061 -5.355 1 94.06 193 ARG A O 1
ATOM 1591 N N . LEU A 1 194 ? 17.547 -4.145 -5.527 1 95.19 194 LEU A N 1
ATOM 1592 C CA . LEU A 1 194 ? 16.547 -3.867 -4.508 1 95.19 194 LEU A CA 1
ATOM 1593 C C . LEU A 1 194 ? 16.859 -4.613 -3.215 1 95.19 194 LEU A C 1
ATOM 1595 O O . LEU A 1 194 ? 17.047 -5.832 -3.229 1 95.19 194 LEU A O 1
ATOM 1599 N N . PHE A 1 195 ? 16.953 -3.854 -2.154 1 96.75 195 PHE A N 1
ATOM 1600 C CA . PHE A 1 195 ? 17.203 -4.434 -0.84 1 96.75 195 PHE A CA 1
ATOM 1601 C C . PHE A 1 195 ? 15.984 -4.25 0.067 1 96.75 195 PHE A C 1
ATOM 1603 O O . PHE A 1 195 ? 15.555 -3.121 0.313 1 96.75 195 PHE A O 1
ATOM 1610 N N . ARG A 1 196 ? 15.422 -5.359 0.48 1 95.44 196 ARG A N 1
ATOM 1611 C CA . ARG A 1 196 ? 14.414 -5.25 1.531 1 95.44 196 ARG A CA 1
ATOM 1612 C C . ARG A 1 196 ? 15.062 -4.949 2.879 1 95.44 196 ARG A C 1
ATOM 1614 O O . ARG A 1 196 ? 16.047 -5.594 3.262 1 95.44 196 ARG A O 1
ATOM 1621 N N . ILE A 1 197 ? 14.531 -4.031 3.557 1 95.31 197 ILE A N 1
ATOM 1622 C CA . ILE A 1 197 ? 15.25 -3.445 4.68 1 95.31 197 ILE A CA 1
ATOM 1623 C C . ILE A 1 197 ? 15.242 -4.41 5.859 1 95.31 197 ILE A C 1
ATOM 1625 O O . ILE A 1 197 ? 16.203 -4.461 6.637 1 95.31 197 ILE A O 1
ATOM 1629 N N . ASP A 1 198 ? 14.18 -5.227 6.062 1 92.25 198 ASP A N 1
ATOM 1630 C CA . ASP A 1 198 ? 14.109 -6.156 7.188 1 92.25 198 ASP A CA 1
ATOM 1631 C C . ASP A 1 198 ? 15.164 -7.25 7.062 1 92.25 198 ASP A C 1
ATOM 1633 O O . ASP A 1 198 ? 15.445 -7.969 8.023 1 92.25 198 ASP A O 1
ATOM 1637 N N . TYR A 1 199 ? 15.852 -7.383 5.918 1 92.75 199 TYR A N 1
ATOM 1638 C CA . TYR A 1 199 ? 16.906 -8.367 5.727 1 92.75 199 TYR A CA 1
ATOM 1639 C C . TYR A 1 199 ? 18.281 -7.746 5.93 1 92.75 199 TYR A C 1
ATOM 1641 O O . TYR A 1 199 ? 19.297 -8.422 5.793 1 92.75 199 TYR A O 1
ATOM 1649 N N . ILE A 1 200 ? 18.312 -6.52 6.184 1 95.25 200 ILE A N 1
ATOM 1650 C CA . ILE A 1 200 ? 19.578 -5.863 6.535 1 95.25 200 ILE A CA 1
ATOM 1651 C C . ILE A 1 200 ? 19.891 -6.102 8.008 1 95.25 200 ILE A C 1
ATOM 1653 O O . ILE A 1 200 ? 19.109 -5.715 8.883 1 95.25 200 ILE A O 1
ATOM 1657 N N . LYS A 1 201 ? 20.984 -6.621 8.258 1 94.19 201 LYS A N 1
ATOM 1658 C CA . LYS A 1 201 ? 21.312 -7.066 9.602 1 94.19 201 LYS A CA 1
ATOM 1659 C C . LYS A 1 201 ? 22.219 -6.059 10.312 1 94.19 201 LYS A C 1
ATOM 1661 O O . LYS A 1 201 ? 22.297 -6.059 11.547 1 94.19 201 LYS A O 1
ATOM 1666 N N . SER A 1 202 ? 22.922 -5.32 9.562 1 94.94 202 SER A N 1
ATOM 1667 C CA . SER A 1 202 ? 23.734 -4.23 10.102 1 94.94 202 SER A CA 1
ATOM 1668 C C . SER A 1 202 ? 23.984 -3.15 9.055 1 94.94 202 SER A C 1
ATOM 1670 O O . SER A 1 202 ? 23.938 -3.424 7.852 1 94.94 202 SER A O 1
ATOM 1672 N N . VAL A 1 203 ? 24.172 -1.963 9.562 1 95.31 203 VAL A N 1
ATOM 1673 C CA . VAL A 1 203 ? 24.438 -0.824 8.688 1 95.31 203 VAL A CA 1
ATOM 1674 C C . VAL A 1 203 ? 25.547 0.036 9.273 1 95.31 203 VAL A C 1
ATOM 1676 O O . VAL A 1 203 ? 25.609 0.246 10.492 1 95.31 203 VAL A O 1
ATOM 1679 N N . SER A 1 204 ? 26.422 0.438 8.477 1 92.31 204 SER A N 1
ATOM 1680 C CA . SER A 1 204 ? 27.406 1.455 8.812 1 92.31 204 SER A CA 1
ATOM 1681 C C . SER A 1 204 ? 27.531 2.5 7.707 1 92.31 204 SER A C 1
ATOM 1683 O O . SER A 1 204 ? 27.516 2.16 6.523 1 92.31 204 SER A O 1
ATOM 1685 N N . ILE A 1 205 ? 27.469 3.682 8.133 1 85.06 205 ILE A N 1
ATOM 1686 C CA . ILE A 1 205 ? 27.625 4.766 7.168 1 85.06 205 ILE A CA 1
ATOM 1687 C C . ILE A 1 205 ? 29.109 4.992 6.875 1 85.06 205 ILE A C 1
ATOM 1689 O O . ILE A 1 205 ? 29.906 5.105 7.797 1 85.06 205 ILE A O 1
ATOM 1693 N N . ASN A 1 206 ? 29.422 4.789 5.707 1 77.69 206 ASN A N 1
ATOM 1694 C CA . ASN A 1 206 ? 30.797 5.047 5.285 1 77.69 206 ASN A CA 1
ATOM 1695 C C . ASN A 1 206 ? 30.938 6.43 4.66 1 77.69 206 ASN A C 1
ATOM 1697 O O . ASN A 1 206 ? 30.672 6.613 3.473 1 77.69 206 ASN A O 1
ATOM 1701 N N . GLU A 1 207 ? 31.312 7.422 5.379 1 68.5 207 GLU A N 1
ATOM 1702 C CA . GLU A 1 207 ? 31.422 8.797 4.895 1 68.5 207 GLU A CA 1
ATOM 1703 C C . GLU A 1 207 ? 32.625 8.969 3.961 1 68.5 207 GLU A C 1
ATOM 1705 O O . GLU A 1 207 ? 32.625 9.867 3.123 1 68.5 207 GLU A O 1
ATOM 1710 N N . ASP A 1 208 ? 33.562 8.172 4.055 1 63.88 208 ASP A N 1
ATOM 1711 C CA . ASP A 1 208 ? 34.812 8.383 3.363 1 63.88 208 ASP A CA 1
ATOM 1712 C C . ASP A 1 208 ? 34.781 7.797 1.955 1 63.88 208 ASP A C 1
ATOM 1714 O O . ASP A 1 208 ? 35.688 8.016 1.159 1 63.88 208 ASP A O 1
ATOM 1718 N N . THR A 1 209 ? 33.75 7.109 1.679 1 63.59 209 THR A N 1
ATOM 1719 C CA . THR A 1 209 ? 33.781 6.48 0.362 1 63.59 209 THR A CA 1
ATOM 1720 C C . THR A 1 209 ? 33.188 7.414 -0.693 1 63.59 209 THR A C 1
ATOM 1722 O O . THR A 1 209 ? 32.062 7.863 -0.568 1 63.59 209 THR A O 1
ATOM 1725 N N . THR A 1 210 ? 34.031 8.148 -1.471 1 59.19 210 THR A N 1
ATOM 1726 C CA . THR A 1 210 ? 33.625 8.961 -2.613 1 59.19 210 THR A CA 1
ATOM 1727 C C . THR A 1 210 ? 33.25 8.078 -3.803 1 59.19 210 THR A C 1
ATOM 1729 O O . THR A 1 210 ? 34.062 7.227 -4.219 1 59.19 210 THR A O 1
ATOM 1732 N N . VAL A 1 211 ? 31.969 7.828 -3.994 1 64.12 211 VAL A N 1
ATOM 1733 C CA . VAL A 1 211 ? 31.562 7.055 -5.164 1 64.12 211 VAL A CA 1
ATOM 1734 C C . VAL A 1 211 ? 31.453 7.977 -6.375 1 64.12 211 VAL A C 1
ATOM 1736 O O . VAL A 1 211 ? 30.938 9.094 -6.27 1 64.12 211 VAL A O 1
ATOM 1739 N N . GLU A 1 212 ? 32.156 7.598 -7.426 1 65.75 212 GLU A N 1
ATOM 1740 C CA . GLU A 1 212 ? 32.156 8.305 -8.703 1 65.75 212 GLU A CA 1
ATOM 1741 C C . GLU A 1 212 ? 30.766 8.32 -9.344 1 65.75 212 GLU A C 1
ATOM 1743 O O . GLU A 1 212 ? 30.438 9.242 -10.086 1 65.75 212 GLU A O 1
ATOM 1748 N N . LYS A 1 213 ? 29.984 7.371 -9.016 1 71 213 LYS A N 1
ATOM 1749 C CA . LYS A 1 213 ? 28.719 7.289 -9.719 1 71 213 LYS A CA 1
ATOM 1750 C C . LYS A 1 213 ? 27.75 8.359 -9.234 1 71 213 LYS A C 1
ATOM 1752 O O . LYS A 1 213 ? 27.469 8.461 -8.031 1 71 213 LYS A O 1
ATOM 1757 N N . ASP A 1 214 ? 27.531 9.25 -10.125 1 72.75 214 ASP A N 1
ATOM 1758 C CA . ASP A 1 214 ? 26.578 10.312 -9.82 1 72.75 214 ASP A CA 1
ATOM 1759 C C . ASP A 1 214 ? 25.141 9.844 -10.055 1 72.75 214 ASP A C 1
ATOM 1761 O O . ASP A 1 214 ? 24.734 9.625 -11.195 1 72.75 214 ASP A O 1
ATOM 1765 N N . ILE A 1 215 ? 24.516 9.602 -8.867 1 76.12 215 ILE A N 1
ATOM 1766 C CA . ILE A 1 215 ? 23.125 9.164 -8.992 1 76.12 215 ILE A CA 1
ATOM 1767 C C . ILE A 1 215 ? 22.188 10.297 -8.562 1 76.12 215 ILE A C 1
ATOM 1769 O O . ILE A 1 215 ? 21.062 10.047 -8.133 1 76.12 215 ILE A O 1
ATOM 1773 N N . SER A 1 216 ? 22.688 11.438 -8.664 1 75.62 216 SER A N 1
ATOM 1774 C CA . SER A 1 216 ? 21.922 12.57 -8.164 1 75.62 216 SER A CA 1
ATOM 1775 C C . SER A 1 216 ? 20.625 12.75 -8.953 1 75.62 216 SER A C 1
ATOM 1777 O O . SER A 1 216 ? 19.625 13.234 -8.414 1 75.62 216 SER A O 1
ATOM 1779 N N . ASN A 1 217 ? 20.609 12.266 -10.102 1 82.44 217 ASN A N 1
ATOM 1780 C CA . ASN A 1 217 ? 19.438 12.492 -10.945 1 82.44 217 ASN A CA 1
ATOM 1781 C C . ASN A 1 217 ? 18.5 11.289 -10.945 1 82.44 217 ASN A C 1
ATOM 1783 O O . ASN A 1 217 ? 17.438 11.32 -11.57 1 82.44 217 ASN A O 1
ATOM 1787 N N . ILE A 1 218 ? 18.922 10.297 -10.219 1 88.12 218 ILE A N 1
ATOM 1788 C CA . ILE A 1 218 ? 18.078 9.102 -10.188 1 88.12 218 ILE A CA 1
ATOM 1789 C C . ILE A 1 218 ? 17.141 9.172 -8.984 1 88.12 218 ILE A C 1
ATOM 1791 O O . ILE A 1 218 ? 17.578 9.43 -7.859 1 88.12 218 ILE A O 1
ATOM 1795 N N . THR A 1 219 ? 15.859 9.086 -9.18 1 90.75 219 THR A N 1
ATOM 1796 C CA . THR A 1 219 ? 14.844 9.117 -8.141 1 90.75 219 THR A CA 1
ATOM 1797 C C . THR A 1 219 ? 14.031 7.824 -8.133 1 90.75 219 THR A C 1
ATOM 1799 O O . THR A 1 219 ? 14.258 6.941 -8.961 1 90.75 219 THR A O 1
ATOM 1802 N N . LEU A 1 220 ? 13.133 7.734 -7.18 1 92.94 220 LEU A N 1
ATOM 1803 C CA . LEU A 1 220 ? 12.258 6.566 -7.125 1 92.94 220 LEU A CA 1
ATOM 1804 C C . LEU A 1 220 ? 11.367 6.496 -8.359 1 92.94 220 LEU A C 1
ATOM 1806 O O . LEU A 1 220 ? 10.953 5.41 -8.773 1 92.94 220 LEU A O 1
ATOM 1810 N N . LYS A 1 221 ? 11.094 7.645 -8.969 1 88.06 221 LYS A N 1
ATOM 1811 C CA . LYS A 1 221 ? 10.344 7.637 -10.227 1 88.06 221 LYS A CA 1
ATOM 1812 C C . LYS A 1 221 ? 11.078 6.828 -11.289 1 88.06 221 LYS A C 1
ATOM 1814 O O . LYS A 1 221 ? 10.461 6.043 -12.016 1 88.06 221 LYS A O 1
ATOM 1819 N N . ASP A 1 222 ? 12.375 7.016 -11.312 1 89.88 222 ASP A N 1
ATOM 1820 C CA . ASP A 1 222 ? 13.203 6.289 -12.273 1 89.88 222 ASP A CA 1
ATOM 1821 C C . ASP A 1 222 ? 13.227 4.797 -11.953 1 89.88 222 ASP A C 1
ATOM 1823 O O . ASP A 1 222 ? 13.305 3.965 -12.859 1 89.88 222 ASP A O 1
ATOM 1827 N N . TRP A 1 223 ? 13.18 4.516 -10.719 1 90.12 223 TRP A N 1
ATOM 1828 C CA . TRP A 1 223 ? 13.172 3.117 -10.297 1 90.12 223 TRP A CA 1
ATOM 1829 C C . TRP A 1 223 ? 11.898 2.418 -10.75 1 90.12 223 TRP A C 1
ATOM 1831 O O . TRP A 1 223 ? 11.938 1.294 -11.258 1 90.12 223 TRP A O 1
ATOM 1841 N N . PHE A 1 224 ? 10.797 3.045 -10.633 1 88 224 PHE A N 1
ATOM 1842 C CA . PHE A 1 224 ? 9.508 2.43 -10.938 1 88 224 PHE A CA 1
ATOM 1843 C C . PHE A 1 224 ? 9.219 2.496 -12.43 1 88 224 PHE A C 1
ATOM 1845 O O . PHE A 1 224 ? 8.344 1.785 -12.93 1 88 224 PHE A O 1
ATOM 1852 N N . GLU A 1 225 ? 9.859 3.416 -13.109 1 85.5 225 GLU A N 1
ATOM 1853 C CA . GLU A 1 225 ? 9.734 3.537 -14.555 1 85.5 225 GLU A CA 1
ATOM 1854 C C . GLU A 1 225 ? 11.086 3.42 -15.242 1 85.5 225 GLU A C 1
ATOM 1856 O O . GLU A 1 225 ? 11.578 4.387 -15.836 1 85.5 225 GLU A O 1
ATOM 1861 N N . PRO A 1 226 ? 11.586 2.23 -15.156 1 78.62 226 PRO A N 1
ATOM 1862 C CA . PRO A 1 226 ? 12.922 2.055 -15.734 1 78.62 226 PRO A CA 1
ATOM 1863 C C . PRO A 1 226 ? 12.938 2.195 -17.25 1 78.62 226 PRO A C 1
ATOM 1865 O O . PRO A 1 226 ? 11.891 2.041 -17.891 1 78.62 226 PRO A O 1
ATOM 1868 N N . SER A 1 227 ? 14.117 2.51 -17.656 1 79.31 227 SER A N 1
ATOM 1869 C CA . SER A 1 227 ? 14.312 2.592 -19.109 1 79.31 227 SER A CA 1
ATOM 1870 C C . SER A 1 227 ? 14.18 1.222 -19.766 1 79.31 227 SER A C 1
ATOM 1872 O O . SER A 1 227 ? 14.242 0.195 -19.078 1 79.31 227 SER A O 1
ATOM 1874 N N . LYS A 1 228 ? 14.062 1.208 -21.125 1 81.44 228 LYS A N 1
ATOM 1875 C CA . LYS A 1 228 ? 13.922 -0.027 -21.891 1 81.44 228 LYS A CA 1
ATOM 1876 C C . LYS A 1 228 ? 15.195 -0.862 -21.828 1 81.44 228 LYS A C 1
ATOM 1878 O O . LYS A 1 228 ? 16.297 -0.339 -22 1 81.44 228 LYS A O 1
ATOM 1883 N N . PRO A 1 229 ? 14.953 -2.086 -21.531 1 81.81 229 PRO A N 1
ATOM 1884 C CA . PRO A 1 229 ? 16.125 -2.957 -21.484 1 81.81 229 PRO A CA 1
ATOM 1885 C C . PRO A 1 229 ? 16.812 -3.098 -22.844 1 81.81 229 PRO A C 1
ATOM 1887 O O . PRO A 1 229 ? 16.156 -2.92 -23.891 1 81.81 229 PRO A O 1
ATOM 1890 N N . LYS A 1 230 ? 18.109 -3.426 -22.812 1 82.06 230 LYS A N 1
ATOM 1891 C CA . LYS A 1 230 ? 18.891 -3.562 -24.031 1 82.06 230 LYS A CA 1
ATOM 1892 C C . LYS A 1 230 ? 18.594 -4.883 -24.734 1 82.06 230 LYS A C 1
ATOM 1894 O O . LYS A 1 230 ? 18.438 -4.922 -25.953 1 82.06 230 LYS A O 1
ATOM 1899 N N . GLU A 1 231 ? 18.484 -5.977 -24.016 1 90.75 231 GLU A N 1
ATOM 1900 C CA . GLU A 1 231 ? 18.188 -7.301 -24.547 1 90.75 231 GLU A CA 1
ATOM 1901 C C . GLU A 1 231 ? 16.797 -7.75 -24.156 1 90.75 231 GLU A C 1
ATOM 1903 O O . GLU A 1 231 ? 16.516 -7.969 -22.969 1 90.75 231 GLU A O 1
ATOM 1908 N N . THR A 1 232 ? 15.969 -7.91 -25.25 1 94 232 THR A N 1
ATOM 1909 C CA . THR A 1 232 ? 14.57 -8.164 -24.938 1 94 232 THR A CA 1
ATOM 1910 C C . THR A 1 232 ? 14.039 -9.344 -25.75 1 94 232 THR A C 1
ATOM 1912 O O . THR A 1 232 ? 14.68 -9.781 -26.703 1 94 232 THR A O 1
ATOM 1915 N N . VAL A 1 233 ? 13.07 -9.961 -25.266 1 96.25 233 VAL A N 1
ATOM 1916 C CA . VAL A 1 233 ? 12.305 -10.992 -25.953 1 96.25 233 VAL A CA 1
ATOM 1917 C C . VAL A 1 233 ? 10.812 -10.664 -25.875 1 96.25 233 VAL A C 1
ATOM 1919 O O . VAL A 1 233 ? 10.359 -10.016 -24.922 1 96.25 233 VAL A O 1
ATOM 1922 N N . ARG A 1 234 ? 10.125 -11.062 -26.906 1 96.75 234 ARG A N 1
ATOM 1923 C CA . ARG A 1 234 ? 8.695 -10.797 -26.953 1 96.75 234 ARG A CA 1
ATOM 1924 C C . ARG A 1 234 ? 7.922 -11.82 -26.125 1 96.75 234 ARG A C 1
ATOM 1926 O O . ARG A 1 234 ? 8.133 -13.023 -26.266 1 96.75 234 ARG A O 1
ATOM 1933 N N . LEU A 1 235 ? 7.059 -11.367 -25.203 1 97.25 235 LEU A N 1
ATOM 1934 C CA . LEU A 1 235 ? 6.176 -12.195 -24.391 1 97.25 235 LEU A CA 1
ATOM 1935 C C . LEU A 1 235 ? 4.734 -12.102 -24.875 1 97.25 235 LEU A C 1
ATOM 1937 O O . LEU A 1 235 ? 4.148 -11.016 -24.891 1 97.25 235 LEU A O 1
ATOM 1941 N N . LYS A 1 236 ? 4.223 -13.172 -25.344 1 97.81 236 LYS A N 1
ATOM 1942 C CA . LYS A 1 236 ? 2.83 -13.273 -25.766 1 97.81 236 LYS A CA 1
ATOM 1943 C C . LYS A 1 236 ? 2.072 -14.289 -24.922 1 97.81 236 LYS A C 1
ATOM 1945 O O . LYS A 1 236 ? 2.441 -15.469 -24.875 1 97.81 236 LYS A O 1
ATOM 1950 N N . VAL A 1 237 ? 1.024 -13.859 -24.281 1 97.44 237 VAL A N 1
ATOM 1951 C CA . VAL A 1 237 ? 0.278 -14.688 -23.344 1 97.44 237 VAL A CA 1
ATOM 1952 C C . VAL A 1 237 ? -1.221 -14.484 -23.562 1 97.44 237 VAL A C 1
ATOM 1954 O O . VAL A 1 237 ? -1.672 -13.375 -23.828 1 97.44 237 VAL A O 1
ATOM 1957 N N . ARG A 1 238 ? -1.959 -15.562 -23.547 1 97.69 238 ARG A N 1
ATOM 1958 C CA . ARG A 1 238 ? -3.418 -15.508 -23.5 1 97.69 238 ARG A CA 1
ATOM 1959 C C . ARG A 1 238 ? -3.936 -15.773 -22.094 1 97.69 238 ARG A C 1
ATOM 1961 O O . ARG A 1 238 ? -3.438 -16.672 -21.391 1 97.69 238 ARG A O 1
ATOM 1968 N N . LEU A 1 239 ? -4.891 -15.023 -21.719 1 97.69 239 LEU A N 1
ATOM 1969 C CA . LEU A 1 239 ? -5.438 -15.117 -20.375 1 97.69 239 LEU A CA 1
ATOM 1970 C C . LEU A 1 239 ? -6.938 -15.406 -20.422 1 97.69 239 LEU A C 1
ATOM 1972 O O . LEU A 1 239 ? -7.656 -14.836 -21.234 1 97.69 239 LEU A O 1
ATOM 1976 N N . SER A 1 240 ? -7.414 -16.328 -19.609 1 96.19 240 SER A N 1
ATOM 1977 C CA . SER A 1 240 ? -8.844 -16.438 -19.328 1 96.19 240 SER A CA 1
ATOM 1978 C C . SER A 1 240 ? -9.344 -15.234 -18.547 1 96.19 240 SER A C 1
ATOM 1980 O O . SER A 1 240 ? -8.57 -14.336 -18.203 1 96.19 240 SER A O 1
ATOM 1982 N N . LYS A 1 241 ? -10.617 -15.195 -18.234 1 94.62 241 LYS A N 1
ATOM 1983 C CA . LYS A 1 241 ? -11.164 -14.133 -17.406 1 94.62 241 LYS A CA 1
ATOM 1984 C C . LYS A 1 241 ? -10.516 -14.125 -16.016 1 94.62 241 LYS A C 1
ATOM 1986 O O . LYS A 1 241 ? -10.109 -13.078 -15.523 1 94.62 241 LYS A O 1
ATOM 1991 N N . LYS A 1 242 ? -10.391 -15.289 -15.484 1 94.19 242 LYS A N 1
ATOM 1992 C CA . LYS A 1 242 ? -9.75 -15.43 -14.18 1 94.19 242 LYS A CA 1
ATOM 1993 C C . LYS A 1 242 ? -8.266 -15.07 -14.25 1 94.19 242 LYS A C 1
ATOM 1995 O O . LYS A 1 242 ? -7.727 -14.461 -13.32 1 94.19 242 LYS A O 1
ATOM 2000 N N . GLY A 1 243 ? -7.641 -15.43 -15.344 1 95.81 243 GLY A N 1
ATOM 2001 C CA . GLY A 1 243 ? -6.242 -15.07 -15.547 1 95.81 243 GLY A CA 1
ATOM 2002 C C . GLY A 1 243 ? -6.004 -13.578 -15.578 1 95.81 243 GLY A C 1
ATOM 2003 O O . GLY A 1 243 ? -5.004 -13.086 -15.047 1 95.81 243 GLY A O 1
ATOM 2004 N N . VAL A 1 244 ? -6.922 -12.891 -16.188 1 94.88 244 VAL A N 1
ATOM 2005 C CA . VAL A 1 244 ? -6.844 -11.43 -16.234 1 94.88 244 VAL A CA 1
ATOM 2006 C C . VAL A 1 244 ? -6.871 -10.859 -14.82 1 94.88 244 VAL A C 1
ATOM 2008 O O . VAL A 1 244 ? -6.023 -10.039 -14.453 1 94.88 244 VAL A O 1
ATOM 2011 N N . ARG A 1 245 ? -7.762 -11.336 -14.023 1 92.31 245 ARG A N 1
ATOM 2012 C CA . ARG A 1 245 ? -7.922 -10.844 -12.664 1 92.31 245 ARG A CA 1
ATOM 2013 C C . ARG A 1 245 ? -6.695 -11.164 -11.82 1 92.31 245 ARG A C 1
ATOM 2015 O O . ARG A 1 245 ? -6.238 -10.328 -11.031 1 92.31 245 ARG A O 1
ATOM 2022 N N . LYS A 1 246 ? -6.137 -12.336 -11.992 1 93.31 246 LYS A N 1
ATOM 2023 C CA . LYS A 1 246 ? -4.941 -12.727 -11.258 1 93.31 246 LYS A CA 1
ATOM 2024 C C . LYS A 1 246 ? -3.746 -11.859 -11.641 1 93.31 246 LYS A C 1
ATOM 2026 O O . LYS A 1 246 ? -3.012 -11.383 -10.773 1 93.31 246 LYS A O 1
ATOM 2031 N N . CYS A 1 247 ? -3.615 -11.641 -12.906 1 94.19 247 CYS A N 1
ATOM 2032 C CA . CYS A 1 247 ? -2.469 -10.875 -13.391 1 94.19 247 CYS A CA 1
ATOM 2033 C C . CYS A 1 247 ? -2.592 -9.406 -13.008 1 94.19 247 CYS A C 1
ATOM 2035 O O . CYS A 1 247 ? -1.586 -8.75 -12.742 1 94.19 247 CYS A O 1
ATOM 2037 N N . GLN A 1 248 ? -3.787 -8.945 -12.945 1 91.38 248 GLN A N 1
ATOM 2038 C CA . GLN A 1 248 ? -4.023 -7.543 -12.609 1 91.38 248 GLN A CA 1
ATOM 2039 C C . GLN A 1 248 ? -3.609 -7.246 -11.172 1 91.38 248 GLN A C 1
ATOM 2041 O O . GLN A 1 248 ? -3.312 -6.098 -10.828 1 91.38 248 GLN A O 1
ATOM 2046 N N . LEU A 1 249 ? -3.605 -8.258 -10.336 1 89.12 249 LEU A N 1
ATOM 2047 C CA . LEU A 1 249 ? -3.238 -8.07 -8.938 1 89.12 249 LEU A CA 1
ATOM 2048 C C . LEU A 1 249 ? -1.781 -7.641 -8.805 1 89.12 249 LEU A C 1
ATOM 2050 O O . LEU A 1 249 ? -1.394 -7.031 -7.809 1 89.12 249 LEU A O 1
ATOM 2054 N N . GLU A 1 250 ? -1.004 -7.969 -9.82 1 89.69 250 GLU A N 1
ATOM 2055 C CA . GLU A 1 250 ? 0.392 -7.547 -9.859 1 89.69 250 GLU A CA 1
ATOM 2056 C C . GLU A 1 250 ? 0.553 -6.242 -10.641 1 89.69 250 GLU A C 1
ATOM 2058 O O . GLU A 1 250 ? 0.363 -6.211 -11.852 1 89.69 250 GLU A O 1
ATOM 2063 N N . PRO A 1 251 ? 1.015 -5.227 -9.992 1 86.56 251 PRO A N 1
ATOM 2064 C CA . PRO A 1 251 ? 1.033 -3.902 -10.617 1 86.56 251 PRO A CA 1
ATOM 2065 C C . PRO A 1 251 ? 1.863 -3.867 -11.898 1 86.56 251 PRO A C 1
ATOM 2067 O O . PRO A 1 251 ? 1.49 -3.189 -12.859 1 86.56 251 PRO A O 1
ATOM 2070 N N . TRP A 1 252 ? 2.977 -4.48 -11.977 1 85 252 TRP A N 1
ATOM 2071 C CA . TRP A 1 252 ? 3.854 -4.434 -13.141 1 85 252 TRP A CA 1
ATOM 2072 C C . TRP A 1 252 ? 3.232 -5.172 -14.32 1 85 252 TRP A C 1
ATOM 2074 O O . TRP A 1 252 ? 3.641 -4.98 -15.469 1 85 252 TRP A O 1
ATOM 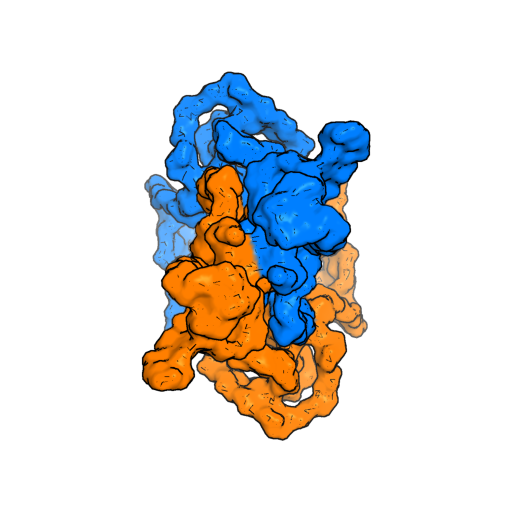2084 N N . MET A 1 253 ? 2.254 -6.008 -14.07 1 88.56 253 MET A N 1
ATOM 2085 C CA . MET A 1 253 ? 1.597 -6.777 -15.125 1 88.56 253 MET A CA 1
ATOM 2086 C C . MET A 1 253 ? 0.305 -6.102 -15.57 1 88.56 253 MET A C 1
ATOM 2088 O O . MET A 1 253 ? -0.1 -6.227 -16.734 1 88.56 253 MET A O 1
ATOM 2092 N N . ASP A 1 254 ? -0.266 -5.398 -14.688 1 88 254 ASP A N 1
ATOM 2093 C CA . ASP A 1 254 ? -1.581 -4.805 -14.898 1 88 254 ASP A CA 1
ATOM 2094 C C . ASP A 1 254 ? -1.601 -3.955 -16.172 1 88 254 ASP A C 1
ATOM 2096 O O . ASP A 1 254 ? -2.48 -4.117 -17.016 1 88 254 ASP A O 1
ATOM 2100 N N . LYS A 1 255 ? -0.589 -3.162 -16.359 1 85.06 255 LYS A N 1
ATOM 2101 C CA . LYS A 1 255 ? -0.537 -2.215 -17.469 1 85.06 255 LYS A CA 1
ATOM 2102 C C . LYS A 1 255 ? -0.247 -2.928 -18.781 1 85.06 255 LYS A C 1
ATOM 2104 O O . LYS A 1 255 ? -0.423 -2.352 -19.859 1 85.06 255 LYS A O 1
ATOM 2109 N N . LYS A 1 256 ? 0.117 -4.141 -18.734 1 91.12 256 LYS A N 1
ATOM 2110 C CA . LYS A 1 256 ? 0.518 -4.879 -19.938 1 91.12 256 LYS A CA 1
ATOM 2111 C C . LYS A 1 256 ? -0.641 -5.707 -20.484 1 91.12 256 LYS A C 1
ATOM 2113 O O . LYS A 1 256 ? -0.526 -6.312 -21.547 1 91.12 256 LYS A O 1
ATOM 2118 N N . ILE A 1 257 ? -1.761 -5.719 -19.844 1 95.06 257 ILE A N 1
ATOM 2119 C CA . ILE A 1 257 ? -2.879 -6.582 -20.219 1 95.06 257 ILE A CA 1
ATOM 2120 C C . ILE A 1 257 ? -3.83 -5.832 -21.141 1 95.06 257 ILE A C 1
ATOM 2122 O O . ILE A 1 257 ? -4.23 -4.703 -20.844 1 95.06 257 ILE A O 1
ATOM 2126 N N . LYS A 1 258 ? -4.102 -6.348 -22.25 1 95.81 258 LYS A N 1
ATOM 2127 C CA . LYS A 1 258 ? -5.211 -5.922 -23.109 1 95.81 258 LYS A CA 1
ATOM 2128 C C . LYS A 1 258 ? -6.438 -6.809 -22.891 1 95.81 258 LYS A C 1
ATOM 2130 O O . LYS A 1 258 ? -6.406 -8 -23.203 1 95.81 258 LYS A O 1
ATOM 2135 N N . ILE A 1 259 ? -7.465 -6.285 -22.453 1 93 259 ILE A N 1
ATOM 2136 C CA . ILE A 1 259 ? -8.664 -7.043 -22.125 1 93 259 ILE A CA 1
ATOM 2137 C C . ILE A 1 259 ? -9.594 -7.09 -23.344 1 93 259 ILE A C 1
ATOM 2139 O O . ILE A 1 259 ? -9.883 -6.055 -23.953 1 93 259 ILE A O 1
ATOM 2143 N N . ASN A 1 260 ? -10.016 -8.234 -23.656 1 95.12 260 ASN A N 1
ATOM 2144 C CA . ASN A 1 260 ? -10.945 -8.422 -24.75 1 95.12 260 ASN A CA 1
ATOM 2145 C C . ASN A 1 260 ? -12.383 -8.133 -24.328 1 95.12 260 ASN A C 1
ATOM 2147 O O . ASN A 1 260 ? -12.672 -8.039 -23.141 1 95.12 260 ASN A O 1
ATOM 2151 N N . ASP A 1 261 ? -13.281 -8.117 -25.25 1 91 261 ASP A N 1
ATOM 2152 C CA . ASP A 1 261 ? -14.68 -7.805 -24.984 1 91 261 ASP A CA 1
ATOM 2153 C C . ASP A 1 261 ? -15.328 -8.867 -24.109 1 91 261 ASP A C 1
ATOM 2155 O O . ASP A 1 261 ? -16.234 -8.562 -23.312 1 91 261 ASP A O 1
ATOM 2159 N N . ASP A 1 262 ? -14.812 -10.07 -24.25 1 90.44 262 ASP A N 1
ATOM 2160 C CA . ASP A 1 262 ? -15.445 -11.156 -23.5 1 90.44 262 ASP A CA 1
ATOM 2161 C C . ASP A 1 262 ? -14.836 -11.297 -22.109 1 90.44 262 ASP A C 1
ATOM 2163 O O . ASP A 1 262 ? -15.172 -12.227 -21.375 1 90.44 262 ASP A O 1
ATOM 2167 N N . GLY A 1 263 ? -13.883 -10.477 -21.766 1 90.88 263 GLY A N 1
ATOM 2168 C CA . GLY A 1 263 ? -13.289 -10.5 -20.438 1 90.88 263 GLY A CA 1
ATOM 2169 C C . GLY A 1 263 ? -11.969 -11.242 -20.391 1 90.88 263 GLY A C 1
ATOM 2170 O O . GLY A 1 263 ? -11.227 -11.148 -19.406 1 90.88 263 GLY A O 1
ATOM 2171 N N . THR A 1 264 ? -11.727 -12.047 -21.438 1 95.38 264 THR A N 1
ATOM 2172 C CA . THR A 1 264 ? -10.406 -12.656 -21.547 1 95.38 264 THR A CA 1
ATOM 2173 C C . THR A 1 264 ? -9.344 -11.609 -21.875 1 95.38 264 THR A C 1
ATOM 2175 O O . THR A 1 264 ? -9.664 -10.43 -22.047 1 95.38 264 THR A O 1
ATOM 2178 N N . GLY A 1 265 ? -8.094 -11.977 -21.781 1 96.81 265 GLY A N 1
ATOM 2179 C CA . GLY A 1 265 ? -7.074 -10.969 -22.016 1 96.81 265 GLY A CA 1
ATOM 2180 C C . GLY A 1 265 ? -5.863 -11.508 -22.75 1 96.81 265 GLY A C 1
ATOM 2181 O O . GLY A 1 265 ? -5.734 -12.719 -22.938 1 96.81 265 GLY A O 1
ATOM 2182 N N . ILE A 1 266 ? -5.113 -10.531 -23.266 1 97.75 266 ILE A N 1
ATOM 2183 C CA . ILE A 1 266 ? -3.859 -10.844 -23.938 1 97.75 266 ILE A CA 1
ATOM 2184 C C . ILE A 1 266 ? -2.746 -9.945 -23.406 1 97.75 266 ILE A C 1
ATOM 2186 O O . ILE A 1 266 ? -2.984 -8.781 -23.078 1 97.75 266 ILE A O 1
ATOM 2190 N N . ILE A 1 267 ? -1.62 -10.539 -23.266 1 97.12 267 ILE A N 1
ATOM 2191 C CA . ILE A 1 267 ? -0.398 -9.789 -22.984 1 97.12 267 ILE A CA 1
ATOM 2192 C C . ILE A 1 267 ? 0.561 -9.914 -24.172 1 97.12 267 ILE A C 1
ATOM 2194 O O . ILE A 1 267 ? 0.9 -11.031 -24.578 1 97.12 267 ILE A O 1
ATOM 2198 N N . ASP A 1 268 ? 0.823 -8.867 -24.766 1 96.75 268 ASP A N 1
ATOM 2199 C CA . ASP A 1 268 ? 1.79 -8.781 -25.859 1 96.75 268 ASP A CA 1
ATOM 2200 C C . ASP A 1 268 ? 2.789 -7.652 -25.609 1 96.75 268 ASP A C 1
ATOM 2202 O O . ASP A 1 268 ? 2.537 -6.504 -25.984 1 96.75 268 ASP A O 1
ATOM 2206 N N . THR A 1 269 ? 3.969 -8.078 -25 1 94.12 269 THR A N 1
ATOM 2207 C CA . THR A 1 269 ? 4.949 -7.074 -24.594 1 94.12 269 THR A CA 1
ATOM 2208 C C . THR A 1 269 ? 6.371 -7.613 -24.766 1 94.12 269 THR A C 1
ATOM 2210 O O . THR A 1 269 ? 6.562 -8.742 -25.219 1 94.12 269 THR A O 1
ATOM 2213 N N . THR A 1 270 ? 7.316 -6.73 -24.516 1 94.19 270 THR A N 1
ATOM 2214 C CA . THR A 1 270 ? 8.719 -7.125 -24.516 1 94.19 270 THR A CA 1
ATOM 2215 C C . THR A 1 270 ? 9.281 -7.121 -23.094 1 94.19 270 THR A C 1
ATOM 2217 O O . THR A 1 270 ? 8.969 -6.23 -22.297 1 94.19 270 THR A O 1
ATOM 2220 N N . ILE A 1 271 ? 10.008 -8.195 -22.797 1 92.75 271 ILE A N 1
ATOM 2221 C CA . ILE A 1 271 ? 10.586 -8.273 -21.453 1 92.75 271 ILE A CA 1
ATOM 2222 C C . ILE A 1 271 ? 12.094 -8.492 -21.547 1 92.75 271 ILE A C 1
ATOM 2224 O O . ILE A 1 271 ? 12.594 -8.938 -22.594 1 92.75 271 ILE A O 1
ATOM 2228 N N . ASP A 1 272 ? 12.781 -8.078 -20.516 1 92.12 272 ASP A N 1
ATOM 2229 C CA . ASP A 1 272 ? 14.211 -8.336 -20.406 1 92.12 272 ASP A CA 1
ATOM 2230 C C . ASP A 1 272 ? 14.5 -9.836 -20.344 1 92.12 272 ASP A C 1
ATOM 2232 O O . ASP A 1 272 ? 13.828 -10.562 -19.594 1 92.12 272 ASP A O 1
ATOM 2236 N N . ILE A 1 273 ? 15.484 -10.305 -21.062 1 93.88 273 ILE A N 1
ATOM 2237 C CA . ILE A 1 273 ? 15.836 -11.727 -21.094 1 93.88 273 ILE A CA 1
ATOM 2238 C C . ILE A 1 273 ? 16.219 -12.195 -19.703 1 93.88 273 ILE A C 1
ATOM 2240 O O . ILE A 1 273 ? 15.93 -13.336 -19.312 1 93.88 273 ILE A O 1
ATOM 2244 N N . LYS A 1 274 ? 16.719 -11.312 -18.891 1 89.62 274 LYS A N 1
ATOM 2245 C CA . LYS A 1 274 ? 17.172 -11.656 -17.531 1 89.62 274 LYS A CA 1
ATOM 2246 C C . LYS A 1 274 ? 15.984 -11.938 -16.625 1 89.62 274 LYS A C 1
ATOM 2248 O O . LYS A 1 274 ? 16.141 -12.555 -15.562 1 89.62 274 LYS A O 1
ATOM 2253 N N . ASP A 1 275 ? 14.805 -11.547 -17.094 1 91.38 275 ASP A N 1
ATOM 2254 C CA . ASP A 1 275 ? 13.625 -11.672 -16.234 1 91.38 275 ASP A CA 1
ATOM 2255 C C . ASP A 1 275 ? 12.797 -12.898 -16.625 1 91.38 275 ASP A C 1
ATOM 2257 O O . ASP A 1 275 ? 11.719 -13.117 -16.078 1 91.38 275 ASP A O 1
ATOM 2261 N N . ILE A 1 276 ? 13.266 -13.703 -17.516 1 94.88 276 ILE A N 1
ATOM 2262 C CA . ILE A 1 276 ? 12.516 -14.844 -18.031 1 94.88 276 ILE A CA 1
ATOM 2263 C C . ILE A 1 276 ? 12.156 -15.789 -16.891 1 94.88 276 ILE A C 1
ATOM 2265 O O . ILE A 1 276 ? 11.023 -16.266 -16.797 1 94.88 276 ILE A O 1
ATOM 2269 N N . ASP A 1 277 ? 13.102 -15.984 -15.992 1 93.94 277 ASP A N 1
ATOM 2270 C CA . ASP A 1 277 ? 12.859 -16.875 -14.867 1 93.94 277 ASP A CA 1
ATOM 2271 C C . ASP A 1 277 ? 11.75 -16.344 -13.969 1 93.94 277 ASP A C 1
ATOM 2273 O O . ASP A 1 277 ? 10.859 -17.078 -13.539 1 93.94 277 ASP A O 1
ATOM 2277 N N . TYR A 1 278 ? 11.766 -15.125 -13.75 1 91.5 278 TYR A N 1
ATOM 2278 C CA . TYR A 1 278 ? 10.773 -14.469 -12.898 1 91.5 278 TYR A CA 1
ATOM 2279 C C . TYR A 1 278 ? 9.383 -14.555 -13.516 1 91.5 278 TYR A C 1
ATOM 2281 O O . TYR A 1 278 ? 8.414 -14.891 -12.836 1 91.5 278 TYR A O 1
ATOM 2289 N N . TYR A 1 279 ? 9.297 -14.258 -14.758 1 94.94 279 TYR A N 1
ATOM 2290 C CA . TYR A 1 279 ? 8.016 -14.328 -15.461 1 94.94 279 TYR A CA 1
ATOM 2291 C C . TYR A 1 279 ? 7.488 -15.758 -15.508 1 94.94 279 TYR A C 1
ATOM 2293 O O . TYR A 1 279 ? 6.281 -15.984 -15.406 1 94.94 279 TYR A O 1
ATOM 2301 N N . SER A 1 280 ? 8.43 -16.672 -15.656 1 96.38 280 SER A N 1
ATOM 2302 C CA . SER A 1 280 ? 8.016 -18.078 -15.664 1 96.38 280 SER A CA 1
ATOM 2303 C C . SER A 1 280 ? 7.398 -18.484 -14.328 1 96.38 280 SER A C 1
ATOM 2305 O O . SER A 1 280 ? 6.363 -19.156 -14.297 1 96.38 280 SER A O 1
ATOM 2307 N N . ASP A 1 281 ? 7.996 -18.016 -13.242 1 94.44 281 ASP A N 1
ATOM 2308 C CA . ASP A 1 281 ? 7.461 -18.297 -11.906 1 94.44 281 ASP A CA 1
ATOM 2309 C C . ASP A 1 281 ? 6.086 -17.672 -11.727 1 94.44 281 ASP A C 1
ATOM 2311 O O . ASP A 1 281 ? 5.16 -18.312 -11.219 1 94.44 281 ASP A O 1
ATOM 2315 N N . PHE A 1 282 ? 6.02 -16.5 -12.188 1 94.31 282 PHE A N 1
ATOM 2316 C CA . PHE A 1 282 ? 4.773 -15.758 -12.031 1 94.31 282 PHE A CA 1
ATOM 2317 C C . PHE A 1 282 ? 3.648 -16.422 -12.812 1 94.31 282 PHE A C 1
ATOM 2319 O O . PHE A 1 282 ? 2.568 -16.672 -12.273 1 94.31 282 PHE A O 1
ATOM 2326 N N . LEU A 1 283 ? 3.914 -16.719 -14.055 1 96.56 283 LEU A N 1
ATOM 2327 C CA . LEU A 1 283 ? 2.889 -17.281 -14.93 1 96.56 283 LEU A CA 1
ATOM 2328 C C . LEU A 1 283 ? 2.529 -18.703 -14.516 1 96.56 283 LEU A C 1
ATOM 2330 O O . LEU A 1 283 ? 1.378 -19.125 -14.648 1 96.56 283 LEU A O 1
ATOM 2334 N N . LEU A 1 284 ? 3.521 -19.438 -14.008 1 95.69 284 LEU A N 1
ATOM 2335 C CA . LEU A 1 284 ? 3.209 -20.734 -13.406 1 95.69 284 LEU A CA 1
ATOM 2336 C C . LEU A 1 284 ? 2.18 -20.578 -12.297 1 95.69 284 LEU A C 1
ATOM 2338 O O . LEU A 1 284 ? 1.263 -21.391 -12.172 1 95.69 284 LEU A O 1
ATOM 2342 N N . GLY A 1 285 ? 2.283 -19.531 -11.531 1 94.56 285 GLY A N 1
ATOM 2343 C CA . GLY A 1 285 ? 1.384 -19.266 -10.414 1 94.56 285 GLY A CA 1
ATOM 2344 C C . GLY A 1 285 ? -0.026 -18.906 -10.859 1 94.56 285 GLY A C 1
ATOM 2345 O O . GLY A 1 285 ? -0.984 -19.109 -10.109 1 94.56 285 GLY A O 1
ATOM 2346 N N . VAL A 1 286 ? -0.128 -18.438 -12.047 1 95.56 286 VAL A N 1
ATOM 2347 C CA . VAL A 1 286 ? -1.445 -18.109 -12.586 1 95.56 286 VAL A CA 1
ATOM 2348 C C . VAL A 1 286 ? -2.18 -19.406 -12.945 1 95.56 286 VAL A C 1
ATOM 2350 O O . VAL A 1 286 ? -3.41 -19.422 -13.016 1 95.56 286 VAL A O 1
ATOM 2353 N N . GLY A 1 287 ? -1.452 -20.406 -13.18 1 94.31 287 GLY A N 1
ATOM 2354 C CA . GLY A 1 287 ? -2.018 -21.75 -13.289 1 94.31 287 GLY A CA 1
ATOM 2355 C C . GLY A 1 287 ? -2.658 -22.016 -14.633 1 94.31 287 GLY A C 1
ATOM 2356 O O . GLY A 1 287 ? -2.057 -21.766 -15.68 1 94.31 287 GLY A O 1
ATOM 2357 N N . THR A 1 288 ? -3.893 -22.562 -14.625 1 94.25 288 THR A N 1
ATOM 2358 C CA . THR A 1 288 ? -4.586 -23 -15.836 1 94.25 288 THR A CA 1
ATOM 2359 C C . THR A 1 288 ? -5.23 -21.797 -16.547 1 94.25 288 THR A C 1
ATOM 2361 O O . THR A 1 288 ? -5.75 -21.938 -17.641 1 94.25 288 THR A O 1
ATOM 2364 N N . ASP A 1 289 ? -5.062 -20.672 -15.977 1 95.81 289 ASP A N 1
ATOM 2365 C CA . ASP A 1 289 ? -5.766 -19.5 -16.484 1 95.81 289 ASP A CA 1
ATOM 2366 C C . ASP A 1 289 ? -4.863 -18.672 -17.391 1 95.81 289 ASP A C 1
ATOM 2368 O O . ASP A 1 289 ? -5.176 -17.516 -17.703 1 95.81 289 ASP A O 1
ATOM 2372 N N . VAL A 1 290 ? -3.777 -19.25 -17.734 1 96.88 290 VAL A N 1
ATOM 2373 C CA . VAL A 1 290 ? -2.838 -18.562 -18.609 1 96.88 290 VAL A CA 1
ATOM 2374 C C . VAL A 1 290 ? -2.225 -19.547 -19.594 1 96.88 290 VAL A C 1
ATOM 2376 O O . VAL A 1 290 ? -2.002 -20.703 -19.266 1 96.88 290 VAL A O 1
ATOM 2379 N N . ILE A 1 291 ? -1.99 -19.125 -20.812 1 97 291 ILE A N 1
ATOM 2380 C CA . ILE A 1 291 ? -1.259 -19.875 -21.828 1 97 291 ILE A CA 1
ATOM 2381 C C . ILE A 1 291 ? -0.188 -18.984 -22.453 1 97 291 ILE A C 1
ATOM 2383 O O . ILE A 1 291 ? -0.502 -17.969 -23.062 1 97 291 ILE A O 1
ATOM 2387 N N . VAL A 1 292 ? 1.045 -19.391 -22.25 1 97.56 292 VAL A N 1
ATOM 2388 C CA . VAL A 1 292 ? 2.162 -18.672 -22.844 1 97.56 292 VAL A CA 1
ATOM 2389 C C . VAL A 1 292 ? 2.379 -19.141 -24.281 1 97.56 292 VAL A C 1
ATOM 2391 O O . VAL A 1 292 ? 2.602 -20.328 -24.531 1 97.56 292 VAL A O 1
ATOM 2394 N N . GLU A 1 293 ? 2.34 -18.25 -25.188 1 96.56 293 GLU A N 1
ATOM 2395 C CA . GLU A 1 293 ? 2.549 -18.562 -26.594 1 96.56 293 GLU A CA 1
ATOM 2396 C C . GLU A 1 293 ? 4.008 -18.375 -27 1 96.56 293 GLU A C 1
ATOM 2398 O O . GLU A 1 293 ? 4.527 -19.094 -27.844 1 96.56 293 GLU A O 1
ATOM 2403 N N . SER A 1 294 ? 4.582 -17.328 -26.516 1 95.5 294 SER A N 1
ATOM 2404 C CA . SER A 1 294 ? 5.984 -17 -26.75 1 95.5 294 SER A CA 1
ATOM 2405 C C . SER A 1 294 ? 6.562 -16.188 -25.594 1 95.5 294 SER A C 1
ATOM 2407 O O . SER A 1 294 ? 5.844 -15.43 -24.938 1 95.5 294 SER A O 1
ATOM 2409 N N . PRO A 1 295 ? 7.863 -16.344 -25.359 1 96.5 295 PRO A N 1
ATOM 2410 C CA . PRO A 1 295 ? 8.867 -17.172 -26.031 1 96.5 295 PRO A CA 1
ATOM 2411 C C . PRO A 1 295 ? 8.867 -18.625 -25.531 1 96.5 295 PRO A C 1
ATOM 2413 O O . PRO A 1 295 ? 8.32 -18.922 -24.469 1 96.5 295 PRO A O 1
ATOM 2416 N N . LYS A 1 296 ? 9.508 -19.5 -26.297 1 95.5 296 LYS A N 1
ATOM 2417 C CA . LYS A 1 296 ? 9.57 -20.922 -25.969 1 95.5 296 LYS A CA 1
ATOM 2418 C C . LYS A 1 296 ? 10.312 -21.141 -24.656 1 95.5 296 LYS A C 1
ATOM 2420 O O . LYS A 1 296 ? 9.992 -22.078 -23.906 1 95.5 296 LYS A O 1
ATOM 2425 N N . GLU A 1 297 ? 11.234 -20.297 -24.391 1 96.44 297 GLU A N 1
ATOM 2426 C CA . GLU A 1 297 ? 12.047 -20.406 -23.188 1 96.44 297 GLU A CA 1
ATOM 2427 C C . GLU A 1 297 ? 11.172 -20.359 -21.938 1 96.44 297 GLU A C 1
ATOM 2429 O O . GLU A 1 297 ? 11.43 -21.078 -20.969 1 96.44 297 GLU A O 1
ATOM 2434 N N . VAL A 1 298 ? 10.164 -19.516 -21.906 1 97.19 298 VAL A N 1
ATOM 2435 C CA . VAL A 1 298 ? 9.266 -19.391 -20.766 1 97.19 298 VAL A CA 1
ATOM 2436 C C . VAL A 1 298 ? 8.445 -20.672 -20.609 1 97.19 298 VAL A C 1
ATOM 2438 O O . VAL A 1 298 ? 8.289 -21.203 -19.516 1 97.19 298 VAL A O 1
ATOM 2441 N N . VAL A 1 299 ? 7.992 -21.203 -21.719 1 96.81 299 VAL A N 1
ATOM 2442 C CA . VAL A 1 299 ? 7.199 -22.422 -21.703 1 96.81 299 VAL A CA 1
ATOM 2443 C C . VAL A 1 299 ? 8.047 -23.578 -21.172 1 96.81 299 VAL A C 1
ATOM 2445 O O . VAL A 1 299 ? 7.598 -24.344 -20.312 1 96.81 299 VAL A O 1
ATOM 2448 N N . ASP A 1 300 ? 9.25 -23.672 -21.688 1 96.62 300 ASP A N 1
ATOM 2449 C CA . ASP A 1 300 ? 10.156 -24.75 -21.281 1 96.62 300 ASP A CA 1
ATOM 2450 C C . ASP A 1 300 ? 10.43 -24.688 -19.781 1 96.62 300 ASP A C 1
ATOM 2452 O O . ASP A 1 300 ? 10.438 -25.719 -19.109 1 96.62 300 ASP A O 1
ATOM 2456 N N . LEU A 1 301 ? 10.617 -23.516 -19.281 1 96.56 301 LEU A N 1
ATOM 2457 C CA . LEU A 1 301 ? 10.906 -23.344 -17.875 1 96.56 301 LEU A CA 1
ATOM 2458 C C . LEU A 1 301 ? 9.703 -23.719 -17.016 1 96.56 301 LEU A C 1
ATOM 2460 O O . LEU A 1 301 ? 9.852 -24.328 -15.953 1 96.56 301 LEU A O 1
ATOM 2464 N N . ILE A 1 302 ? 8.547 -23.312 -17.438 1 96.5 302 ILE A N 1
ATOM 2465 C CA . ILE A 1 302 ? 7.328 -23.656 -16.703 1 96.5 302 ILE A CA 1
ATOM 2466 C C . ILE A 1 302 ? 7.176 -25.172 -16.625 1 96.5 302 ILE A C 1
ATOM 2468 O O . ILE A 1 302 ? 6.922 -25.719 -15.562 1 96.5 302 ILE A O 1
ATOM 2472 N N . LEU A 1 303 ? 7.406 -25.859 -17.75 1 96.38 303 LEU A N 1
ATOM 2473 C CA . LEU A 1 303 ? 7.254 -27.312 -17.812 1 96.38 303 LEU A CA 1
ATOM 2474 C C . LEU A 1 303 ? 8.32 -28 -16.953 1 96.38 303 LEU A C 1
ATOM 2476 O O . LEU A 1 303 ? 8.039 -29 -16.297 1 96.38 303 LEU A O 1
ATOM 2480 N N . GLU A 1 304 ? 9.477 -27.453 -17.031 1 96.5 304 GLU A N 1
ATOM 2481 C CA . GLU A 1 304 ? 10.539 -27.984 -16.172 1 96.5 304 GLU A CA 1
ATOM 2482 C C . GLU A 1 304 ? 10.18 -27.875 -14.703 1 96.5 304 GLU A C 1
ATOM 2484 O O . GLU A 1 304 ? 10.383 -28.812 -13.938 1 96.5 304 GLU A O 1
ATOM 2489 N N . LYS A 1 305 ? 9.672 -26.781 -14.32 1 95.25 305 LYS A N 1
ATOM 2490 C CA . LYS A 1 305 ? 9.297 -26.562 -12.93 1 95.25 305 LYS A CA 1
ATOM 2491 C C . LYS A 1 305 ? 8.141 -27.469 -12.523 1 95.25 305 LYS A C 1
ATOM 2493 O O . LYS A 1 305 ? 8.109 -27.984 -11.398 1 95.25 305 LYS A O 1
ATOM 2498 N N . ILE A 1 306 ? 7.23 -27.625 -13.391 1 95.62 306 ILE A N 1
ATOM 2499 C CA . ILE A 1 306 ? 6.102 -28.531 -13.156 1 95.62 306 ILE A CA 1
ATOM 2500 C C . ILE A 1 306 ? 6.613 -29.938 -12.875 1 95.62 306 ILE A C 1
ATOM 2502 O O . ILE A 1 306 ? 6.145 -30.594 -11.945 1 95.62 306 ILE A O 1
ATOM 2506 N N . ASP A 1 307 ? 7.535 -30.359 -13.641 1 95.62 307 ASP A N 1
ATOM 2507 C CA . ASP A 1 307 ? 8.102 -31.703 -13.453 1 95.62 307 ASP A CA 1
ATOM 2508 C C . ASP A 1 307 ? 8.812 -31.797 -12.109 1 95.62 307 ASP A C 1
ATOM 2510 O O . ASP A 1 307 ? 8.711 -32.844 -11.43 1 95.62 307 ASP A O 1
ATOM 2514 N N . LYS A 1 308 ? 9.477 -30.797 -11.773 1 95.44 308 LYS A N 1
ATOM 2515 C CA . LYS A 1 308 ? 10.164 -30.797 -10.484 1 95.44 308 LYS A CA 1
ATOM 2516 C C . LYS A 1 308 ? 9.164 -30.844 -9.328 1 95.44 308 LYS A C 1
ATOM 2518 O O . LYS A 1 308 ? 9.406 -31.531 -8.336 1 95.44 308 LYS A O 1
ATOM 2523 N N . ILE A 1 309 ? 8.062 -30.125 -9.438 1 95.19 309 ILE A N 1
ATOM 2524 C CA . ILE A 1 309 ? 7.031 -30.125 -8.414 1 95.19 309 ILE A CA 1
ATOM 2525 C C . ILE A 1 309 ? 6.453 -31.531 -8.258 1 95.19 309 ILE A C 1
ATOM 2527 O O . ILE A 1 309 ? 6.324 -32.031 -7.145 1 95.19 309 ILE A O 1
ATOM 2531 N N . LYS A 1 310 ? 6.148 -32.188 -9.352 1 94.5 310 LYS A N 1
ATOM 2532 C CA . LYS A 1 310 ? 5.602 -33.531 -9.328 1 94.5 310 LYS A CA 1
ATOM 2533 C C . LYS A 1 310 ? 6.562 -34.5 -8.641 1 94.5 310 LYS A C 1
ATOM 2535 O O . LYS A 1 310 ? 6.141 -35.312 -7.832 1 94.5 310 LYS A O 1
ATOM 2540 N N . ASN A 1 311 ? 7.762 -34.344 -8.938 1 93.56 311 ASN A N 1
ATOM 2541 C CA . ASN A 1 311 ? 8.773 -35.219 -8.359 1 93.56 311 ASN A CA 1
ATOM 2542 C C . ASN A 1 311 ? 8.883 -35.031 -6.848 1 93.56 311 ASN A C 1
ATOM 2544 O O . ASN A 1 311 ? 9.117 -36 -6.109 1 93.56 311 ASN A O 1
ATOM 2548 N N . ASN A 1 312 ? 8.758 -33.812 -6.453 1 91.88 312 ASN A N 1
ATOM 2549 C CA . ASN A 1 312 ? 8.82 -33.5 -5.023 1 91.88 312 ASN A CA 1
ATOM 2550 C C . ASN A 1 312 ? 7.711 -34.219 -4.262 1 91.88 312 ASN A C 1
ATOM 2552 O O . ASN A 1 312 ? 7.91 -34.656 -3.125 1 91.88 312 ASN A O 1
ATOM 2556 N N . TYR A 1 313 ? 6.508 -34.344 -4.777 1 90.69 313 TYR A N 1
ATOM 2557 C CA . TYR A 1 313 ? 5.383 -34.969 -4.094 1 90.69 313 TYR A CA 1
ATOM 2558 C C . TYR A 1 313 ? 5.438 -36.5 -4.227 1 90.69 313 TYR A C 1
ATOM 2560 O O . TYR A 1 313 ? 4.875 -37.219 -3.4 1 90.69 313 TYR A O 1
ATOM 2568 N N . ARG A 1 314 ? 6.035 -37 -5.25 1 83.38 314 ARG A N 1
ATOM 2569 C CA . ARG A 1 314 ? 6.199 -38.438 -5.41 1 83.38 314 ARG A CA 1
ATOM 2570 C C . ARG A 1 314 ? 7.18 -38.969 -4.379 1 83.38 314 ARG A C 1
ATOM 2572 O O . ARG A 1 314 ? 7.004 -40.094 -3.883 1 83.38 314 ARG A O 1
ATOM 2579 N N . GLU A 1 315 ? 8.172 -38.219 -4.098 1 76.25 315 GLU A N 1
ATOM 2580 C CA . GLU A 1 315 ? 9.203 -38.625 -3.152 1 76.25 315 GLU A CA 1
ATOM 2581 C C . GLU A 1 315 ? 8.766 -38.375 -1.713 1 76.25 315 GLU A C 1
ATOM 2583 O O . GLU A 1 315 ? 9.359 -38.906 -0.773 1 76.25 315 GLU A O 1
ATOM 2588 N N . SER A 1 316 ? 7.758 -37.531 -1.533 1 66.69 316 SER A N 1
ATOM 2589 C CA . SER A 1 316 ? 7.32 -37.219 -0.179 1 66.69 316 SER A CA 1
ATOM 2590 C C . SER A 1 316 ? 6.254 -38.188 0.304 1 66.69 316 SER A C 1
ATOM 2592 O O . SER A 1 316 ? 5.441 -38.688 -0.487 1 66.69 316 SER A O 1
ATOM 2594 N N . MET B 1 1 ? -1.292 44.188 16.719 1 42.44 1 MET B N 1
ATOM 2595 C CA . MET B 1 1 ? -1.537 42.781 16.438 1 42.44 1 MET B CA 1
ATOM 2596 C C . MET B 1 1 ? -0.785 42.344 15.195 1 42.44 1 MET B C 1
ATOM 2598 O O . MET B 1 1 ? -0.778 43.031 14.188 1 42.44 1 MET B O 1
ATOM 2602 N N . ASN B 1 2 ? 0.144 41.375 15.289 1 46.5 2 ASN B N 1
ATOM 2603 C CA . ASN B 1 2 ? 0.878 40.906 14.125 1 46.5 2 ASN B CA 1
ATOM 2604 C C . ASN B 1 2 ? -0.054 40.25 13.102 1 46.5 2 ASN B C 1
ATOM 2606 O O . ASN B 1 2 ? -1.11 39.719 13.453 1 46.5 2 ASN B O 1
ATOM 2610 N N . LYS B 1 3 ? 0.317 40.562 11.914 1 57.19 3 LYS B N 1
ATOM 2611 C CA . LYS B 1 3 ? -0.544 40.156 10.805 1 57.19 3 LYS B CA 1
ATOM 2612 C C . LYS B 1 3 ? -0.812 38.656 10.828 1 57.19 3 LYS B C 1
ATOM 2614 O O . LYS B 1 3 ? -1.947 38.219 10.625 1 57.19 3 LYS B O 1
ATOM 2619 N N . SER B 1 4 ? 0.169 37.938 10.992 1 53.09 4 SER B N 1
ATOM 2620 C CA . SER B 1 4 ? 0.027 36.469 10.945 1 53.09 4 SER B CA 1
ATOM 2621 C C . SER B 1 4 ? -0.917 35.969 12.039 1 53.09 4 SER B C 1
ATOM 2623 O O . SER B 1 4 ? -1.751 35.094 11.789 1 53.09 4 SER B O 1
ATOM 2625 N N . LYS B 1 5 ? -0.865 36.688 13.148 1 51.47 5 LYS B N 1
ATOM 2626 C CA . LYS B 1 5 ? -1.755 36.375 14.266 1 51.47 5 LYS B CA 1
ATOM 2627 C C . LYS B 1 5 ? -3.199 36.719 13.938 1 51.47 5 LYS B C 1
ATOM 2629 O O . LYS B 1 5 ? -4.121 35.969 14.203 1 51.47 5 LYS B O 1
ATOM 2634 N N . ARG B 1 6 ? -3.26 37.875 13.57 1 61.72 6 ARG B N 1
ATOM 2635 C CA . ARG B 1 6 ? -4.578 38.375 13.203 1 61.72 6 ARG B CA 1
ATOM 2636 C C . ARG B 1 6 ? -5.246 37.469 12.18 1 61.72 6 ARG B C 1
ATOM 2638 O O . ARG B 1 6 ? -6.449 37.219 12.258 1 61.72 6 ARG B O 1
ATOM 2645 N N . LEU B 1 7 ? -4.414 36.875 11.422 1 64.81 7 LEU B N 1
ATOM 2646 C CA . LEU B 1 7 ? -4.977 36 10.375 1 64.81 7 LEU B CA 1
ATOM 2647 C C . LEU B 1 7 ? -5.523 34.719 10.977 1 64.81 7 LEU B C 1
ATOM 2649 O O . LEU B 1 7 ? -6.605 34.25 10.594 1 64.81 7 LEU B O 1
ATOM 2653 N N . VAL B 1 8 ? -4.879 34.188 11.844 1 59.28 8 VAL B N 1
ATOM 2654 C CA . VAL B 1 8 ? -5.336 32.969 12.492 1 59.28 8 VAL B CA 1
ATOM 2655 C C . VAL B 1 8 ? -6.598 33.25 13.305 1 59.28 8 VAL B C 1
ATOM 2657 O O . VAL B 1 8 ? -7.566 32.5 13.242 1 59.28 8 VAL B O 1
ATOM 2660 N N . ASP B 1 9 ? -6.586 34.438 14.008 1 60.5 9 ASP B N 1
ATOM 2661 C CA . ASP B 1 9 ? -7.754 34.844 14.773 1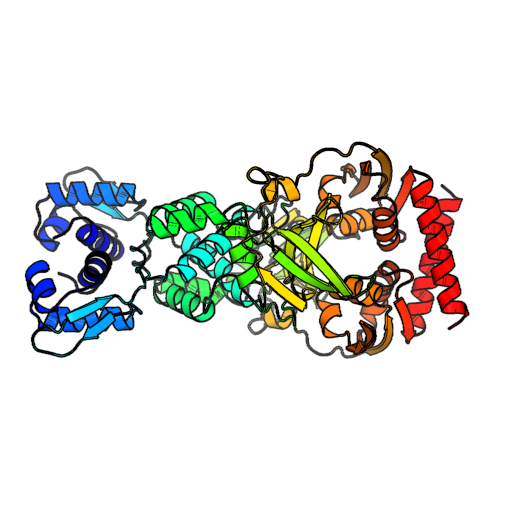 60.5 9 ASP B CA 1
ATOM 2662 C C . ASP B 1 9 ? -8.961 35.094 13.867 1 60.5 9 ASP B C 1
ATOM 2664 O O . ASP B 1 9 ? -10.086 34.719 14.219 1 60.5 9 ASP B O 1
ATOM 2668 N N . LEU B 1 10 ? -8.633 35.594 12.891 1 70.25 10 LEU B N 1
ATOM 2669 C CA . LEU B 1 10 ? -9.688 35.875 11.922 1 70.25 10 LEU B CA 1
ATOM 2670 C C . LEU B 1 10 ? -10.328 34.562 11.43 1 70.25 10 LEU B C 1
ATOM 2672 O O . LEU B 1 10 ? -11.547 34.5 11.273 1 70.25 10 LEU B O 1
ATOM 2676 N N . ILE B 1 11 ? -9.484 33.625 11.281 1 66.75 11 ILE B N 1
ATOM 2677 C CA . ILE B 1 11 ? -10 32.344 10.789 1 66.75 11 ILE B CA 1
ATOM 2678 C C . ILE B 1 11 ? -10.953 31.734 11.82 1 66.75 11 ILE B C 1
ATOM 2680 O O . ILE B 1 11 ? -12.039 31.266 11.461 1 66.75 11 ILE B O 1
ATOM 2684 N N . ILE B 1 12 ? -10.586 31.812 12.953 1 58.03 12 ILE B N 1
ATOM 2685 C CA . ILE B 1 12 ? -11.406 31.266 14.023 1 58.03 12 ILE B CA 1
ATOM 2686 C C . ILE B 1 12 ? -12.742 32 14.078 1 58.03 12 ILE B C 1
ATOM 2688 O O . ILE B 1 12 ? -13.805 31.375 14.133 1 58.03 12 ILE B O 1
ATOM 2692 N N . VAL B 1 13 ? -12.656 33.312 14.117 1 65.25 13 VAL B N 1
ATOM 2693 C CA . VAL B 1 13 ? -13.852 34.156 14.227 1 65.25 13 VAL B CA 1
ATOM 2694 C C . VAL B 1 13 ? -14.742 33.938 13.008 1 65.25 13 VAL B C 1
ATOM 2696 O O . VAL B 1 13 ? -15.961 33.812 13.133 1 65.25 13 VAL B O 1
ATOM 2699 N N . ILE B 1 14 ? -14.109 33.781 11.93 1 70.38 14 ILE B N 1
ATOM 2700 C CA . ILE B 1 14 ? -14.898 33.656 10.711 1 70.38 14 ILE B CA 1
ATOM 2701 C C . ILE B 1 14 ? -15.586 32.281 10.672 1 70.38 14 ILE B C 1
ATOM 2703 O O . ILE B 1 14 ? -16.703 32.156 10.188 1 70.38 14 ILE B O 1
ATOM 2707 N N . ASN B 1 15 ? -14.898 31.312 11.203 1 62.41 15 ASN B N 1
ATOM 2708 C CA . ASN B 1 15 ? -15.516 29.984 11.266 1 62.41 15 ASN B CA 1
ATOM 2709 C C . ASN B 1 15 ? -16.719 29.969 12.195 1 62.41 15 ASN B C 1
ATOM 2711 O O . ASN B 1 15 ? -17.703 29.266 11.945 1 62.41 15 ASN B O 1
ATOM 2715 N N . ARG B 1 16 ? -16.562 30.719 13.164 1 59 16 ARG B N 1
ATOM 2716 C CA . ARG B 1 16 ? -17.641 30.797 14.133 1 59 16 ARG B CA 1
ATOM 2717 C C . ARG B 1 16 ? -18.812 31.594 13.578 1 59 16 ARG B C 1
ATOM 2719 O O . ARG B 1 16 ? -19.969 31.188 13.711 1 59 16 ARG B O 1
ATOM 2726 N N . LYS B 1 17 ? -18.609 32.719 13.008 1 64.12 17 LYS B N 1
ATOM 2727 C CA . LYS B 1 17 ? -19.656 33.656 12.586 1 64.12 17 LYS B CA 1
ATOM 2728 C C . LYS B 1 17 ? -20.25 33.25 11.25 1 64.12 17 LYS B C 1
ATOM 2730 O O . LYS B 1 17 ? -21.422 33.531 10.969 1 64.12 17 LYS B O 1
ATOM 2735 N N . GLN B 1 18 ? -19.516 32.531 10.516 1 64.56 18 GLN B N 1
ATOM 2736 C CA . GLN B 1 18 ? -19.875 32.094 9.172 1 64.56 18 GLN B CA 1
ATOM 2737 C C . GLN B 1 18 ? -20.234 33.281 8.281 1 64.56 18 GLN B C 1
ATOM 2739 O O . GLN B 1 18 ? -19.859 33.312 7.105 1 64.56 18 GLN B O 1
ATOM 2744 N N . ASN B 1 19 ? -21.078 34.25 8.828 1 70.31 19 ASN B N 1
ATOM 2745 C CA . ASN B 1 19 ? -21.422 35.5 8.172 1 70.31 19 ASN B CA 1
ATOM 2746 C C . ASN B 1 19 ? -20.938 36.688 8.984 1 70.31 19 ASN B C 1
ATOM 2748 O O . ASN B 1 19 ? -21.156 36.75 10.203 1 70.31 19 ASN B O 1
ATOM 2752 N N . PHE B 1 20 ? -20.141 37.531 8.32 1 77.19 20 PHE B N 1
ATOM 2753 C CA . PHE B 1 20 ? -19.594 38.656 9.062 1 77.19 20 PHE B CA 1
ATOM 2754 C C . PHE B 1 20 ? -19.281 39.812 8.141 1 77.19 20 PHE B C 1
ATOM 2756 O O . PHE B 1 20 ? -19.172 39.656 6.926 1 77.19 20 PHE B O 1
ATOM 2763 N N . THR B 1 21 ? -19.344 41.094 8.711 1 80.38 21 THR B N 1
ATOM 2764 C CA . THR B 1 21 ? -18.922 42.281 7.969 1 80.38 21 THR B CA 1
ATOM 2765 C C . THR B 1 21 ? -17.516 42.719 8.398 1 80.38 21 THR B C 1
ATOM 2767 O O . THR B 1 21 ? -17.078 42.406 9.508 1 80.38 21 THR B O 1
ATOM 2770 N N . ALA B 1 22 ? -16.812 43.375 7.438 1 83.5 22 ALA B N 1
ATOM 2771 C CA . ALA B 1 22 ? -15.492 43.906 7.77 1 83.5 22 ALA B CA 1
ATOM 2772 C C . ALA B 1 22 ? -15.555 44.812 8.984 1 83.5 22 ALA B C 1
ATOM 2774 O O . ALA B 1 22 ? -14.648 44.844 9.812 1 83.5 22 ALA B O 1
ATOM 2775 N N . LYS B 1 23 ? -16.656 45.562 9.023 1 82.69 23 LYS B N 1
ATOM 2776 C CA . LYS B 1 23 ? -16.844 46.5 10.133 1 82.69 23 LYS B CA 1
ATOM 2777 C C . LYS B 1 23 ? -16.938 45.75 11.469 1 82.69 23 LYS B C 1
ATOM 2779 O O . LYS B 1 23 ? -16.312 46.156 12.445 1 82.69 23 LYS B O 1
ATOM 2784 N N . GLU B 1 24 ? -17.703 44.75 11.414 1 84.12 24 GLU B N 1
ATOM 2785 C CA . GLU B 1 24 ? -17.875 43.938 12.617 1 84.12 24 GLU B CA 1
ATOM 2786 C C . GLU B 1 24 ? -16.547 43.344 13.086 1 84.12 24 GLU B C 1
ATOM 2788 O O . GLU B 1 24 ? -16.234 43.344 14.281 1 84.12 24 GLU B O 1
ATOM 2793 N N . LEU B 1 25 ? -15.797 42.812 12.188 1 84.38 25 LEU B N 1
ATOM 2794 C CA . LEU B 1 25 ? -14.508 42.219 12.523 1 84.38 25 LEU B CA 1
ATOM 2795 C C . LEU B 1 25 ? -13.516 43.281 12.984 1 84.38 25 LEU B C 1
ATOM 2797 O O . LEU B 1 25 ? -12.734 43.062 13.906 1 84.38 25 LEU B O 1
ATOM 2801 N N . ALA B 1 26 ? -13.586 44.469 12.336 1 84.88 26 ALA B N 1
ATOM 2802 C CA . ALA B 1 26 ? -12.719 45.562 12.719 1 84.88 26 ALA B CA 1
ATOM 2803 C C . ALA B 1 26 ? -12.961 46 14.164 1 84.88 26 ALA B C 1
ATOM 2805 O O . ALA B 1 26 ? -12.016 46.219 14.914 1 84.88 26 ALA B O 1
ATOM 2806 N N . GLU B 1 27 ? -14.188 46.031 14.477 1 84.31 27 GLU B N 1
ATOM 2807 C CA . GLU B 1 27 ? -14.562 46.406 15.844 1 84.31 27 GLU B CA 1
ATOM 2808 C C . GLU B 1 27 ? -14.094 45.344 16.828 1 84.31 27 GLU B C 1
ATOM 2810 O O . GLU B 1 27 ? -13.562 45.656 17.891 1 84.31 27 GLU B O 1
ATOM 2815 N N . GLU B 1 28 ? -14.273 44.156 16.359 1 81 28 GLU B N 1
ATOM 2816 C CA . GLU B 1 28 ? -13.938 43.031 17.219 1 81 28 GLU B CA 1
ATOM 2817 C C . GLU B 1 28 ? -12.438 42.938 17.453 1 81 28 GLU B C 1
ATOM 2819 O O . GLU B 1 28 ? -11.984 42.594 18.547 1 81 28 GLU B O 1
ATOM 2824 N N . PHE B 1 29 ? -11.672 43.219 16.469 1 80.44 29 PHE B N 1
ATOM 2825 C CA . PHE B 1 29 ? -10.227 43.031 16.531 1 80.44 29 PHE B CA 1
ATOM 2826 C C . PHE B 1 29 ? -9.516 44.344 16.828 1 80.44 29 PHE B C 1
ATOM 2828 O O . PHE B 1 29 ? -8.297 44.375 17 1 80.44 29 PHE B O 1
ATOM 2835 N N . GLY B 1 30 ? -10.266 45.438 16.859 1 80.44 30 GLY B N 1
ATOM 2836 C CA . GLY B 1 30 ? -9.711 46.75 17.188 1 80.44 30 GLY B CA 1
ATOM 2837 C C . GLY B 1 30 ? -8.75 47.25 16.125 1 80.44 30 GLY B C 1
ATOM 2838 O O . GLY B 1 30 ? -7.707 47.844 16.469 1 80.44 30 GLY B O 1
ATOM 2839 N N . VAL B 1 31 ? -8.969 46.938 14.992 1 84.81 31 VAL B N 1
ATOM 2840 C CA . VAL B 1 31 ? -8.164 47.406 13.875 1 84.81 31 VAL B CA 1
ATOM 2841 C C . VAL B 1 31 ? -9.07 48.125 12.867 1 84.81 31 VAL B C 1
ATOM 2843 O O . VAL B 1 31 ? -10.289 48.156 13.031 1 84.81 31 VAL B O 1
ATOM 2846 N N . SER B 1 32 ? -8.445 48.75 11.891 1 84.12 32 SER B N 1
ATOM 2847 C CA . SER B 1 32 ? -9.219 49.469 10.875 1 84.12 32 SER B CA 1
ATOM 2848 C C . SER B 1 32 ? -9.914 48.469 9.922 1 84.12 32 SER B C 1
ATOM 2850 O O . SER B 1 32 ? -9.492 47.344 9.789 1 84.12 32 SER B O 1
ATOM 2852 N N . ILE B 1 33 ? -10.945 49 9.344 1 83.31 33 ILE B N 1
ATOM 2853 C CA . ILE B 1 33 ? -11.648 48.219 8.336 1 83.31 33 ILE B CA 1
ATOM 2854 C C . ILE B 1 33 ? -10.688 47.844 7.211 1 83.31 33 ILE B C 1
ATOM 2856 O O . ILE B 1 33 ? -10.734 46.719 6.691 1 83.31 33 ILE B O 1
ATOM 2860 N N . ARG B 1 34 ? -9.805 48.719 6.906 1 82.38 34 ARG B N 1
ATOM 2861 C CA . ARG B 1 34 ? -8.828 48.469 5.852 1 82.38 34 ARG B CA 1
ATOM 2862 C C . ARG B 1 34 ? -7.895 47.344 6.238 1 82.38 34 ARG B C 1
ATOM 2864 O O . ARG B 1 34 ? -7.562 46.469 5.406 1 82.38 34 ARG B O 1
ATOM 2871 N N . THR B 1 35 ? -7.504 47.312 7.418 1 82.69 35 THR B N 1
ATOM 2872 C CA . THR B 1 35 ? -6.633 46.25 7.918 1 82.69 35 THR B CA 1
ATOM 2873 C C . THR B 1 35 ? -7.328 44.906 7.836 1 82.69 35 THR B C 1
ATOM 2875 O O . THR B 1 35 ? -6.734 43.906 7.383 1 82.69 35 THR B O 1
ATOM 2878 N N . ILE B 1 36 ? -8.586 44.875 8.289 1 85.25 36 ILE B N 1
ATOM 2879 C CA . ILE B 1 36 ? -9.359 43.625 8.242 1 85.25 36 ILE B CA 1
ATOM 2880 C C . ILE B 1 36 ? -9.531 43.188 6.793 1 85.25 36 ILE B C 1
ATOM 2882 O O . ILE B 1 36 ? -9.406 42 6.488 1 85.25 36 ILE B O 1
ATOM 2886 N N . GLN B 1 37 ? -9.797 44.156 5.977 1 82.94 37 GLN B N 1
ATOM 2887 C CA . GLN B 1 37 ? -9.984 43.844 4.566 1 82.94 37 GLN B CA 1
ATOM 2888 C C . GLN B 1 37 ? -8.703 43.25 3.971 1 82.94 37 GLN B C 1
ATOM 2890 O O . GLN B 1 37 ? -8.75 42.312 3.178 1 82.94 37 GLN B O 1
ATOM 2895 N N . ARG B 1 38 ? -7.59 43.719 4.348 1 80.19 38 ARG B N 1
ATOM 2896 C CA . ARG B 1 38 ? -6.309 43.188 3.908 1 80.19 38 ARG B CA 1
ATOM 2897 C C . ARG B 1 38 ? -6.09 41.781 4.469 1 80.19 38 ARG B C 1
ATOM 2899 O O . ARG B 1 38 ? -5.652 40.875 3.754 1 80.19 38 ARG B O 1
ATOM 2906 N N . ASP B 1 39 ? -6.387 41.688 5.695 1 79.44 39 ASP B N 1
ATOM 2907 C CA . ASP B 1 39 ? -6.238 40.406 6.344 1 79.44 39 ASP B CA 1
ATOM 2908 C C . ASP B 1 39 ? -7.148 39.344 5.699 1 79.44 39 ASP B C 1
ATOM 2910 O O . ASP B 1 39 ? -6.738 38.188 5.496 1 79.44 39 ASP B O 1
ATOM 2914 N N . LEU B 1 40 ? -8.383 39.75 5.469 1 78.31 40 LEU B N 1
ATOM 2915 C CA . LEU B 1 40 ? -9.328 38.844 4.832 1 78.31 40 LEU B CA 1
ATOM 2916 C C . LEU B 1 40 ? -8.844 38.438 3.447 1 78.31 40 LEU B C 1
ATOM 2918 O O . LEU B 1 40 ? -9.023 37.281 3.043 1 78.31 40 LEU B O 1
ATOM 2922 N N . LYS B 1 41 ? -8.18 39.375 2.848 1 74.94 41 LYS B N 1
ATOM 2923 C CA . LYS B 1 41 ? -7.59 39.031 1.554 1 74.94 41 LYS B CA 1
ATOM 2924 C C . LYS B 1 41 ? -6.453 38.031 1.71 1 74.94 41 LYS B C 1
ATOM 2926 O O . LYS B 1 41 ? -6.332 37.094 0.917 1 74.94 41 LYS B O 1
ATOM 2931 N N . ASP B 1 42 ? -5.77 38.25 2.697 1 69.94 42 ASP B N 1
ATOM 2932 C CA . ASP B 1 42 ? -4.691 37.312 2.988 1 69.94 42 ASP B CA 1
ATOM 2933 C C . ASP B 1 42 ? -5.246 35.906 3.275 1 69.94 42 ASP B C 1
ATOM 2935 O O . ASP B 1 42 ? -4.691 34.906 2.818 1 69.94 42 ASP B O 1
ATOM 2939 N N . LEU B 1 43 ? -6.234 35.906 3.988 1 69.69 43 LEU B N 1
ATOM 2940 C CA . LEU B 1 43 ? -6.871 34.625 4.32 1 69.69 43 LEU B CA 1
ATOM 2941 C C . LEU B 1 43 ? -7.418 33.969 3.07 1 69.69 43 LEU B C 1
ATOM 2943 O O . LEU B 1 43 ? -7.316 32.75 2.924 1 69.69 43 LEU B O 1
ATOM 2947 N N . GLU B 1 44 ? -7.98 34.75 2.26 1 66.19 44 GLU B N 1
ATOM 2948 C CA . GLU B 1 44 ? -8.453 34.25 0.983 1 66.19 44 GLU B CA 1
ATOM 2949 C C . GLU B 1 44 ? -7.305 33.625 0.179 1 66.19 44 GLU B C 1
ATOM 2951 O O . GLU B 1 44 ? -7.453 32.562 -0.415 1 66.19 44 GLU B O 1
ATOM 2956 N N . ASP B 1 45 ? -6.266 34.312 0.377 1 60.28 45 ASP B N 1
ATOM 2957 C CA . ASP B 1 45 ? -5.086 33.844 -0.341 1 60.28 45 ASP B CA 1
ATOM 2958 C C . ASP B 1 45 ? -4.574 32.531 0.254 1 60.28 45 ASP B C 1
ATOM 2960 O O . ASP B 1 45 ? -3.98 31.703 -0.453 1 60.28 45 ASP B O 1
ATOM 2964 N N . LEU B 1 46 ? -4.898 32.531 1.45 1 55.56 46 LEU B N 1
ATOM 2965 C CA . LEU B 1 46 ? -4.48 31.312 2.148 1 55.56 46 LEU B CA 1
ATOM 2966 C C . LEU B 1 46 ? -5.492 30.188 1.941 1 55.56 46 LEU B C 1
ATOM 2968 O O . LEU B 1 46 ? -5.363 29.109 2.533 1 55.56 46 LEU B O 1
ATOM 2972 N N . GLY B 1 47 ? -6.527 30.484 1.205 1 57.66 47 GLY B N 1
ATOM 2973 C CA . GLY B 1 47 ? -7.484 29.469 0.808 1 57.66 47 GLY B CA 1
ATOM 2974 C C . GLY B 1 47 ? -8.766 29.5 1.624 1 57.66 47 GLY B C 1
ATOM 2975 O O . GLY B 1 47 ? -9.594 28.594 1.516 1 57.66 47 GLY B O 1
ATOM 2976 N N . VAL B 1 48 ? -8.852 30.438 2.475 1 62.09 48 VAL B N 1
ATOM 2977 C CA . VAL B 1 48 ? -10.094 30.562 3.227 1 62.09 48 VAL B CA 1
ATOM 2978 C C . VAL B 1 48 ? -11.227 31 2.293 1 62.09 48 VAL B C 1
ATOM 2980 O O . VAL B 1 48 ? -11.117 32.031 1.611 1 62.09 48 VAL B O 1
ATOM 2983 N N . PRO B 1 49 ? -12.148 30.156 2.197 1 62.22 49 PRO B N 1
ATOM 2984 C CA . PRO B 1 49 ? -13.227 30.516 1.271 1 62.22 49 PRO B CA 1
ATOM 2985 C C . PRO B 1 49 ? -14.125 31.625 1.81 1 62.22 49 PRO B C 1
ATOM 2987 O O . PRO B 1 49 ? -15.125 31.344 2.482 1 62.22 49 PRO B O 1
ATOM 2990 N N . LEU B 1 50 ? -13.758 32.781 1.521 1 66.31 50 LEU B N 1
ATOM 2991 C CA . LEU B 1 50 ? -14.562 33.938 1.919 1 66.31 50 LEU B CA 1
ATOM 2992 C C . LEU B 1 50 ? -15.367 34.469 0.737 1 66.31 50 LEU B C 1
ATOM 2994 O O . LEU B 1 50 ? -14.844 34.562 -0.376 1 66.31 50 LEU B O 1
ATOM 2998 N N . TYR B 1 51 ? -16.625 34.438 0.831 1 64.38 51 TYR B N 1
ATOM 2999 C CA . TYR B 1 51 ? -17.516 35.062 -0.152 1 64.38 51 TYR B CA 1
ATOM 3000 C C . TYR B 1 51 ? -17.906 36.469 0.288 1 64.38 51 TYR B C 1
ATOM 3002 O O . TYR B 1 51 ? -18.344 36.688 1.423 1 64.38 51 TYR B O 1
ATOM 3010 N N . THR B 1 52 ? -17.547 37.375 -0.6 1 66.62 52 THR B N 1
ATOM 3011 C CA . THR B 1 52 ? -17.906 38.75 -0.312 1 66.62 52 THR B CA 1
ATOM 3012 C C . THR B 1 52 ? -19.281 39.094 -0.896 1 66.62 52 THR B C 1
ATOM 3014 O O . THR B 1 52 ? -19.547 38.812 -2.07 1 66.62 52 THR B O 1
ATOM 3017 N N . GLU B 1 53 ? -20.266 39.344 -0.073 1 65.88 53 GLU B N 1
ATOM 3018 C CA . GLU B 1 53 ? -21.562 39.875 -0.516 1 65.88 53 GLU B CA 1
ATOM 3019 C C . GLU B 1 53 ? -21.578 41.406 -0.514 1 65.88 53 GLU B C 1
ATOM 3021 O O . GLU B 1 53 ? -21.25 42.031 0.494 1 65.88 53 GLU B O 1
ATOM 3026 N N . LEU B 1 54 ? -21.812 41.906 -1.772 1 62.75 54 LEU B N 1
ATOM 3027 C CA . LEU B 1 54 ? -21.844 43.375 -1.943 1 62.75 54 LEU B CA 1
ATOM 3028 C C . LEU B 1 54 ? -23.234 43.906 -1.601 1 62.75 54 LEU B C 1
ATOM 3030 O O . LEU B 1 54 ? -24.234 43.188 -1.714 1 62.75 54 LEU B O 1
ATOM 3034 N N . GLY B 1 55 ? -23.469 45.125 -1.111 1 57.59 55 GLY B N 1
ATOM 3035 C CA . GLY B 1 55 ? -24.703 45.844 -0.807 1 57.59 55 GLY B CA 1
ATOM 3036 C C . GLY B 1 55 ? -24.719 46.469 0.575 1 57.59 55 GLY B C 1
ATOM 3037 O O . GLY B 1 55 ? -23.734 46.375 1.312 1 57.59 55 GLY B O 1
ATOM 3038 N N . ALA B 1 56 ? -25.859 47.312 0.975 1 58 56 ALA B N 1
ATOM 3039 C CA . ALA B 1 56 ? -25.984 48.031 2.227 1 58 56 ALA B CA 1
ATOM 3040 C C . ALA B 1 56 ? -25.781 47.125 3.43 1 58 56 ALA B C 1
ATOM 3042 O O . ALA B 1 56 ? -25.266 47.562 4.461 1 58 56 ALA B O 1
ATOM 3043 N N . LYS B 1 57 ? -26.109 45.781 3.25 1 60.62 57 LYS B N 1
ATOM 3044 C CA . LYS B 1 57 ? -25.984 44.75 4.289 1 60.62 57 LYS B CA 1
ATOM 3045 C C . LYS B 1 57 ? -24.922 43.719 3.92 1 60.62 57 LYS B C 1
ATOM 3047 O O . LYS B 1 57 ? -24.953 42.594 4.406 1 60.62 57 LYS B O 1
ATOM 3052 N N . GLY B 1 58 ? -24.062 44.156 3.037 1 61 58 GLY B N 1
ATOM 3053 C CA . GLY B 1 58 ? -23.094 43.219 2.518 1 61 58 GLY B CA 1
ATOM 3054 C C . GLY B 1 58 ? -22 42.875 3.518 1 61 58 GLY B C 1
ATOM 3055 O O . GLY B 1 58 ? -21.781 43.625 4.484 1 61 58 GLY B O 1
ATOM 3056 N N . GLY B 1 59 ? -21.484 41.625 3.572 1 72.06 59 GLY B N 1
ATOM 3057 C CA . GLY B 1 59 ? -20.438 41.094 4.441 1 72.06 59 GLY B CA 1
ATOM 3058 C C . GLY B 1 59 ? -19.719 39.906 3.852 1 72.06 59 GLY B C 1
ATOM 3059 O O . GLY B 1 59 ? -19.547 39.812 2.633 1 72.06 59 GLY B O 1
ATOM 3060 N N . TYR B 1 60 ? -18.938 39.406 4.645 1 74.94 60 TYR B N 1
ATOM 3061 C CA . TYR B 1 60 ? -18.203 38.188 4.289 1 74.94 60 TYR B CA 1
ATOM 3062 C C . TYR B 1 60 ? -18.891 36.938 4.824 1 74.94 60 TYR B C 1
ATOM 3064 O O . TYR B 1 60 ? -19.547 37 5.871 1 74.94 60 TYR B O 1
ATOM 3072 N N . ARG B 1 61 ? -19 36 3.984 1 64.44 61 ARG B N 1
ATOM 3073 C CA . ARG B 1 61 ? -19.531 34.719 4.387 1 64.44 61 ARG B CA 1
ATOM 3074 C C . ARG B 1 61 ? -18.5 33.594 4.16 1 64.44 61 ARG B C 1
ATOM 3076 O O . ARG B 1 61 ? -17.797 33.594 3.148 1 64.44 61 ARG B O 1
ATOM 3083 N N . LEU B 1 62 ? -18.25 32.938 5.262 1 60.78 62 LEU B N 1
ATOM 3084 C CA . LEU B 1 62 ? -17.469 31.734 5.078 1 60.78 62 LEU B CA 1
ATOM 3085 C C . LEU B 1 62 ? -18.266 30.688 4.297 1 60.78 62 LEU B C 1
ATOM 3087 O O . LEU B 1 62 ? -19.422 30.406 4.637 1 60.78 62 LEU B O 1
ATOM 3091 N N . LEU B 1 63 ? -17.859 30.484 3.16 1 51.34 63 LEU B N 1
ATOM 3092 C CA . LEU B 1 63 ? -18.562 29.469 2.381 1 51.34 63 LEU B CA 1
ATOM 3093 C C . LEU B 1 63 ? -18.422 28.094 3.023 1 51.34 63 LEU B C 1
ATOM 3095 O O . LEU B 1 63 ? -17.328 27.734 3.484 1 51.34 63 LEU B O 1
ATOM 3099 N N . ASN B 1 64 ? -19.453 27.5 3.318 1 48.59 64 ASN B N 1
ATOM 3100 C CA . ASN B 1 64 ? -19.781 26.188 3.877 1 48.59 64 ASN B CA 1
ATOM 3101 C C . ASN B 1 64 ? -18.516 25.391 4.215 1 48.59 64 ASN B C 1
ATOM 3103 O O . ASN B 1 64 ? -18.562 24.172 4.332 1 48.59 64 ASN B O 1
ATOM 3107 N N . LYS B 1 65 ? -17.375 26.141 4.258 1 50.81 65 LYS B N 1
ATOM 3108 C CA . LYS B 1 65 ? -16.234 25.234 4.418 1 50.81 65 LYS B CA 1
ATOM 3109 C C . LYS B 1 65 ? -15.43 25.578 5.66 1 50.81 65 LYS B C 1
ATOM 3111 O O . LYS B 1 65 ? -14.883 26.688 5.766 1 50.81 65 LYS B O 1
ATOM 3116 N N . LYS B 1 66 ? -15.828 25.078 6.918 1 49.22 66 LYS B N 1
ATOM 3117 C CA . LYS B 1 66 ? -15.148 25.25 8.203 1 49.22 66 LYS B CA 1
ATOM 3118 C C . LYS B 1 66 ? -13.648 25.031 8.062 1 49.22 66 LYS B C 1
ATOM 3120 O O . LYS B 1 66 ? -13.203 24.109 7.375 1 49.22 66 LYS B O 1
ATOM 3125 N N . ILE B 1 67 ? -12.969 26.109 8.273 1 51.81 67 ILE B N 1
ATOM 3126 C CA . ILE B 1 67 ? -11.508 26.062 8.242 1 51.81 67 ILE B CA 1
ATOM 3127 C C . ILE B 1 67 ? -10.992 25.484 9.555 1 51.81 67 ILE B C 1
ATOM 3129 O O . ILE B 1 67 ? -11.555 25.75 10.625 1 51.81 67 ILE B O 1
ATOM 3133 N N . LEU B 1 68 ? -10.148 24.422 9.484 1 55.97 68 LEU B N 1
ATOM 3134 C CA . LEU B 1 68 ? -9.586 23.75 10.648 1 55.97 68 LEU B CA 1
ATOM 3135 C C . LEU B 1 68 ? -8.734 24.719 11.477 1 55.97 68 LEU B C 1
ATOM 3137 O O . LEU B 1 68 ? -8.078 25.594 10.922 1 55.97 68 LEU B O 1
ATOM 3141 N N . PRO B 1 69 ? -9.047 24.828 12.805 1 49.34 69 PRO B N 1
ATOM 3142 C CA . PRO B 1 69 ? -8.125 25.578 13.664 1 49.34 69 PRO B CA 1
ATOM 3143 C C . PRO B 1 69 ? -6.664 25.156 13.469 1 49.34 69 PRO B C 1
ATOM 3145 O O . PRO B 1 69 ? -6.398 24.062 12.984 1 49.34 69 PRO B O 1
ATOM 3148 N N . PRO B 1 70 ? -5.781 26.078 13.672 1 50.81 70 PRO B N 1
ATOM 3149 C CA . PRO B 1 70 ? -4.363 25.734 13.531 1 50.81 70 PRO B CA 1
ATOM 3150 C C . PRO B 1 70 ? -3.953 24.547 14.375 1 50.81 70 PRO B C 1
ATOM 3152 O O . PRO B 1 70 ? -4.379 24.422 15.531 1 50.81 70 PRO B O 1
ATOM 3155 N N . ILE B 1 71 ? -3.574 23.5 13.867 1 57.5 71 ILE B N 1
ATOM 3156 C CA . ILE B 1 71 ? -3.031 22.312 14.508 1 57.5 71 ILE B CA 1
ATOM 3157 C C . ILE B 1 71 ? -1.512 22.438 14.609 1 57.5 71 ILE B C 1
ATOM 3159 O O . ILE B 1 71 ? -0.845 22.781 13.633 1 57.5 71 ILE B O 1
ATOM 3163 N N . ALA B 1 72 ? -0.938 22.359 15.875 1 59.22 72 ALA B N 1
ATOM 3164 C CA . ALA B 1 72 ? 0.507 22.406 16.078 1 59.22 72 ALA B CA 1
ATOM 3165 C C . ALA B 1 72 ? 1.134 21.031 15.852 1 59.22 72 ALA B C 1
ATOM 3167 O O . ALA B 1 72 ? 0.832 20.062 16.562 1 59.22 72 ALA B O 1
ATOM 3168 N N . PHE B 1 73 ? 1.841 20.891 14.695 1 69.62 73 PHE B N 1
ATOM 3169 C CA . PHE B 1 73 ? 2.6 19.672 14.422 1 69.62 73 PHE B CA 1
ATOM 3170 C C . PHE B 1 73 ? 4.09 19.906 14.641 1 69.62 73 PHE B C 1
ATOM 3172 O O . PHE B 1 73 ? 4.594 21 14.406 1 69.62 73 PHE B O 1
ATOM 3179 N N . THR B 1 74 ? 4.711 18.844 15.219 1 73 74 THR B N 1
ATOM 3180 C CA . THR B 1 74 ? 6.168 18.844 15.141 1 73 74 THR B CA 1
ATOM 3181 C C . THR B 1 74 ? 6.633 18.688 13.695 1 73 74 THR B C 1
ATOM 3183 O O . THR B 1 74 ? 5.84 18.344 12.82 1 73 74 THR B O 1
ATOM 3186 N N . GLU B 1 75 ? 7.895 18.953 13.5 1 76.5 75 GLU B N 1
ATOM 3187 C CA . GLU B 1 75 ? 8.469 18.812 12.164 1 76.5 75 GLU B CA 1
ATOM 3188 C C . GLU B 1 75 ? 8.305 17.375 11.641 1 76.5 75 GLU B C 1
ATOM 3190 O O . GLU B 1 75 ? 7.863 17.172 10.508 1 76.5 75 GLU B O 1
ATOM 3195 N N . ASN B 1 76 ? 8.609 16.406 12.469 1 78.44 76 ASN B N 1
ATOM 3196 C CA . ASN B 1 76 ? 8.531 15.016 12.062 1 78.44 76 ASN B CA 1
ATOM 3197 C C . ASN B 1 76 ? 7.09 14.594 11.789 1 78.44 76 ASN B C 1
ATOM 3199 O O . ASN B 1 76 ? 6.824 13.836 10.859 1 78.44 76 ASN B O 1
ATOM 3203 N N . GLU B 1 77 ? 6.215 15.164 12.578 1 79.56 77 GLU B N 1
ATOM 3204 C CA . GLU B 1 77 ? 4.797 14.875 12.359 1 79.56 77 GLU B CA 1
ATOM 3205 C C . GLU B 1 77 ? 4.32 15.438 11.023 1 79.56 77 GLU B C 1
ATOM 3207 O O . GLU B 1 77 ? 3.607 14.766 10.281 1 79.56 77 GLU B O 1
ATOM 3212 N N . ALA B 1 78 ? 4.77 16.641 10.734 1 80.88 78 ALA B N 1
ATOM 3213 C CA . ALA B 1 78 ? 4.371 17.297 9.492 1 80.88 78 ALA B CA 1
ATOM 3214 C C . ALA B 1 78 ? 4.926 16.547 8.281 1 80.88 78 ALA B C 1
ATOM 3216 O O . ALA B 1 78 ? 4.227 16.359 7.281 1 80.88 78 ALA B O 1
ATOM 3217 N N . ILE B 1 79 ? 6.113 16.109 8.43 1 84 79 ILE B N 1
ATOM 3218 C CA . ILE B 1 79 ? 6.754 15.367 7.344 1 84 79 ILE B CA 1
ATOM 3219 C C . ILE B 1 79 ? 6.023 14.047 7.117 1 84 79 ILE B C 1
ATOM 3221 O O . ILE B 1 79 ? 5.695 13.695 5.984 1 84 79 ILE B O 1
ATOM 3225 N N . ALA B 1 80 ? 5.711 13.367 8.195 1 83.88 80 ALA B N 1
ATOM 3226 C CA . ALA B 1 80 ? 4.988 12.102 8.102 1 83.88 80 ALA B CA 1
ATOM 3227 C C . ALA B 1 80 ? 3.613 12.305 7.473 1 83.88 80 ALA B C 1
ATOM 3229 O O . ALA B 1 80 ? 3.195 11.523 6.617 1 83.88 80 ALA B O 1
ATOM 3230 N N . MET B 1 81 ? 2.998 13.359 7.871 1 82.31 81 MET B N 1
ATOM 3231 C CA . MET B 1 81 ? 1.675 13.672 7.34 1 82.31 81 MET B CA 1
ATOM 3232 C C . MET B 1 81 ? 1.75 14 5.852 1 82.31 81 MET B C 1
ATOM 3234 O O . MET B 1 81 ? 0.882 13.594 5.078 1 82.31 81 MET B O 1
ATOM 3238 N N . PHE B 1 82 ? 2.76 14.711 5.539 1 85.88 82 PHE B N 1
ATOM 3239 C CA . PHE B 1 82 ? 2.939 15.078 4.141 1 85.88 82 PHE B CA 1
ATOM 3240 C C . PHE B 1 82 ? 3.078 13.844 3.266 1 85.88 82 PHE B C 1
ATOM 3242 O O . PHE B 1 82 ? 2.375 13.695 2.264 1 85.88 82 PHE B O 1
ATOM 3249 N N . PHE B 1 83 ? 3.855 12.945 3.664 1 86.88 83 PHE B N 1
ATOM 3250 C CA . PHE B 1 83 ? 4.117 11.781 2.832 1 86.88 83 PHE B CA 1
ATOM 3251 C C . PHE B 1 83 ? 2.938 10.82 2.865 1 86.88 83 PHE B C 1
ATOM 3253 O O . PHE B 1 83 ? 2.648 10.148 1.87 1 86.88 83 PHE B O 1
ATOM 3260 N N . ALA B 1 84 ? 2.252 10.758 3.996 1 85.5 84 ALA B N 1
ATOM 3261 C CA . ALA B 1 84 ? 1.024 9.977 4.043 1 85.5 84 ALA B CA 1
ATOM 3262 C C . ALA B 1 84 ? -0.006 10.5 3.051 1 85.5 84 ALA B C 1
ATOM 3264 O O . ALA B 1 84 ? -0.6 9.734 2.293 1 85.5 84 ALA B O 1
ATOM 3265 N N . TYR B 1 85 ? -0.12 11.734 3.08 1 84.38 85 TYR B N 1
ATOM 3266 C CA . TYR B 1 85 ? -1.089 12.359 2.188 1 84.38 85 TYR B CA 1
ATOM 3267 C C . TYR B 1 85 ? -0.648 12.242 0.734 1 84.38 85 TYR B C 1
ATOM 3269 O O . TYR B 1 85 ? -1.478 12.062 -0.16 1 84.38 85 TYR B O 1
ATOM 3277 N N . GLN B 1 86 ? 0.611 12.414 0.49 1 87 86 GLN B N 1
ATOM 3278 C CA . GLN B 1 86 ? 1.148 12.273 -0.859 1 87 86 GLN B CA 1
ATOM 3279 C C . GLN B 1 86 ? 0.811 10.906 -1.449 1 87 86 GLN B C 1
ATOM 3281 O O . GLN B 1 86 ? 0.574 10.789 -2.654 1 87 86 GLN B O 1
ATOM 3286 N N . SER B 1 87 ? 0.778 9.938 -0.625 1 86.38 87 SER B N 1
ATOM 3287 C CA . SER B 1 87 ? 0.482 8.594 -1.1 1 86.38 87 SER B CA 1
ATOM 3288 C C . SER B 1 87 ? -0.922 8.508 -1.689 1 86.38 87 SER B C 1
ATOM 3290 O O . SER B 1 87 ? -1.194 7.664 -2.543 1 86.38 87 SER B O 1
ATOM 3292 N N . LEU B 1 88 ? -1.811 9.359 -1.257 1 85.69 88 LEU B N 1
ATOM 3293 C CA . LEU B 1 88 ? -3.186 9.367 -1.746 1 85.69 88 LEU B CA 1
ATOM 3294 C C . LEU B 1 88 ? -3.238 9.781 -3.213 1 85.69 88 LEU B C 1
ATOM 3296 O O . LEU B 1 88 ? -4.203 9.469 -3.916 1 85.69 88 LEU B O 1
ATOM 3300 N N . GLN B 1 89 ? -2.205 10.461 -3.689 1 82.25 89 GLN B N 1
ATOM 3301 C CA . GLN B 1 89 ? -2.182 10.945 -5.062 1 82.25 89 GLN B CA 1
ATOM 3302 C C . GLN B 1 89 ? -2.102 9.789 -6.055 1 82.25 89 GLN B C 1
ATOM 3304 O O . GLN B 1 89 ? -2.406 9.953 -7.238 1 82.25 89 GLN B O 1
ATOM 3309 N N . ASN B 1 90 ? -1.771 8.656 -5.562 1 83.75 90 ASN B N 1
ATOM 3310 C CA . ASN B 1 90 ? -1.615 7.516 -6.457 1 83.75 90 ASN B CA 1
ATOM 3311 C C . ASN B 1 90 ? -2.918 6.738 -6.602 1 83.75 90 ASN B C 1
ATOM 3313 O O . ASN B 1 90 ? -2.996 5.793 -7.391 1 83.75 90 ASN B O 1
ATOM 3317 N N . TYR B 1 91 ? -3.885 7.141 -5.883 1 85.5 91 TYR B N 1
ATOM 3318 C CA . TYR B 1 91 ? -5.211 6.566 -6.074 1 85.5 91 TYR B CA 1
ATOM 3319 C C . TYR B 1 91 ? -5.973 7.305 -7.168 1 85.5 91 TYR B C 1
ATOM 3321 O O . TYR B 1 91 ? -6.027 8.539 -7.172 1 85.5 91 TYR B O 1
ATOM 3329 N N . GLU B 1 92 ? -6.488 6.547 -8.078 1 82.69 92 GLU B N 1
ATOM 3330 C CA . GLU B 1 92 ? -7.281 7.156 -9.141 1 82.69 92 GLU B CA 1
ATOM 3331 C C . GLU B 1 92 ? -8.57 7.766 -8.586 1 82.69 92 GLU B C 1
ATOM 3333 O O . GLU B 1 92 ? -9.062 8.773 -9.109 1 82.69 92 GLU B O 1
ATOM 3338 N N . SER B 1 93 ? -9.094 7.121 -7.566 1 84.75 93 SER B N 1
ATOM 3339 C CA . SER B 1 93 ? -10.312 7.594 -6.926 1 84.75 93 SER B CA 1
ATOM 3340 C C . SER B 1 93 ? -10.195 7.531 -5.406 1 84.75 93 SER B C 1
ATOM 3342 O O . SER B 1 93 ? -9.586 6.609 -4.859 1 84.75 93 SER B O 1
ATOM 3344 N N . LEU B 1 94 ? -10.711 8.555 -4.816 1 85.5 94 LEU B N 1
ATOM 3345 C CA . LEU B 1 94 ? -10.828 8.594 -3.363 1 85.5 94 LEU B CA 1
ATOM 3346 C C . LEU B 1 94 ? -12.281 8.766 -2.934 1 85.5 94 LEU B C 1
ATOM 3348 O O . LEU B 1 94 ? -13.07 9.391 -3.643 1 85.5 94 LEU B O 1
ATOM 3352 N N . PRO B 1 95 ? -12.578 8.156 -1.853 1 85 95 PRO B N 1
ATOM 3353 C CA . PRO B 1 95 ? -13.977 8.258 -1.427 1 85 95 PRO B CA 1
ATOM 3354 C C . PRO B 1 95 ? -14.336 9.641 -0.898 1 85 95 PRO B C 1
ATOM 3356 O O . PRO B 1 95 ? -15.508 9.93 -0.644 1 85 95 PRO B O 1
ATOM 3359 N N . PHE B 1 96 ? -13.305 10.414 -0.784 1 77.19 96 PHE B N 1
ATOM 3360 C CA . PHE B 1 96 ? -13.531 11.758 -0.275 1 77.19 96 PHE B CA 1
ATOM 3361 C C . PHE B 1 96 ? -13.414 12.789 -1.394 1 77.19 96 PHE B C 1
ATOM 3363 O O . PHE B 1 96 ? -12.711 12.562 -2.381 1 77.19 96 PHE B O 1
ATOM 3370 N N . GLU B 1 97 ? -14.453 13.555 -1.756 1 61.56 97 GLU B N 1
ATOM 3371 C CA . GLU B 1 97 ? -14.5 14.539 -2.832 1 61.56 97 GLU B CA 1
ATOM 3372 C C . GLU B 1 97 ? -13.297 15.477 -2.768 1 61.56 97 GLU B C 1
ATOM 3374 O O . GLU B 1 97 ? -13.383 16.578 -2.203 1 61.56 97 GLU B O 1
ATOM 3379 N N . ASP B 1 98 ? -12.047 14.945 -2.736 1 61.94 98 ASP B N 1
ATOM 3380 C CA . ASP B 1 98 ? -11.156 16.078 -2.492 1 61.94 98 ASP B CA 1
ATOM 3381 C C . ASP B 1 98 ? -10.016 16.094 -3.51 1 61.94 98 ASP B C 1
ATOM 3383 O O . ASP B 1 98 ? -9.68 15.07 -4.102 1 61.94 98 ASP B O 1
ATOM 3387 N N . ASP B 1 99 ? -9.703 17.297 -3.918 1 65 99 ASP B N 1
ATOM 3388 C CA . ASP B 1 99 ? -8.484 17.594 -4.664 1 65 99 ASP B CA 1
ATOM 3389 C C . ASP B 1 99 ? -7.242 17.375 -3.809 1 65 99 ASP B C 1
ATOM 3391 O O . ASP B 1 99 ? -6.762 18.281 -3.141 1 65 99 ASP B O 1
ATOM 3395 N N . THR B 1 100 ? -6.797 16.125 -3.627 1 75 100 THR B N 1
ATOM 3396 C CA . THR B 1 100 ? -5.641 15.734 -2.828 1 75 100 THR B CA 1
ATOM 3397 C C . THR B 1 100 ? -4.434 16.609 -3.164 1 75 100 THR B C 1
ATOM 3399 O O . THR B 1 100 ? -3.668 16.984 -2.275 1 75 100 THR B O 1
ATOM 3402 N N . ILE B 1 101 ? -4.371 17 -4.359 1 74.19 101 ILE B N 1
ATOM 3403 C CA . ILE B 1 101 ? -3.213 17.766 -4.805 1 74.19 101 ILE B CA 1
ATOM 3404 C C . ILE B 1 101 ? -3.27 19.172 -4.211 1 74.19 101 ILE B C 1
ATOM 3406 O O . ILE B 1 101 ? -2.283 19.656 -3.654 1 74.19 101 ILE B O 1
ATOM 3410 N N . SER B 1 102 ? -4.387 19.719 -4.309 1 71.56 102 SER B N 1
ATOM 3411 C CA . SER B 1 102 ? -4.535 21.078 -3.781 1 71.56 102 SER B CA 1
ATOM 3412 C C . SER B 1 102 ? -4.332 21.109 -2.271 1 71.56 102 SER B C 1
ATOM 3414 O O . SER B 1 102 ? -3.674 22 -1.745 1 71.56 102 SER B O 1
ATOM 3416 N N . ALA B 1 103 ? -4.812 20.125 -1.646 1 74.94 103 ALA B N 1
ATOM 3417 C CA . ALA B 1 103 ? -4.664 20.047 -0.195 1 74.94 103 ALA B CA 1
ATOM 3418 C C . ALA B 1 103 ? -3.205 19.844 0.199 1 74.94 103 ALA B C 1
ATOM 3420 O O . ALA B 1 103 ? -2.725 20.453 1.157 1 74.94 103 ALA B O 1
ATOM 3421 N N . LEU B 1 104 ? -2.553 19.031 -0.53 1 80.19 104 LEU B N 1
ATOM 3422 C CA . LEU B 1 104 ? -1.145 18.766 -0.26 1 80.19 104 LEU B CA 1
ATOM 3423 C C . LEU B 1 104 ? -0.303 20.016 -0.48 1 80.19 104 LEU B C 1
ATOM 3425 O O . LEU B 1 104 ? 0.605 20.312 0.302 1 80.19 104 LEU B O 1
ATOM 3429 N N . ASN B 1 105 ? -0.604 20.641 -1.538 1 76.12 105 ASN B N 1
ATOM 3430 C CA . ASN B 1 105 ? 0.109 21.875 -1.82 1 76.12 105 ASN B CA 1
ATOM 3431 C C . ASN B 1 105 ? -0.127 22.922 -0.732 1 76.12 105 ASN B C 1
ATOM 3433 O O . ASN B 1 105 ? 0.807 23.609 -0.309 1 76.12 105 ASN B O 1
ATOM 3437 N N . LYS B 1 106 ? -1.333 22.969 -0.403 1 70.94 106 LYS B N 1
ATOM 3438 C CA . LYS B 1 106 ? -1.671 23.875 0.697 1 70.94 106 LYS B CA 1
ATOM 3439 C C . LYS B 1 106 ? -0.898 23.5 1.961 1 70.94 106 LYS B C 1
ATOM 3441 O O . LYS B 1 106 ? -0.327 24.375 2.619 1 70.94 106 LYS B O 1
ATOM 3446 N N . PHE B 1 107 ? -0.901 22.312 2.293 1 76.56 107 PHE B N 1
ATOM 3447 C CA . PHE B 1 107 ? -0.176 21.812 3.451 1 76.56 107 PHE B CA 1
ATOM 3448 C C . PHE B 1 107 ? 1.305 22.156 3.359 1 76.56 107 PHE B C 1
ATOM 3450 O O . PHE B 1 107 ? 1.877 22.703 4.305 1 76.56 107 PHE B O 1
ATOM 3457 N N . TYR B 1 108 ? 1.858 21.891 2.246 1 79 108 TYR B N 1
ATOM 3458 C CA . TYR B 1 108 ? 3.27 22.156 2 1 79 108 TYR B CA 1
ATOM 3459 C C . TYR B 1 108 ? 3.576 23.641 2.162 1 79 108 TYR B C 1
ATOM 3461 O O . TYR B 1 108 ? 4.57 24.016 2.789 1 79 108 TYR B O 1
ATOM 3469 N N . ASN B 1 109 ? 2.766 24.422 1.664 1 72.38 109 ASN B N 1
ATOM 3470 C CA . ASN B 1 109 ? 3.004 25.859 1.632 1 72.38 109 ASN B CA 1
ATOM 3471 C C . ASN B 1 109 ? 2.941 26.469 3.029 1 72.38 109 ASN B C 1
ATOM 3473 O O . ASN B 1 109 ? 3.549 27.516 3.283 1 72.38 109 ASN B O 1
ATOM 3477 N N . TYR B 1 110 ? 2.285 25.812 3.885 1 64.81 110 TYR B N 1
ATOM 3478 C CA . TYR B 1 110 ? 2.141 26.344 5.238 1 64.81 110 TYR B CA 1
ATOM 3479 C C . TYR B 1 110 ? 3.291 25.875 6.125 1 64.81 110 TYR B C 1
ATOM 3481 O O . TYR B 1 110 ? 3.461 26.391 7.238 1 64.81 110 TYR B O 1
ATOM 3489 N N . LEU B 1 111 ? 4.078 25.078 5.629 1 72.88 111 LEU B N 1
ATOM 3490 C CA . LEU B 1 111 ? 5.18 24.562 6.426 1 72.88 111 LEU B CA 1
ATOM 3491 C C . LEU B 1 111 ? 6.34 25.547 6.461 1 72.88 111 LEU B C 1
ATOM 3493 O O . LEU B 1 111 ? 6.539 26.312 5.516 1 72.88 111 LEU B O 1
ATOM 3497 N N . PRO B 1 112 ? 7.035 25.562 7.609 1 70 112 PRO B N 1
ATOM 3498 C CA . PRO B 1 112 ? 8.266 26.359 7.652 1 70 112 PRO B CA 1
ATOM 3499 C C . PRO B 1 112 ? 9.258 25.953 6.566 1 70 112 PRO B C 1
ATOM 3501 O O . PRO B 1 112 ? 9.281 24.797 6.141 1 70 112 PRO B O 1
ATOM 3504 N N . ASP B 1 1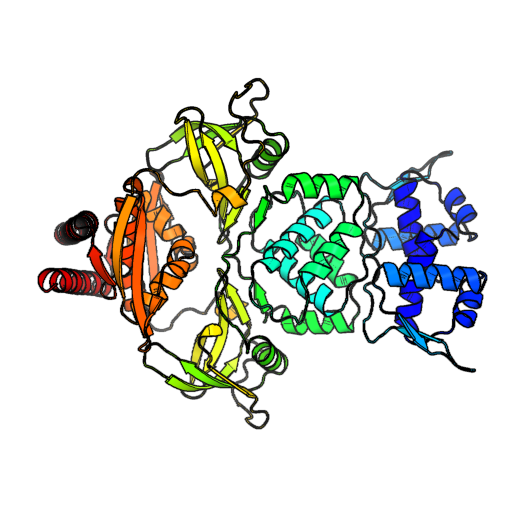13 ? 10.055 26.875 6.211 1 72.31 113 ASP B N 1
ATOM 3505 C CA . ASP B 1 113 ? 10.992 26.672 5.109 1 72.31 113 ASP B CA 1
ATOM 3506 C C . ASP B 1 113 ? 11.922 25.5 5.395 1 72.31 113 ASP B C 1
ATOM 3508 O O . ASP B 1 113 ? 12.203 24.688 4.504 1 72.31 113 ASP B O 1
ATOM 3512 N N . ASN B 1 114 ? 12.383 25.453 6.605 1 76.38 114 ASN B N 1
ATOM 3513 C CA . ASN B 1 114 ? 13.289 24.359 6.945 1 76.38 114 ASN B CA 1
ATOM 3514 C C . ASN B 1 114 ? 12.617 23 6.758 1 76.38 114 ASN B C 1
ATOM 3516 O O . ASN B 1 114 ? 13.258 22.047 6.301 1 76.38 114 ASN B O 1
ATOM 3520 N N . THR B 1 115 ? 11.367 22.984 7.141 1 79.75 115 THR B N 1
ATOM 3521 C CA . THR B 1 115 ? 10.602 21.75 6.969 1 79.75 115 THR B CA 1
ATOM 3522 C C . THR B 1 115 ? 10.352 21.469 5.492 1 79.75 115 THR B C 1
ATOM 3524 O O . THR B 1 115 ? 10.453 20.328 5.043 1 79.75 115 THR B O 1
ATOM 3527 N N . LYS B 1 116 ? 10.062 22.484 4.766 1 82.19 116 LYS B N 1
ATOM 3528 C CA . LYS B 1 116 ? 9.883 22.359 3.324 1 82.19 116 LYS B CA 1
ATOM 3529 C C . LYS B 1 116 ? 11.148 21.812 2.664 1 82.19 116 LYS B C 1
ATOM 3531 O O . LYS B 1 116 ? 11.07 20.922 1.817 1 82.19 116 LYS B O 1
ATOM 3536 N N . ASP B 1 117 ? 12.25 22.297 3.107 1 83.88 117 ASP B N 1
ATOM 3537 C CA . ASP B 1 117 ? 13.523 21.859 2.561 1 83.88 117 ASP B CA 1
ATOM 3538 C C . ASP B 1 117 ? 13.719 20.359 2.789 1 83.88 117 ASP B C 1
ATOM 3540 O O . ASP B 1 117 ? 14.156 19.641 1.888 1 83.88 117 ASP B O 1
ATOM 3544 N N . LYS B 1 118 ? 13.375 19.969 3.943 1 84 118 LYS B N 1
ATOM 3545 C CA . LYS B 1 118 ? 13.508 18.562 4.27 1 84 118 LYS B CA 1
ATOM 3546 C C . LYS B 1 118 ? 12.586 17.703 3.412 1 84 118 LYS B C 1
ATOM 3548 O O . LYS B 1 118 ? 12.977 16.641 2.926 1 84 118 LYS B O 1
ATOM 3553 N N . ILE B 1 119 ? 11.383 18.156 3.266 1 88.75 119 ILE B N 1
ATOM 3554 C CA . ILE B 1 119 ? 10.414 17.453 2.436 1 88.75 119 ILE B CA 1
ATOM 3555 C C . ILE B 1 119 ? 10.914 17.391 0.995 1 88.75 119 ILE B C 1
ATOM 3557 O O . ILE B 1 119 ? 10.828 16.344 0.345 1 88.75 119 ILE B O 1
ATOM 3561 N N . ASP B 1 120 ? 11.445 18.469 0.541 1 87.81 120 ASP B N 1
ATOM 3562 C CA . ASP B 1 120 ? 11.891 18.547 -0.847 1 87.81 120 ASP B CA 1
ATOM 3563 C C . ASP B 1 120 ? 13.023 17.562 -1.117 1 87.81 120 ASP B C 1
ATOM 3565 O O . ASP B 1 120 ? 13.078 16.953 -2.188 1 87.81 120 ASP B O 1
ATOM 3569 N N . VAL B 1 121 ? 13.859 17.391 -0.163 1 85.31 121 VAL B N 1
ATOM 3570 C CA . VAL B 1 121 ? 14.969 16.469 -0.302 1 85.31 121 VAL B CA 1
ATOM 3571 C C . VAL B 1 121 ? 14.445 15.031 -0.336 1 85.31 121 VAL B C 1
ATOM 3573 O O . VAL B 1 121 ? 14.969 14.188 -1.062 1 85.31 121 VAL B O 1
ATOM 3576 N N . MET B 1 122 ? 13.344 14.82 0.328 1 89.69 122 MET B N 1
ATOM 3577 C CA . MET B 1 122 ? 12.828 13.461 0.506 1 89.69 122 MET B CA 1
ATOM 3578 C C . MET B 1 122 ? 11.797 13.125 -0.565 1 89.69 122 M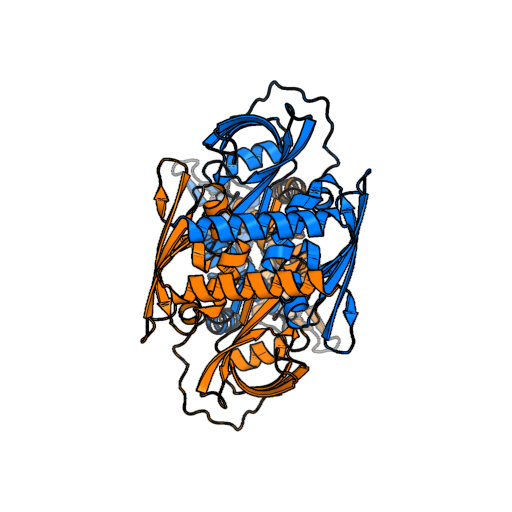ET B C 1
ATOM 3580 O O . MET B 1 122 ? 11.539 11.953 -0.84 1 89.69 122 MET B O 1
ATOM 3584 N N . ARG B 1 123 ? 11.039 14.055 -1.083 1 86.94 123 ARG B N 1
ATOM 3585 C CA . ARG B 1 123 ? 9.867 13.898 -1.936 1 86.94 123 ARG B CA 1
ATOM 3586 C C . ARG B 1 123 ? 10.133 12.898 -3.059 1 86.94 123 ARG B C 1
ATOM 3588 O O . ARG B 1 123 ? 9.258 12.117 -3.422 1 86.94 123 ARG B O 1
ATOM 3595 N N . ASN B 1 124 ? 11.258 12.758 -3.561 1 87.62 124 ASN B N 1
ATOM 3596 C CA . ASN B 1 124 ? 11.531 11.82 -4.641 1 87.62 124 ASN B CA 1
ATOM 3597 C C . ASN B 1 124 ? 12.383 10.648 -4.16 1 87.62 124 ASN B C 1
ATOM 3599 O O . ASN B 1 124 ? 12.844 9.836 -4.965 1 87.62 124 ASN B O 1
ATOM 3603 N N . ARG B 1 125 ? 12.438 10.531 -2.852 1 93.12 125 ARG B N 1
ATOM 3604 C CA . ARG B 1 125 ? 13.328 9.516 -2.299 1 93.12 125 ARG B CA 1
ATOM 3605 C C . ARG B 1 125 ? 12.617 8.672 -1.25 1 93.12 125 ARG B C 1
ATOM 3607 O O . ARG B 1 125 ? 13.102 7.602 -0.875 1 93.12 125 ARG B O 1
ATOM 3614 N N . VAL B 1 126 ? 11.5 9.188 -0.794 1 93.12 126 VAL B N 1
ATOM 3615 C CA . VAL B 1 126 ? 10.672 8.453 0.15 1 93.12 126 VAL B CA 1
ATOM 3616 C C . VAL B 1 126 ? 9.258 8.312 -0.41 1 93.12 126 VAL B C 1
ATOM 3618 O O . VAL B 1 126 ? 8.648 9.297 -0.833 1 93.12 126 VAL B O 1
ATOM 3621 N N . LEU B 1 127 ? 8.766 7.113 -0.401 1 92.62 127 LEU B N 1
ATOM 3622 C CA . LEU B 1 127 ? 7.457 6.906 -1.01 1 92.62 127 LEU B CA 1
ATOM 3623 C C . LEU B 1 127 ? 6.703 5.785 -0.3 1 92.62 127 LEU B C 1
ATOM 3625 O O . LEU B 1 127 ? 7.262 4.719 -0.039 1 92.62 127 LEU B O 1
ATOM 3629 N N . PHE B 1 128 ? 5.5 6.125 0.15 1 91.38 128 PHE B N 1
ATOM 3630 C CA . PHE B 1 128 ? 4.535 5.066 0.412 1 91.38 128 PHE B CA 1
ATOM 3631 C C . PHE B 1 128 ? 3.842 4.633 -0.875 1 91.38 128 PHE B C 1
ATOM 3633 O O . PHE B 1 128 ? 2.854 5.242 -1.289 1 91.38 128 PHE B O 1
ATOM 3640 N N . TRP B 1 129 ? 4.328 3.645 -1.434 1 91.5 129 TRP B N 1
ATOM 3641 C CA . TRP B 1 129 ? 4.004 3.344 -2.824 1 91.5 129 TRP B CA 1
ATOM 3642 C C . TRP B 1 129 ? 2.645 2.66 -2.93 1 91.5 129 TRP B C 1
ATOM 3644 O O . TRP B 1 129 ? 2.385 1.671 -2.24 1 91.5 129 TRP B O 1
ATOM 3654 N N . VAL B 1 130 ? 1.836 3.209 -3.674 1 90.5 130 VAL B N 1
ATOM 3655 C CA . VAL B 1 130 ? 0.56 2.645 -4.102 1 90.5 130 VAL B CA 1
ATOM 3656 C C . VAL B 1 130 ? 0.525 2.539 -5.625 1 90.5 130 VAL B C 1
ATOM 3658 O O . VAL B 1 130 ? 0.69 3.541 -6.324 1 90.5 130 VAL B O 1
ATOM 3661 N N . PRO B 1 131 ? 0.34 1.35 -6.121 1 90.44 131 PRO B N 1
ATOM 3662 C CA . PRO B 1 131 ? 0.266 1.238 -7.578 1 90.44 131 PRO B CA 1
ATOM 3663 C C . PRO B 1 131 ? -0.908 2.016 -8.172 1 90.44 131 PRO B C 1
ATOM 3665 O O . PRO B 1 131 ? -2.018 1.967 -7.637 1 90.44 131 PRO B O 1
ATOM 3668 N N . ARG B 1 132 ? -0.613 2.734 -9.234 1 87.12 132 ARG B N 1
ATOM 3669 C CA . ARG B 1 132 ? -1.681 3.418 -9.953 1 87.12 132 ARG B CA 1
ATOM 3670 C C . ARG B 1 132 ? -2.459 2.445 -10.828 1 87.12 132 ARG B C 1
ATOM 3672 O O . ARG B 1 132 ? -1.873 1.737 -11.656 1 87.12 132 ARG B O 1
ATOM 3679 N N . ARG B 1 133 ? -3.688 2.406 -10.492 1 87.56 133 ARG B N 1
ATOM 3680 C CA . ARG B 1 133 ? -4.555 1.51 -11.25 1 87.56 133 ARG B CA 1
ATOM 3681 C C . ARG B 1 133 ? -5.41 2.287 -12.25 1 87.56 133 ARG B C 1
ATOM 3683 O O . ARG B 1 133 ? -5.734 3.453 -12.016 1 87.56 133 ARG B O 1
ATOM 3690 N N . ASN B 1 134 ? -5.594 1.686 -13.43 1 74.44 134 ASN B N 1
ATOM 3691 C CA . ASN B 1 134 ? -6.473 2.301 -14.422 1 74.44 134 ASN B CA 1
ATOM 3692 C C . ASN B 1 134 ? -7.926 1.891 -14.211 1 74.44 134 ASN B C 1
ATOM 3694 O O . ASN B 1 134 ? -8.453 1.054 -14.945 1 74.44 134 ASN B O 1
ATOM 3698 N N . GLU B 1 135 ? -8.445 2.338 -13.086 1 73.56 135 GLU B N 1
ATOM 3699 C CA . GLU B 1 135 ? -9.828 1.946 -12.852 1 73.56 135 GLU B CA 1
ATOM 3700 C C . GLU B 1 135 ? -10.688 3.154 -12.484 1 73.56 135 GLU B C 1
ATOM 3702 O O . GLU B 1 135 ? -10.203 4.109 -11.875 1 73.56 135 GLU B O 1
ATOM 3707 N N . GLU B 1 136 ? -11.805 3.057 -13.094 1 72.06 136 GLU B N 1
ATOM 3708 C CA . GLU B 1 136 ? -12.781 4.082 -12.766 1 72.06 136 GLU B CA 1
ATOM 3709 C C . GLU B 1 136 ? -13.688 3.631 -11.617 1 72.06 136 GLU B C 1
ATOM 3711 O O . GLU B 1 136 ? -14.367 2.605 -11.727 1 72.06 136 GLU B O 1
ATOM 3716 N N . ASN B 1 137 ? -13.414 4.051 -10.484 1 78.88 137 ASN B N 1
ATOM 3717 C CA . ASN B 1 137 ? -14.297 3.748 -9.367 1 78.88 137 ASN B CA 1
ATOM 3718 C C . ASN B 1 137 ? -15.414 4.781 -9.234 1 78.88 137 ASN B C 1
ATOM 3720 O O . ASN B 1 137 ? -15.516 5.469 -8.219 1 78.88 137 ASN B O 1
ATOM 3724 N N . SER B 1 138 ? -16.328 4.742 -10.188 1 81.88 138 SER B N 1
ATOM 3725 C CA . SER B 1 138 ? -17.359 5.758 -10.312 1 81.88 138 SER B CA 1
ATOM 3726 C C . SER B 1 138 ? -18.344 5.68 -9.148 1 81.88 138 SER B C 1
ATOM 3728 O O . SER B 1 138 ? -19.031 6.664 -8.844 1 81.88 138 SER B O 1
ATOM 3730 N N . TYR B 1 139 ? -18.328 4.582 -8.469 1 92.12 139 TYR B N 1
ATOM 3731 C CA . TYR B 1 139 ? -19.375 4.395 -7.477 1 92.12 139 TYR B CA 1
ATOM 3732 C C . TYR B 1 139 ? -18.797 4.391 -6.066 1 92.12 139 TYR B C 1
ATOM 3734 O O . TYR B 1 139 ? -19.516 4.102 -5.098 1 92.12 139 TYR B O 1
ATOM 3742 N N . LEU B 1 140 ? -17.594 4.695 -5.961 1 93 140 LEU B N 1
ATOM 3743 C CA . LEU B 1 140 ? -16.922 4.676 -4.664 1 93 140 LEU B CA 1
ATOM 3744 C C . LEU B 1 140 ? -17.625 5.598 -3.676 1 93 140 LEU B C 1
ATOM 3746 O O . LEU B 1 140 ? -17.891 5.211 -2.533 1 93 140 LEU B O 1
ATOM 3750 N N . LYS B 1 141 ? -18 6.762 -4.078 1 89.12 141 LYS B N 1
ATOM 3751 C CA . LYS B 1 141 ? -18.656 7.73 -3.211 1 89.12 141 LYS B CA 1
ATOM 3752 C C . LYS B 1 141 ? -20.031 7.23 -2.781 1 89.12 141 LYS B C 1
ATOM 3754 O O . LYS B 1 141 ? -20.406 7.348 -1.61 1 89.12 141 LYS B O 1
ATOM 3759 N N . SER B 1 142 ? -20.797 6.688 -3.721 1 91.56 142 SER B N 1
ATOM 3760 C CA . SER B 1 142 ? -22.109 6.137 -3.424 1 91.56 142 SER B CA 1
ATOM 3761 C C . SER B 1 142 ? -22.031 4.984 -2.43 1 91.56 142 SER B C 1
ATOM 3763 O O . SER B 1 142 ? -22.859 4.867 -1.53 1 91.56 142 SER B O 1
ATOM 3765 N N . ILE B 1 143 ? -21.078 4.219 -2.586 1 94.88 143 ILE B N 1
ATOM 3766 C CA . ILE B 1 143 ? -20.891 3.076 -1.697 1 94.88 143 ILE B CA 1
ATOM 3767 C C . ILE B 1 143 ? -20.531 3.562 -0.299 1 94.88 143 ILE B C 1
ATOM 3769 O O . ILE B 1 143 ? -21.031 3.053 0.7 1 94.88 143 ILE B O 1
ATOM 3773 N N . LEU B 1 144 ? -19.656 4.516 -0.246 1 92.19 144 LEU B N 1
ATOM 3774 C CA . LEU B 1 144 ? -19.312 5.09 1.049 1 92.19 144 LEU B CA 1
ATOM 3775 C C . LEU B 1 144 ? -20.547 5.641 1.747 1 92.19 144 LEU B C 1
ATOM 3777 O O . LEU B 1 144 ? -20.719 5.449 2.953 1 92.19 144 LEU B O 1
ATOM 3781 N N . GLU B 1 145 ? -21.344 6.332 1.036 1 89.31 145 GLU B N 1
ATOM 3782 C CA . GLU B 1 145 ? -22.578 6.867 1.603 1 89.31 145 GLU B CA 1
ATOM 3783 C C . GLU B 1 145 ? -23.438 5.754 2.188 1 89.31 145 GLU B C 1
ATOM 3785 O O . GLU B 1 145 ? -24 5.898 3.277 1 89.31 145 GLU B O 1
ATOM 3790 N N . ALA B 1 146 ? -23.547 4.676 1.454 1 92.06 146 ALA B N 1
ATOM 3791 C CA . ALA B 1 146 ? -24.312 3.525 1.926 1 92.06 146 ALA B CA 1
ATOM 3792 C C . ALA B 1 146 ? -23.688 2.926 3.184 1 92.06 146 ALA B C 1
ATOM 3794 O O . ALA B 1 146 ? -24.406 2.469 4.078 1 92.06 146 ALA B O 1
ATOM 3795 N N . VAL B 1 147 ? -22.422 2.893 3.268 1 92 147 VAL B N 1
ATOM 3796 C CA . VAL B 1 147 ? -21.703 2.404 4.441 1 92 147 VAL B CA 1
ATOM 3797 C C . VAL B 1 147 ? -22.047 3.27 5.652 1 92 147 VAL B C 1
ATOM 3799 O O . VAL B 1 147 ? -22.375 2.75 6.723 1 92 147 VAL B O 1
ATOM 3802 N N . ILE B 1 148 ? -22.031 4.555 5.461 1 87.62 148 ILE B N 1
ATOM 3803 C CA . ILE B 1 148 ? -22.266 5.512 6.539 1 87.62 148 ILE B CA 1
ATOM 3804 C C . ILE B 1 148 ? -23.719 5.418 7 1 87.62 148 ILE B C 1
ATOM 3806 O O . ILE B 1 148 ? -23.984 5.406 8.203 1 87.62 148 ILE B O 1
ATOM 3810 N N . GLN B 1 149 ? -24.609 5.273 6.07 1 85.5 149 GLN B N 1
ATOM 3811 C CA . GLN B 1 149 ? -26.031 5.262 6.375 1 85.5 149 GLN B CA 1
ATOM 3812 C C . GLN B 1 149 ? -26.5 3.857 6.742 1 85.5 149 GLN B C 1
ATOM 3814 O O . GLN B 1 149 ? -27.641 3.672 7.16 1 85.5 149 GLN B O 1
ATOM 3819 N N . ARG B 1 150 ? -25.703 2.938 6.527 1 88.06 150 ARG B N 1
ATOM 3820 C CA . ARG B 1 150 ? -26.047 1.543 6.777 1 88.06 150 ARG B CA 1
ATOM 3821 C C . ARG B 1 150 ? -27.25 1.125 5.957 1 88.06 150 ARG B C 1
ATOM 3823 O O . ARG B 1 150 ? -28.203 0.54 6.492 1 88.06 150 ARG B O 1
ATOM 3830 N N . SER B 1 151 ? -27.141 1.41 4.695 1 90.31 151 SER B N 1
ATOM 3831 C CA . SER B 1 151 ? -28.234 1.133 3.777 1 90.31 151 SER B CA 1
ATOM 3832 C C . SER B 1 151 ? -27.891 -0.02 2.84 1 90.31 151 SER B C 1
ATOM 3834 O O . SER B 1 151 ? -26.719 -0.254 2.535 1 90.31 151 SER B O 1
ATOM 3836 N N . VAL B 1 152 ? -28.922 -0.611 2.412 1 93.56 152 VAL B N 1
ATOM 3837 C CA . VAL B 1 152 ? -28.781 -1.683 1.433 1 93.56 152 VAL B CA 1
ATOM 3838 C C . VAL B 1 152 ? -28.547 -1.086 0.046 1 93.56 152 VAL B C 1
ATOM 3840 O O . VAL B 1 152 ? -29.203 -0.11 -0.334 1 93.56 152 VAL B O 1
ATOM 3843 N N . LEU B 1 153 ? -27.609 -1.676 -0.705 1 95.19 153 LEU B N 1
ATOM 3844 C CA . LEU B 1 153 ? -27.297 -1.286 -2.076 1 95.19 153 LEU B CA 1
ATOM 3845 C C . LEU B 1 153 ? -27.734 -2.367 -3.059 1 95.19 153 LEU B C 1
ATOM 3847 O O . LEU B 1 153 ? -27.562 -3.559 -2.799 1 95.19 153 LEU B O 1
ATOM 3851 N N . SER B 1 154 ? -28.375 -1.89 -4.066 1 95.69 154 SER B N 1
ATOM 3852 C CA . SER B 1 154 ? -28.547 -2.738 -5.242 1 95.69 154 SER B CA 1
ATOM 3853 C C . SER B 1 154 ? -27.438 -2.502 -6.266 1 95.69 154 SER B C 1
ATOM 3855 O O . SER B 1 154 ? -27.297 -1.394 -6.781 1 95.69 154 SER B O 1
ATOM 3857 N N . ILE B 1 155 ? -26.688 -3.594 -6.539 1 96.44 155 ILE B N 1
ATOM 3858 C CA . ILE B 1 155 ? -25.547 -3.389 -7.438 1 96.44 155 ILE B CA 1
ATOM 3859 C C . ILE B 1 155 ? -25.641 -4.363 -8.609 1 96.44 155 ILE B C 1
ATOM 3861 O O . ILE B 1 155 ? -26.203 -5.453 -8.477 1 96.44 155 ILE B O 1
ATOM 3865 N N . LYS B 1 156 ? -25.234 -3.906 -9.766 1 96.94 156 LYS B N 1
ATOM 3866 C CA . LYS B 1 156 ? -24.859 -4.777 -10.875 1 96.94 156 LYS B CA 1
ATOM 3867 C C . LYS B 1 156 ? -23.375 -5.121 -10.82 1 96.94 156 LYS B C 1
ATOM 3869 O O . LYS B 1 156 ? -22.516 -4.238 -10.953 1 96.94 156 LYS B O 1
ATOM 3874 N N . TYR B 1 157 ? -23.078 -6.379 -10.578 1 95.75 157 TYR B N 1
ATOM 3875 C CA . TYR B 1 157 ? -21.703 -6.785 -10.312 1 95.75 157 TYR B CA 1
ATOM 3876 C C . TYR B 1 157 ? -21.219 -7.781 -11.367 1 95.75 157 TYR B C 1
ATOM 3878 O O . TYR B 1 157 ? -21.922 -8.734 -11.695 1 95.75 157 TYR B O 1
ATOM 3886 N N . GLU B 1 158 ? -20.016 -7.512 -11.883 1 93 158 GLU B N 1
ATOM 3887 C CA . GLU B 1 158 ? -19.391 -8.43 -12.828 1 93 158 GLU B CA 1
ATOM 3888 C C . GLU B 1 158 ? -18.453 -9.406 -12.117 1 93 158 GLU B C 1
ATOM 3890 O O . GLU B 1 158 ? -17.266 -9.109 -11.922 1 93 158 GLU B O 1
ATOM 3895 N N . SER B 1 159 ? -18.969 -10.547 -11.758 1 89.5 159 SER B N 1
ATOM 3896 C CA . SER B 1 159 ? -18.156 -11.586 -11.141 1 89.5 159 SER B CA 1
ATOM 3897 C C . SER B 1 159 ? -17.5 -12.477 -12.188 1 89.5 159 SER B C 1
ATOM 3899 O O . SER B 1 159 ? -17.625 -12.227 -13.383 1 89.5 159 SER B O 1
ATOM 3901 N N . MET B 1 160 ? -16.781 -13.484 -11.711 1 83.75 160 MET B N 1
ATOM 3902 C CA . MET B 1 160 ? -16.141 -14.453 -12.602 1 83.75 160 MET B CA 1
ATOM 3903 C C . MET B 1 160 ? -17.188 -15.234 -13.391 1 83.75 160 MET B C 1
ATOM 3905 O O . MET B 1 160 ? -16.938 -15.648 -14.523 1 83.75 160 MET B O 1
ATOM 3909 N N . SER B 1 161 ? -18.328 -15.375 -12.75 1 85.31 161 SER B N 1
ATOM 3910 C CA . SER B 1 161 ? -19.391 -16.156 -13.367 1 85.31 161 SER B CA 1
ATOM 3911 C C . SER B 1 161 ? -20.281 -15.289 -14.258 1 85.31 161 SER B C 1
ATOM 3913 O O . SER B 1 161 ? -21.219 -15.789 -14.883 1 85.31 161 SER B O 1
ATOM 3915 N N . GLY B 1 162 ? -19.984 -14.039 -14.359 1 88.31 162 GLY B N 1
ATOM 3916 C CA . GLY B 1 162 ? -20.766 -13.141 -15.203 1 88.31 162 GLY B CA 1
ATOM 3917 C C . GLY B 1 162 ? -21.406 -12.008 -14.422 1 88.31 162 GLY B C 1
ATOM 3918 O O . GLY B 1 162 ? -21.062 -11.773 -13.266 1 88.31 162 GLY B O 1
ATOM 3919 N N . ILE B 1 163 ? -22.297 -11.352 -15.164 1 93.19 163 ILE B N 1
ATOM 3920 C CA . ILE B 1 163 ? -22.969 -10.195 -14.578 1 93.19 163 ILE B CA 1
ATOM 3921 C C . ILE B 1 163 ? -24.141 -10.664 -13.719 1 93.19 163 ILE B C 1
ATOM 3923 O O . ILE B 1 163 ? -24.891 -11.562 -14.109 1 93.19 163 ILE B O 1
ATOM 3927 N N . SER B 1 164 ? -24.234 -10.125 -12.508 1 94.75 164 SER B N 1
ATOM 3928 C CA . SER B 1 164 ? -25.359 -10.438 -11.625 1 94.75 164 SER B CA 1
ATOM 3929 C C . SER B 1 164 ? -25.828 -9.195 -10.867 1 94.75 164 SER B C 1
ATOM 3931 O O . SER B 1 164 ? -25.062 -8.234 -10.719 1 94.75 164 SER B O 1
ATOM 3933 N N . TYR B 1 165 ? -27.062 -9.305 -10.516 1 94.69 165 TYR B N 1
ATOM 3934 C CA . TYR B 1 165 ? -27.656 -8.273 -9.664 1 94.69 165 TYR B CA 1
ATOM 3935 C C . TYR B 1 165 ? -27.688 -8.727 -8.211 1 94.69 165 TYR B C 1
ATOM 3937 O O . TYR B 1 165 ? -28.094 -9.852 -7.918 1 94.69 165 TYR B O 1
ATOM 3945 N N . ARG B 1 166 ? -27.203 -7.824 -7.355 1 93.75 166 ARG B N 1
ATOM 3946 C CA . ARG B 1 166 ? -27.094 -8.188 -5.945 1 93.75 166 ARG B CA 1
ATOM 3947 C C . ARG B 1 166 ? -27.594 -7.062 -5.051 1 93.75 166 ARG B C 1
ATOM 3949 O O . ARG B 1 166 ? -27.453 -5.887 -5.383 1 93.75 166 ARG B O 1
ATOM 3956 N N . GLU B 1 167 ? -28.234 -7.5 -3.998 1 94.69 167 GLU B N 1
ATOM 3957 C CA . GLU B 1 167 ? -28.5 -6.613 -2.867 1 94.69 167 GLU B CA 1
ATOM 3958 C C . GLU B 1 167 ? -27.5 -6.852 -1.74 1 94.69 167 GLU B C 1
ATOM 3960 O O . GLU B 1 167 ? -27.422 -7.953 -1.192 1 94.69 167 GLU B O 1
ATOM 3965 N N . ILE B 1 168 ? -26.812 -5.766 -1.407 1 95.56 168 ILE B N 1
ATOM 3966 C CA . ILE B 1 168 ? -25.75 -5.969 -0.429 1 95.56 168 ILE B CA 1
ATOM 3967 C C . ILE B 1 168 ? -25.844 -4.914 0.67 1 95.56 168 ILE B C 1
ATOM 3969 O O . ILE B 1 168 ? -26.328 -3.801 0.429 1 95.56 168 ILE B O 1
ATOM 3973 N N . LEU B 1 169 ? -25.484 -5.305 1.865 1 94.75 169 LEU B N 1
ATOM 3974 C CA . LEU B 1 169 ? -25.297 -4.414 3.006 1 94.75 169 LEU B CA 1
ATOM 3975 C C . LEU B 1 169 ? -23.812 -4.219 3.316 1 94.75 169 LEU B C 1
ATOM 3977 O O . LEU B 1 169 ? -23.188 -5.086 3.928 1 94.75 169 LEU B O 1
ATOM 3981 N N . PRO B 1 170 ? -23.25 -3.074 2.906 1 95.5 170 PRO B N 1
ATOM 3982 C CA . PRO B 1 170 ? -21.812 -2.879 3.035 1 95.5 170 PRO B CA 1
ATOM 3983 C C . PRO B 1 170 ? -21.359 -2.746 4.488 1 95.5 170 PRO B C 1
ATOM 3985 O O . PRO B 1 170 ? -22.016 -2.068 5.285 1 95.5 170 PRO B O 1
ATOM 3988 N N . VAL B 1 171 ? -20.266 -3.355 4.859 1 95.19 171 VAL B N 1
ATOM 3989 C CA . VAL B 1 171 ? -19.609 -3.244 6.156 1 95.19 171 VAL B CA 1
ATOM 3990 C C . VAL B 1 171 ? -18.688 -2.027 6.168 1 95.19 171 VAL B C 1
ATOM 3992 O O . VAL B 1 171 ? -18.641 -1.286 7.152 1 95.19 171 VAL B O 1
ATOM 3995 N N . GLY B 1 172 ? -18.016 -1.873 5.125 1 96.31 172 GLY B N 1
ATOM 3996 C CA . GLY B 1 172 ? -17.031 -0.808 4.934 1 96.31 172 GLY B CA 1
ATOM 3997 C C . GLY B 1 172 ? -16.359 -0.857 3.582 1 96.31 172 GLY B C 1
ATOM 3998 O O . GLY B 1 172 ? -16.75 -1.636 2.711 1 96.31 172 GLY B O 1
ATOM 3999 N N . ILE B 1 173 ? -15.414 0.056 3.371 1 96.75 173 ILE B N 1
ATOM 4000 C CA . ILE B 1 173 ? -14.562 0.045 2.188 1 96.75 173 ILE B CA 1
ATOM 4001 C C . ILE B 1 173 ? -13.102 0.121 2.605 1 96.75 173 ILE B C 1
ATOM 4003 O O . ILE B 1 173 ? -12.758 0.794 3.582 1 96.75 173 ILE B O 1
ATOM 4007 N N . TYR B 1 174 ? -12.266 -0.572 1.91 1 95.56 174 TYR B N 1
ATOM 4008 C CA . TYR B 1 174 ? -10.828 -0.445 2.139 1 95.56 174 TYR B CA 1
ATOM 4009 C C . TYR B 1 174 ? -10.062 -0.527 0.825 1 95.56 174 TYR B C 1
ATOM 4011 O O . TYR B 1 174 ? -10.57 -1.054 -0.168 1 95.56 174 TYR B O 1
ATOM 4019 N N . SER B 1 175 ? -8.922 0.12 0.842 1 93.62 175 SER B N 1
ATOM 4020 C CA . SER B 1 175 ? -8.039 0.055 -0.319 1 93.62 175 SER B CA 1
ATOM 4021 C C . SER B 1 175 ? -6.855 -0.869 -0.062 1 93.62 175 SER B C 1
ATOM 4023 O O . SER B 1 175 ? -6.383 -0.98 1.07 1 93.62 175 SER B O 1
ATOM 4025 N N . HIS B 1 176 ? -6.445 -1.537 -1.095 1 92.81 176 HIS B N 1
ATOM 4026 C CA . HIS B 1 176 ? -5.262 -2.389 -1.063 1 92.81 176 HIS B CA 1
ATOM 4027 C C . HIS B 1 176 ? -4.617 -2.49 -2.443 1 92.81 176 HIS B C 1
ATOM 4029 O O . HIS B 1 176 ? -5.281 -2.859 -3.416 1 92.81 176 HIS B O 1
ATOM 4035 N N . ASN B 1 177 ? -3.393 -2.096 -2.506 1 91.25 177 ASN B N 1
ATOM 4036 C CA . ASN B 1 177 ? -2.617 -2.145 -3.74 1 91.25 177 ASN B CA 1
ATOM 4037 C C . ASN B 1 177 ? -3.309 -1.38 -4.867 1 91.25 177 ASN B C 1
ATOM 4039 O O . ASN B 1 177 ? -3.352 -1.849 -6.004 1 91.25 177 ASN B O 1
ATOM 4043 N N . GLY B 1 178 ? -3.951 -0.334 -4.496 1 90.81 178 GLY B N 1
ATOM 4044 C CA . GLY B 1 178 ? -4.504 0.574 -5.488 1 90.81 178 GLY B CA 1
ATOM 4045 C C . GLY B 1 178 ? -5.953 0.28 -5.824 1 90.81 178 GLY B C 1
ATOM 4046 O O . GLY B 1 178 ? -6.602 1.05 -6.535 1 90.81 178 GLY B O 1
ATOM 4047 N N . TYR B 1 179 ? -6.496 -0.801 -5.359 1 93.06 179 TYR B N 1
ATOM 4048 C CA . TYR B 1 179 ? -7.891 -1.156 -5.598 1 93.06 179 TYR B CA 1
ATOM 4049 C C . TYR B 1 179 ? -8.742 -0.897 -4.363 1 93.06 179 TYR B C 1
ATOM 4051 O O . TYR B 1 179 ? -8.242 -0.947 -3.236 1 93.06 179 TYR B O 1
ATOM 4059 N N . TRP B 1 180 ? -9.992 -0.645 -4.617 1 95.06 180 TRP B N 1
ATOM 4060 C CA . TRP B 1 180 ? -10.969 -0.493 -3.537 1 95.06 180 TRP B CA 1
ATOM 4061 C C . TRP B 1 180 ? -11.867 -1.722 -3.438 1 95.06 180 TRP B C 1
ATOM 4063 O O . TRP B 1 180 ? -12.305 -2.264 -4.457 1 95.06 180 TRP B O 1
ATOM 4073 N N . TYR B 1 181 ? -12.141 -2.037 -2.217 1 96.5 181 TYR B N 1
ATOM 4074 C CA . TYR B 1 181 ? -12.953 -3.211 -1.923 1 96.5 181 TYR B CA 1
ATOM 4075 C C . TYR B 1 181 ? -14.086 -2.863 -0.963 1 96.5 181 TYR B C 1
ATOM 4077 O O . TYR B 1 181 ? -13.938 -1.983 -0.112 1 96.5 181 TYR B O 1
ATOM 4085 N N . CYS B 1 182 ? -15.141 -3.629 -1.102 1 97.62 182 CYS B N 1
ATOM 4086 C CA . CYS B 1 182 ? -16.297 -3.467 -0.226 1 97.62 182 CYS B CA 1
ATOM 4087 C C . CYS B 1 182 ? -16.766 -4.812 0.318 1 97.62 182 CYS B C 1
ATOM 4089 O O . CYS B 1 182 ? -17.531 -5.523 -0.336 1 97.62 182 CYS B O 1
ATOM 4091 N N . PRO B 1 183 ? -16.281 -5.137 1.533 1 97.19 183 PRO B N 1
ATOM 4092 C CA . PRO B 1 183 ? -16.953 -6.246 2.211 1 97.19 183 PRO B CA 1
ATOM 4093 C C . PRO B 1 183 ? -18.422 -5.945 2.521 1 97.19 183 PRO B C 1
ATOM 4095 O O . PRO B 1 183 ? -18.734 -4.852 2.99 1 97.19 183 PRO B O 1
ATOM 4098 N N . ALA B 1 184 ? -19.234 -6.887 2.264 1 96.62 184 ALA B N 1
ATOM 4099 C CA . ALA B 1 184 ? -20.672 -6.652 2.455 1 96.62 184 ALA B CA 1
ATOM 4100 C C . ALA B 1 184 ? -21.406 -7.961 2.691 1 96.62 184 ALA B C 1
ATOM 4102 O O . ALA B 1 184 ? -20.938 -9.031 2.309 1 96.62 184 ALA B O 1
ATOM 4103 N N . PHE B 1 185 ? -22.469 -7.875 3.385 1 94.75 185 PHE B N 1
ATOM 4104 C CA . PHE B 1 185 ? -23.406 -8.992 3.502 1 94.75 185 PHE B CA 1
ATOM 4105 C C . PHE B 1 185 ? -24.312 -9.07 2.279 1 94.75 185 PHE B C 1
ATOM 4107 O O . PHE B 1 185 ? -25.031 -8.117 1.969 1 94.75 185 PHE B O 1
ATOM 4114 N N . CYS B 1 186 ? -24.203 -10.094 1.574 1 94.56 186 CYS B N 1
ATOM 4115 C CA . CYS B 1 186 ? -25.047 -10.32 0.408 1 94.56 186 CYS B CA 1
ATOM 4116 C C . CYS B 1 186 ? -26.391 -10.914 0.816 1 94.56 186 CYS B C 1
ATOM 4118 O O . CYS B 1 186 ? -26.438 -12.031 1.331 1 94.56 186 CYS B O 1
ATOM 4120 N N . LEU B 1 187 ? -27.406 -10.312 0.508 1 92.12 187 LEU B N 1
ATOM 4121 C CA . LEU B 1 187 ? -28.734 -10.734 0.953 1 92.12 187 LEU B CA 1
ATOM 4122 C C . LEU B 1 187 ? -29.172 -12 0.22 1 92.12 187 LEU B C 1
ATOM 4124 O O . LEU B 1 187 ? -29.812 -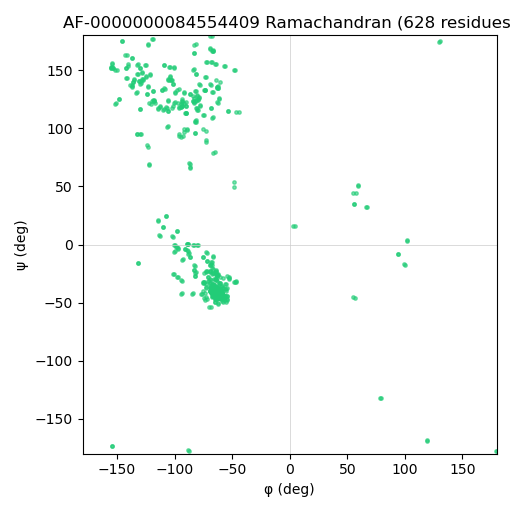12.867 0.805 1 92.12 187 LEU B O 1
ATOM 4128 N N . LYS B 1 188 ? -28.844 -12.109 -1.011 1 90.62 188 LYS B N 1
ATOM 4129 C CA . LYS B 1 188 ? -29.203 -13.281 -1.812 1 90.62 188 LYS B CA 1
ATOM 4130 C C . LYS B 1 188 ? -28.484 -14.531 -1.311 1 90.62 188 LYS B C 1
ATOM 4132 O O . LYS B 1 188 ? -29.094 -15.578 -1.136 1 90.62 188 LYS B O 1
ATOM 4137 N N . LYS B 1 189 ? -27.203 -14.375 -1.009 1 91.88 189 LYS B N 1
ATOM 4138 C CA . LYS B 1 189 ? -26.391 -15.516 -0.618 1 91.88 189 LYS B CA 1
ATOM 4139 C C . LYS B 1 189 ? -26.359 -15.68 0.898 1 91.88 189 LYS B C 1
ATOM 4141 O O . LYS B 1 189 ? -25.859 -16.688 1.411 1 91.88 189 LYS B O 1
ATOM 4146 N N . GLN B 1 190 ? -26.797 -14.703 1.619 1 91.81 190 GLN B N 1
ATOM 4147 C CA . GLN B 1 190 ? -26.875 -14.711 3.076 1 91.81 190 GLN B CA 1
ATOM 4148 C C . GLN B 1 190 ? -25.5 -14.977 3.688 1 91.81 190 GLN B C 1
ATOM 4150 O O . GLN B 1 190 ? -25.359 -15.82 4.578 1 91.81 190 GLN B O 1
ATOM 4155 N N . SER B 1 191 ? -24.516 -14.336 3.162 1 91.5 191 SER B N 1
ATOM 4156 C CA . SER B 1 191 ? -23.141 -14.469 3.641 1 91.5 191 SER B CA 1
ATOM 4157 C C . SER B 1 191 ? -22.328 -13.219 3.312 1 91.5 191 SER B C 1
ATOM 4159 O O . SER B 1 191 ? -22.703 -12.438 2.439 1 91.5 191 SER B O 1
ATOM 4161 N N . TYR B 1 192 ? -21.297 -13.039 4.09 1 92.44 192 TYR B N 1
ATOM 4162 C CA . TYR B 1 192 ? -20.375 -11.938 3.807 1 92.44 192 TYR B CA 1
ATOM 4163 C C . TYR B 1 192 ? -19.5 -12.258 2.604 1 92.44 192 TYR B C 1
ATOM 4165 O O . TYR B 1 192 ? -18.984 -13.375 2.484 1 92.44 192 TYR B O 1
ATOM 4173 N N . ARG B 1 193 ? -19.422 -11.281 1.738 1 94.06 193 ARG B N 1
ATOM 4174 C CA . ARG B 1 193 ? -18.625 -11.406 0.527 1 94.06 193 ARG B CA 1
ATOM 4175 C C . ARG B 1 193 ? -17.828 -10.141 0.262 1 94.06 193 ARG B C 1
ATOM 4177 O O . ARG B 1 193 ? -18.125 -9.086 0.827 1 94.06 193 ARG B O 1
ATOM 4184 N N . LEU B 1 194 ? -16.812 -10.359 -0.549 1 95.19 194 LEU B N 1
ATOM 4185 C CA . LEU B 1 194 ? -15.953 -9.227 -0.921 1 95.19 194 LEU B CA 1
ATOM 4186 C C . LEU B 1 194 ? -16.234 -8.789 -2.355 1 95.19 194 LEU B C 1
ATOM 4188 O O . LEU B 1 194 ? -16.203 -9.609 -3.277 1 95.19 194 LEU B O 1
ATOM 4192 N N . PHE B 1 195 ? -16.562 -7.527 -2.482 1 96.69 195 PHE B N 1
ATOM 4193 C CA . PHE B 1 195 ? -16.797 -6.957 -3.803 1 96.69 195 PHE B CA 1
ATOM 4194 C C . PHE B 1 195 ? -15.727 -5.934 -4.152 1 96.69 195 PHE B C 1
ATOM 4196 O O . PHE B 1 195 ? -15.539 -4.953 -3.428 1 96.69 195 PHE B O 1
ATOM 4203 N N . ARG B 1 196 ? -15 -6.215 -5.219 1 95.44 196 ARG B N 1
ATOM 4204 C CA . ARG B 1 196 ? -14.125 -5.172 -5.738 1 95.44 196 ARG B CA 1
ATOM 4205 C C . ARG B 1 196 ? -14.93 -4.086 -6.449 1 95.44 196 ARG B C 1
ATOM 4207 O O . ARG B 1 196 ? -15.797 -4.391 -7.27 1 95.44 196 ARG B O 1
ATOM 4214 N N . ILE B 1 197 ? -14.648 -2.893 -6.145 1 95.31 197 ILE B N 1
ATOM 4215 C CA . ILE B 1 197 ? -15.562 -1.813 -6.5 1 95.31 197 ILE B CA 1
ATOM 4216 C C . ILE B 1 197 ? -15.477 -1.535 -8 1 95.31 197 ILE B C 1
ATOM 4218 O O . ILE B 1 197 ? -16.469 -1.159 -8.625 1 95.31 197 ILE B O 1
ATOM 4222 N N . ASP B 1 198 ? -14.289 -1.707 -8.664 1 92.25 198 ASP B N 1
ATOM 4223 C CA . ASP B 1 198 ? -14.148 -1.436 -10.094 1 92.25 198 ASP B CA 1
ATOM 4224 C C . ASP B 1 198 ? -14.969 -2.424 -10.922 1 92.25 198 ASP B C 1
ATOM 4226 O O . ASP B 1 198 ? -15.18 -2.209 -12.117 1 92.25 198 ASP B O 1
ATOM 4230 N N . TYR B 1 199 ? -15.523 -3.48 -10.32 1 92.75 199 TYR B N 1
ATOM 4231 C CA . TYR B 1 199 ? -16.344 -4.449 -11.031 1 92.75 199 TYR B CA 1
ATOM 4232 C C . TYR B 1 199 ? -17.828 -4.156 -10.812 1 92.75 199 TYR B C 1
ATOM 4234 O O . TYR B 1 199 ? -18.688 -4.871 -11.328 1 92.75 199 TYR B O 1
ATOM 4242 N N . ILE B 1 200 ? -18.109 -3.195 -10.062 1 95.25 200 ILE B N 1
ATOM 4243 C CA . ILE B 1 200 ? -19.484 -2.748 -9.906 1 95.25 200 ILE B CA 1
ATOM 4244 C C . ILE B 1 200 ? -19.875 -1.846 -11.078 1 95.25 200 ILE B C 1
ATOM 4246 O O . ILE B 1 200 ? -19.25 -0.801 -11.289 1 95.25 200 ILE B O 1
ATOM 4250 N N . LYS B 1 201 ? -20.875 -2.197 -11.727 1 94.19 201 LYS B N 1
ATOM 4251 C CA . LYS B 1 201 ? -21.234 -1.524 -12.969 1 94.19 201 LYS B CA 1
ATOM 4252 C C . LYS B 1 201 ? -22.359 -0.522 -12.758 1 94.19 201 LYS B C 1
ATOM 4254 O O . LYS B 1 201 ? -22.547 0.388 -13.57 1 94.19 201 LYS B O 1
ATOM 4259 N N . SER B 1 202 ? -23.125 -0.759 -11.766 1 95 202 SER B N 1
ATOM 4260 C CA . SER B 1 202 ? -24.172 0.188 -11.375 1 95 202 SER B CA 1
ATOM 4261 C C . SER B 1 202 ? -24.516 0.039 -9.898 1 95 202 SER B C 1
ATOM 4263 O O . SER B 1 202 ? -24.328 -1.029 -9.312 1 95 202 SER B O 1
ATOM 4265 N N . VAL B 1 203 ? -24.969 1.147 -9.359 1 95.31 203 VAL B N 1
ATOM 4266 C CA . VAL B 1 203 ? -25.359 1.163 -7.949 1 95.31 203 VAL B CA 1
ATOM 4267 C C . VAL B 1 203 ? -26.672 1.937 -7.781 1 95.31 203 VAL B C 1
ATOM 4269 O O . VAL B 1 203 ? -26.875 2.969 -8.422 1 95.31 203 VAL B O 1
ATOM 4272 N N . SER B 1 204 ? -27.531 1.42 -7.039 1 92.25 204 SER B N 1
ATOM 4273 C CA . SER B 1 204 ? -28.719 2.133 -6.578 1 92.25 204 SER B CA 1
ATOM 4274 C C . SER B 1 204 ? -28.922 1.944 -5.082 1 92.25 204 SER B C 1
ATOM 4276 O O . SER B 1 204 ? -28.75 0.841 -4.559 1 92.25 204 SER B O 1
ATOM 4278 N N . ILE B 1 205 ? -29.125 3.033 -4.461 1 85.12 205 ILE B N 1
ATOM 4279 C CA . ILE B 1 205 ? -29.391 2.969 -3.025 1 85.12 205 ILE B CA 1
ATOM 4280 C C . ILE B 1 205 ? -30.859 2.621 -2.789 1 85.12 205 ILE B C 1
ATOM 4282 O O . ILE B 1 205 ? -31.75 3.236 -3.377 1 85.12 205 ILE B O 1
ATOM 4286 N N . ASN B 1 206 ? -31.016 1.549 -2.207 1 77.56 206 ASN B N 1
ATOM 4287 C CA . ASN B 1 206 ? -32.375 1.145 -1.849 1 77.56 206 ASN B CA 1
ATOM 4288 C C . ASN B 1 206 ? -32.719 1.523 -0.409 1 77.56 206 ASN B C 1
ATOM 4290 O O . ASN B 1 206 ? -32.375 0.799 0.525 1 77.56 206 ASN B O 1
ATOM 4294 N N . GLU B 1 207 ? -33.312 2.631 -0.164 1 68.31 207 GLU B N 1
ATOM 4295 C CA . GLU B 1 207 ? -33.625 3.119 1.178 1 68.31 207 GLU B CA 1
ATOM 4296 C C . GLU B 1 207 ? -34.75 2.309 1.817 1 68.31 207 GLU B C 1
ATOM 4298 O O . GLU B 1 207 ? -34.844 2.25 3.043 1 68.31 207 GLU B O 1
ATOM 4303 N N . ASP B 1 208 ? -35.531 1.697 1.079 1 63.84 208 ASP B N 1
ATOM 4304 C CA . ASP B 1 208 ? -36.75 1.085 1.587 1 63.84 208 ASP B CA 1
ATOM 4305 C C . ASP B 1 208 ? -36.5 -0.34 2.07 1 63.84 208 ASP B C 1
ATOM 4307 O O . ASP B 1 208 ? -37.375 -0.96 2.688 1 63.84 208 ASP B O 1
ATOM 4311 N N . THR B 1 209 ? -35.344 -0.79 1.805 1 63.19 209 THR B N 1
ATOM 4312 C CA . THR B 1 209 ? -35.156 -2.182 2.191 1 63.19 209 THR B CA 1
ATOM 4313 C C . THR B 1 209 ? -34.656 -2.277 3.629 1 63.19 209 THR B C 1
ATOM 4315 O O . THR B 1 209 ? -33.625 -1.691 3.973 1 63.19 209 THR B O 1
ATOM 4318 N N . THR B 1 210 ? -35.531 -2.555 4.617 1 59.12 210 THR B N 1
ATOM 4319 C CA . THR B 1 210 ? -35.156 -2.822 6.008 1 59.12 210 THR B CA 1
ATOM 4320 C C . THR B 1 210 ? -34.562 -4.219 6.152 1 59.12 210 THR B C 1
ATOM 4322 O O . THR B 1 210 ? -35.188 -5.207 5.73 1 59.12 210 THR B O 1
ATOM 4325 N N . VAL B 1 211 ? -33.25 -4.297 6.188 1 64.06 211 VAL B N 1
ATOM 4326 C CA . VAL B 1 211 ? -32.656 -5.602 6.414 1 64.06 211 VAL B CA 1
ATOM 4327 C C . VAL B 1 211 ? -32.594 -5.895 7.91 1 64.06 211 VAL B C 1
ATOM 4329 O O . VAL B 1 211 ? -32.281 -5.012 8.711 1 64.06 211 VAL B O 1
ATOM 4332 N N . GLU B 1 212 ? -33.125 -7.043 8.258 1 65.94 212 GLU B N 1
ATOM 4333 C CA . GLU B 1 212 ? -33.156 -7.555 9.625 1 65.94 212 GLU B CA 1
ATOM 4334 C C . GLU B 1 212 ? -31.734 -7.777 10.164 1 65.94 212 GLU B C 1
ATOM 4336 O O . GLU B 1 212 ? -31.5 -7.695 11.375 1 65.94 212 GLU B O 1
ATOM 4341 N N . LYS B 1 213 ? -30.812 -8 9.281 1 71.25 213 LYS B N 1
ATOM 4342 C CA . LYS B 1 213 ? -29.5 -8.352 9.789 1 71.25 213 LYS B CA 1
ATOM 4343 C C . LYS B 1 213 ? -28.781 -7.133 10.367 1 71.25 213 LYS B C 1
ATOM 4345 O O . LYS B 1 213 ? -28.625 -6.113 9.688 1 71.25 213 LYS B O 1
ATOM 4350 N N . ASP B 1 214 ? -28.656 -7.207 11.648 1 73 214 ASP B N 1
ATOM 4351 C CA . ASP B 1 214 ? -27.938 -6.133 12.328 1 73 214 ASP B CA 1
ATOM 4352 C C . ASP B 1 214 ? -26.422 -6.34 12.25 1 73 214 ASP B C 1
ATOM 4354 O O . ASP B 1 214 ? -25.891 -7.27 12.852 1 73 214 ASP B O 1
ATOM 4358 N N . ILE B 1 215 ? -25.875 -5.484 11.359 1 76.38 215 ILE B N 1
ATOM 4359 C CA . ILE B 1 215 ? -24.422 -5.598 11.234 1 76.38 215 ILE B CA 1
ATOM 4360 C C . ILE B 1 215 ? -23.75 -4.391 11.883 1 76.38 215 ILE B C 1
ATOM 4362 O O . ILE B 1 215 ? -22.641 -4.016 11.516 1 76.38 215 ILE B O 1
ATOM 4366 N N . SER B 1 216 ? -24.438 -3.826 12.766 1 75.69 216 SER B N 1
ATOM 4367 C CA . SER B 1 216 ? -23.938 -2.592 13.352 1 75.69 216 SER B CA 1
ATOM 4368 C C . SER B 1 216 ? -22.641 -2.83 14.117 1 75.69 216 SER B C 1
ATOM 4370 O O . SER B 1 216 ? -21.797 -1.936 14.219 1 75.69 216 SER B O 1
ATOM 4372 N N . ASN B 1 217 ? -22.422 -4.004 14.5 1 82.56 217 ASN B N 1
ATOM 4373 C CA . ASN B 1 217 ? -21.25 -4.281 15.32 1 82.56 217 ASN B CA 1
ATOM 4374 C C . ASN B 1 217 ? -20.109 -4.871 14.492 1 82.56 217 ASN B C 1
ATOM 4376 O O . ASN B 1 217 ? -19.031 -5.121 15.016 1 82.56 217 ASN B O 1
ATOM 4380 N N . ILE B 1 218 ? -20.406 -5.023 13.25 1 88.06 218 ILE B N 1
ATOM 4381 C CA . ILE B 1 218 ? -19.375 -5.594 12.391 1 88.06 218 ILE B CA 1
ATOM 4382 C C . ILE B 1 218 ? -18.562 -4.473 11.734 1 88.06 218 ILE B C 1
ATOM 4384 O O . ILE B 1 218 ? -19.141 -3.551 11.148 1 88.06 218 ILE B O 1
ATOM 4388 N N . THR B 1 219 ? -17.297 -4.43 11.914 1 90.75 219 THR B N 1
ATOM 4389 C CA . THR B 1 219 ? -16.391 -3.432 11.336 1 90.75 219 THR B CA 1
ATOM 4390 C C . THR B 1 219 ? -15.359 -4.09 10.438 1 90.75 219 THR B C 1
ATOM 4392 O O . THR B 1 219 ? -15.336 -5.316 10.297 1 90.75 219 THR B O 1
ATOM 4395 N N . LEU B 1 220 ? -14.547 -3.273 9.82 1 92.94 220 LEU B N 1
ATOM 4396 C CA . LEU B 1 220 ? -13.477 -3.805 8.984 1 92.94 220 LEU B CA 1
ATOM 4397 C C . LEU B 1 220 ? -12.484 -4.613 9.82 1 92.94 220 LEU B C 1
ATOM 4399 O O . LEU B 1 220 ? -11.844 -5.535 9.312 1 92.94 220 LEU B O 1
ATOM 4403 N N . LYS B 1 221 ? -12.375 -4.289 11.109 1 88.06 221 LYS B N 1
ATOM 4404 C CA . LYS B 1 221 ? -11.539 -5.098 11.984 1 88.06 221 LYS B CA 1
ATOM 4405 C C . LYS B 1 221 ? -12.016 -6.547 12.016 1 88.06 221 LYS B C 1
ATOM 4407 O O . LYS B 1 221 ? -11.203 -7.473 11.945 1 88.06 221 LYS B O 1
ATOM 4412 N N . ASP B 1 222 ? -13.312 -6.684 12.062 1 89.75 222 ASP B N 1
ATOM 4413 C CA . ASP B 1 222 ? -13.898 -8.016 12.07 1 89.75 222 ASP B CA 1
ATOM 4414 C C . ASP B 1 222 ? -13.672 -8.727 10.742 1 89.75 222 ASP B C 1
ATOM 4416 O O . ASP B 1 222 ? -13.508 -9.953 10.703 1 89.75 222 ASP B O 1
ATOM 4420 N N . TRP B 1 223 ? -13.688 -7.977 9.719 1 90.06 223 TRP B N 1
ATOM 4421 C CA . TRP B 1 223 ? -13.461 -8.547 8.398 1 90.06 223 TRP B CA 1
ATOM 4422 C C . TRP B 1 223 ? -12.039 -9.094 8.281 1 90.06 223 TRP B C 1
ATOM 4424 O O . TRP B 1 223 ? -11.828 -10.195 7.766 1 90.06 223 TRP B O 1
ATOM 4434 N N . PHE B 1 224 ? -11.086 -8.398 8.766 1 87.88 224 PHE B N 1
ATOM 4435 C CA . PHE B 1 224 ? -9.688 -8.773 8.609 1 87.88 224 PHE B CA 1
ATOM 4436 C C . PHE B 1 224 ? -9.281 -9.805 9.664 1 87.88 224 PHE B C 1
ATOM 4438 O O . PHE B 1 224 ? -8.25 -10.469 9.531 1 87.88 224 PHE B O 1
ATOM 4445 N N . GLU B 1 225 ? -10.031 -9.844 10.734 1 85.38 225 GLU B N 1
ATOM 4446 C CA . GLU B 1 225 ? -9.805 -10.836 11.781 1 85.38 225 GLU B CA 1
ATOM 4447 C C . GLU B 1 225 ? -11.055 -11.672 12.023 1 85.38 225 GLU B C 1
ATOM 4449 O O . GLU B 1 225 ? -11.664 -11.594 13.094 1 85.38 225 GLU B O 1
ATOM 4454 N N . PRO B 1 226 ? -11.328 -12.461 11.039 1 78.12 226 PRO B N 1
ATOM 4455 C CA . PRO B 1 226 ? -12.555 -13.242 11.172 1 78.12 226 PRO B CA 1
ATOM 4456 C C . PRO B 1 226 ? -12.461 -14.297 12.273 1 78.12 226 PRO B C 1
ATOM 4458 O O . PRO B 1 226 ? -11.359 -14.695 12.664 1 78.12 226 PRO B O 1
ATOM 4461 N N . SER B 1 227 ? -13.648 -14.625 12.68 1 79.19 227 SER B N 1
ATOM 4462 C CA . SER B 1 227 ? -13.727 -15.695 13.672 1 79.19 227 SER B CA 1
ATOM 4463 C C . SER B 1 227 ? -13.289 -17.031 13.078 1 79.19 227 SER B C 1
ATOM 4465 O O . SER B 1 227 ? -13.234 -17.188 11.852 1 79.19 227 SER B O 1
ATOM 4467 N N . LYS B 1 228 ? -13.062 -18.031 13.953 1 81.06 228 LYS B N 1
ATOM 4468 C CA . LYS B 1 228 ? -12.633 -19.375 13.539 1 81.06 228 LYS B CA 1
ATOM 4469 C C . LYS B 1 228 ? -13.734 -20.078 12.758 1 81.06 228 LYS B C 1
ATOM 4471 O O . LYS B 1 228 ? -14.898 -20.094 13.18 1 81.06 228 LYS B O 1
ATOM 4476 N N . PRO B 1 229 ? -13.289 -20.594 11.672 1 81.38 229 PRO B N 1
ATOM 4477 C CA . PRO B 1 229 ? -14.289 -21.328 10.891 1 81.38 229 PRO B CA 1
ATOM 4478 C C . PRO B 1 229 ? -14.805 -22.578 11.617 1 81.38 229 PRO B C 1
ATOM 4480 O O . PRO B 1 229 ? -14.109 -23.109 12.484 1 81.38 229 PRO B O 1
ATOM 4483 N N . LYS B 1 230 ? -16.031 -23 11.25 1 82.06 230 LYS B N 1
ATOM 4484 C CA . LYS B 1 230 ? -16.656 -24.141 11.875 1 82.06 230 LYS B CA 1
ATOM 4485 C C . LYS B 1 230 ? -16.062 -25.453 11.359 1 82.06 230 LYS B C 1
ATOM 4487 O O . LYS B 1 230 ? -15.789 -26.359 12.141 1 82.06 230 LYS B O 1
ATOM 4492 N N . GLU B 1 231 ? -15.82 -25.578 10.078 1 90.5 231 GLU B N 1
ATOM 4493 C CA . GLU B 1 231 ? -15.234 -26.766 9.453 1 90.5 231 GLU B CA 1
ATOM 4494 C C . GLU B 1 231 ? -13.805 -26.484 8.984 1 90.5 231 GLU B C 1
ATOM 4496 O O . GLU B 1 231 ? -13.594 -25.672 8.078 1 90.5 231 GLU B O 1
ATOM 4501 N N . THR B 1 232 ? -12.883 -27.266 9.648 1 93.81 232 THR B N 1
ATOM 4502 C CA . THR B 1 232 ? -11.492 -26.938 9.375 1 93.81 232 THR B CA 1
ATOM 4503 C C . THR B 1 232 ? -10.68 -28.188 9.07 1 93.81 232 THR B C 1
ATOM 4505 O O . THR B 1 232 ? -11.141 -29.312 9.312 1 93.81 232 THR B O 1
ATOM 4508 N N . VAL B 1 233 ? -9.664 -28.016 8.375 1 96.19 233 VAL B N 1
ATOM 4509 C CA . VAL B 1 233 ? -8.664 -29.047 8.117 1 96.19 233 VAL B CA 1
ATOM 4510 C C . VAL B 1 233 ? -7.27 -28.516 8.438 1 96.19 233 VAL B C 1
ATOM 4512 O O . VAL B 1 233 ? -7.027 -27.312 8.336 1 96.19 233 VAL B O 1
ATOM 4515 N N . ARG B 1 234 ? -6.438 -29.406 8.875 1 96.69 234 ARG B N 1
ATOM 4516 C CA . ARG B 1 234 ? -5.082 -29 9.227 1 96.69 234 ARG B CA 1
ATOM 4517 C C . ARG B 1 234 ? -4.203 -28.875 7.984 1 96.69 234 ARG B C 1
ATOM 4519 O O . ARG B 1 234 ? -4.172 -29.781 7.152 1 96.69 234 ARG B O 1
ATOM 4526 N N . LEU B 1 235 ? -3.516 -27.75 7.797 1 97.25 235 LEU B N 1
ATOM 4527 C CA . LEU B 1 235 ? -2.568 -27.484 6.719 1 97.25 235 LEU B CA 1
ATOM 4528 C C . LEU B 1 235 ? -1.134 -27.531 7.23 1 97.25 235 LEU B C 1
ATOM 4530 O O . LEU B 1 235 ? -0.758 -26.75 8.109 1 97.25 235 LEU B O 1
ATOM 4534 N N . LYS B 1 236 ? -0.404 -28.453 6.781 1 97.81 236 LYS B N 1
ATOM 4535 C CA . LYS B 1 236 ? 1.016 -28.578 7.098 1 97.81 236 LYS B CA 1
ATOM 4536 C C . LYS B 1 236 ? 1.874 -28.453 5.844 1 97.81 236 LYS B C 1
ATOM 4538 O O . LYS B 1 236 ? 1.725 -29.219 4.898 1 97.81 236 LYS B O 1
ATOM 4543 N N . VAL B 1 237 ? 2.781 -27.531 5.836 1 97.56 237 VAL B N 1
ATOM 4544 C CA . VAL B 1 237 ? 3.586 -27.203 4.664 1 97.56 237 VAL B CA 1
ATOM 4545 C C . VAL B 1 237 ? 5.035 -26.953 5.078 1 97.56 237 VAL B C 1
ATOM 4547 O O . VAL B 1 237 ? 5.293 -26.375 6.137 1 97.56 237 VAL B O 1
ATOM 4550 N N . ARG B 1 238 ? 5.949 -27.469 4.332 1 97.69 238 ARG B N 1
ATOM 4551 C CA . ARG B 1 238 ? 7.363 -27.141 4.469 1 97.69 238 ARG B CA 1
ATOM 4552 C C . ARG B 1 238 ? 7.805 -26.156 3.391 1 97.69 238 ARG B C 1
ATOM 4554 O O . ARG B 1 238 ? 7.422 -26.297 2.225 1 97.69 238 ARG B O 1
ATOM 4561 N N . LEU B 1 239 ? 8.562 -25.234 3.789 1 97.75 239 LEU B N 1
ATOM 4562 C CA . LEU B 1 239 ? 9.008 -24.188 2.883 1 97.75 239 LEU B CA 1
ATOM 4563 C C . LEU B 1 239 ? 10.531 -24.125 2.824 1 97.75 239 LEU B C 1
ATOM 4565 O O . LEU B 1 239 ? 11.203 -24.234 3.854 1 97.75 239 LEU B O 1
ATOM 4569 N N . SER B 1 240 ? 11.094 -23.984 1.644 1 96.19 240 SER B N 1
ATOM 4570 C CA . SER B 1 240 ? 12.484 -23.578 1.505 1 96.19 240 SER B CA 1
ATOM 4571 C C . SER B 1 240 ? 12.688 -22.125 1.934 1 96.19 240 SER B C 1
ATOM 4573 O O . SER B 1 240 ? 11.727 -21.453 2.314 1 96.19 240 SER B O 1
ATOM 4575 N N . LYS B 1 241 ? 13.906 -21.641 1.871 1 94.56 241 LYS B N 1
ATOM 4576 C CA . LYS B 1 241 ? 14.172 -20.234 2.174 1 94.56 241 LYS B CA 1
ATOM 4577 C C . LYS B 1 241 ? 13.422 -19.328 1.218 1 94.56 241 LYS B C 1
ATOM 4579 O O . LYS B 1 241 ? 12.789 -18.359 1.648 1 94.56 241 LYS B O 1
ATOM 4584 N N . LYS B 1 242 ? 13.477 -19.688 -0.024 1 94.19 242 LYS B N 1
ATOM 4585 C CA . LYS B 1 242 ? 12.758 -18.906 -1.037 1 94.19 242 LYS B CA 1
ATOM 4586 C C . LYS B 1 242 ? 11.25 -19.016 -0.843 1 94.19 242 LYS B C 1
ATOM 4588 O O . LYS B 1 242 ? 10.531 -18.031 -1.044 1 94.19 242 LYS B O 1
ATOM 4593 N N . GLY B 1 243 ? 10.797 -20.172 -0.454 1 95.88 243 GLY B N 1
ATOM 4594 C CA . GLY B 1 243 ? 9.383 -20.359 -0.179 1 95.88 243 GLY B CA 1
ATOM 4595 C C . GLY B 1 243 ? 8.867 -19.484 0.946 1 95.88 243 GLY B C 1
ATOM 4596 O O . GLY B 1 243 ? 7.754 -18.969 0.878 1 95.88 243 GLY B O 1
ATOM 4597 N N . VAL B 1 244 ? 9.695 -19.328 1.944 1 94.81 244 VAL B N 1
ATOM 4598 C CA . VAL B 1 244 ? 9.344 -18.469 3.066 1 94.81 244 VAL B CA 1
ATOM 4599 C C . VAL B 1 244 ? 9.148 -17.031 2.574 1 94.81 244 VAL B C 1
ATOM 4601 O O . VAL B 1 244 ? 8.133 -16.391 2.877 1 94.81 244 VAL B O 1
ATOM 4604 N N . ARG B 1 245 ? 10.031 -16.562 1.774 1 92.25 245 ARG B N 1
ATOM 4605 C CA . ARG B 1 245 ? 9.977 -15.203 1.27 1 92.25 245 ARG B CA 1
ATOM 4606 C C . ARG B 1 245 ? 8.766 -15 0.367 1 92.25 245 ARG B C 1
ATOM 4608 O O . ARG B 1 245 ? 8.094 -13.961 0.441 1 92.25 245 ARG B O 1
ATOM 4615 N N . LYS B 1 246 ? 8.469 -15.977 -0.451 1 93.31 246 LYS B N 1
ATOM 4616 C CA . LYS B 1 246 ? 7.309 -15.898 -1.336 1 93.31 246 LYS B CA 1
ATOM 4617 C C . LYS B 1 246 ? 6.008 -15.859 -0.537 1 93.31 246 LYS B C 1
ATOM 4619 O O . LYS B 1 246 ? 5.125 -15.039 -0.812 1 93.31 246 LYS B O 1
ATOM 4624 N N . CYS B 1 247 ? 5.938 -16.703 0.45 1 94.12 247 CYS B N 1
ATOM 4625 C CA . CYS B 1 247 ? 4.715 -16.797 1.241 1 94.12 247 CYS B CA 1
ATOM 4626 C C . CYS B 1 247 ? 4.527 -15.547 2.105 1 94.12 247 CYS B C 1
ATOM 4628 O O . CYS B 1 247 ? 3.398 -15.117 2.34 1 94.12 247 CYS B O 1
ATOM 4630 N N . GLN B 1 248 ? 5.609 -14.977 2.512 1 91.38 248 GLN B N 1
ATOM 4631 C CA . GLN B 1 248 ? 5.555 -13.797 3.363 1 91.38 248 GLN B CA 1
ATOM 4632 C C . GLN B 1 248 ? 4.969 -12.602 2.609 1 91.38 248 GLN B C 1
ATOM 4634 O O . GLN B 1 248 ? 4.434 -11.68 3.221 1 91.38 248 GLN B O 1
ATOM 4639 N N . LEU B 1 249 ? 5.082 -12.625 1.306 1 89.12 249 LEU B N 1
ATOM 4640 C CA . LEU B 1 249 ? 4.566 -11.531 0.497 1 89.12 249 LEU B CA 1
ATOM 4641 C C . LEU B 1 249 ? 3.047 -11.43 0.615 1 89.12 249 LEU B C 1
ATOM 4643 O O . LEU B 1 249 ? 2.469 -10.367 0.381 1 89.12 249 LEU B O 1
ATOM 4647 N N . GLU B 1 250 ? 2.438 -12.547 0.968 1 89.56 250 GLU B N 1
ATOM 4648 C CA . GLU B 1 250 ? 0.995 -12.562 1.192 1 89.56 250 GLU B CA 1
ATOM 4649 C C . GLU B 1 250 ? 0.664 -12.352 2.666 1 89.56 250 GLU B C 1
ATOM 4651 O O . GLU B 1 250 ? 0.951 -13.211 3.504 1 89.56 250 GLU B O 1
ATOM 4656 N N . PRO B 1 251 ? -0.028 -11.312 2.963 1 86.38 251 PRO B N 1
ATOM 4657 C CA . PRO B 1 251 ? -0.234 -10.938 4.363 1 86.38 251 PRO B CA 1
ATOM 4658 C C . PRO B 1 251 ? -0.941 -12.031 5.164 1 86.38 251 PRO B C 1
ATOM 4660 O O . PRO B 1 251 ? -0.612 -12.258 6.332 1 86.38 251 PRO B O 1
ATOM 4663 N N . TRP B 1 252 ? -1.922 -12.688 4.66 1 84.88 252 TRP B N 1
ATOM 4664 C CA . TRP B 1 252 ? -2.688 -13.695 5.391 1 84.88 252 TRP B CA 1
ATOM 4665 C C . TRP B 1 252 ? -1.841 -14.93 5.66 1 84.88 252 TRP B C 1
ATOM 4667 O O . TRP B 1 252 ? -2.174 -15.742 6.527 1 84.88 252 TRP B O 1
ATOM 4677 N N . MET B 1 253 ? -0.753 -15.086 4.953 1 88.5 253 MET B N 1
ATOM 4678 C CA . MET B 1 253 ? 0.123 -16.25 5.121 1 88.5 253 MET B CA 1
ATOM 4679 C C . MET B 1 253 ? 1.299 -15.906 6.035 1 88.5 253 MET B C 1
ATOM 4681 O O . MET B 1 253 ? 1.82 -16.781 6.73 1 88.5 253 MET B O 1
ATOM 4685 N N . ASP B 1 254 ? 1.647 -14.703 6.031 1 87.88 254 ASP B N 1
ATOM 4686 C CA . ASP B 1 254 ? 2.842 -14.242 6.73 1 87.88 254 ASP B CA 1
ATOM 4687 C C . ASP B 1 254 ? 2.809 -14.648 8.203 1 87.88 254 ASP B C 1
ATOM 4689 O O . ASP B 1 254 ? 3.77 -15.227 8.711 1 87.88 254 ASP B O 1
ATOM 4693 N N . LYS B 1 255 ? 1.685 -14.477 8.828 1 84.88 255 LYS B N 1
ATOM 4694 C CA . LYS B 1 255 ? 1.548 -14.719 10.258 1 84.88 255 LYS B CA 1
ATOM 4695 C C . LYS B 1 255 ? 1.511 -16.219 10.562 1 84.88 255 LYS B C 1
ATOM 4697 O O . LYS B 1 255 ? 1.666 -16.625 11.711 1 84.88 255 LYS B O 1
ATOM 4702 N N . LYS B 1 256 ? 1.386 -17.031 9.594 1 91.06 256 LYS B N 1
ATOM 4703 C CA . LYS B 1 256 ? 1.229 -18.469 9.781 1 91.06 256 LYS B CA 1
ATOM 4704 C C . LYS B 1 256 ? 2.562 -19.188 9.625 1 91.06 256 LYS B C 1
ATOM 4706 O O . LYS B 1 256 ? 2.652 -20.391 9.859 1 91.06 256 LYS B O 1
ATOM 4711 N N . ILE B 1 257 ? 3.611 -18.5 9.289 1 95.06 257 ILE B N 1
ATOM 4712 C CA . ILE B 1 257 ? 4.895 -19.109 8.977 1 95.06 257 ILE B CA 1
ATOM 4713 C C . ILE B 1 257 ? 5.766 -19.156 10.227 1 95.06 257 ILE B C 1
ATOM 4715 O O . ILE B 1 257 ? 5.934 -18.156 10.914 1 95.06 257 ILE B O 1
ATOM 4719 N N . LYS B 1 258 ? 6.215 -20.281 10.594 1 95.75 258 LYS B N 1
ATOM 4720 C CA . LYS B 1 258 ? 7.293 -20.438 11.562 1 95.75 258 LYS B CA 1
ATOM 4721 C C . LYS B 1 258 ? 8.641 -20.609 10.859 1 95.75 258 LYS B C 1
ATOM 4723 O O . LYS B 1 258 ? 8.852 -21.609 10.164 1 95.75 258 LYS B O 1
ATOM 4728 N N . ILE B 1 259 ? 9.508 -19.766 11.062 1 92.94 259 ILE B N 1
ATOM 4729 C CA . ILE B 1 259 ? 10.797 -19.781 10.391 1 92.94 259 ILE B CA 1
ATOM 4730 C C . ILE B 1 259 ? 11.812 -20.562 11.227 1 92.94 259 ILE B C 1
ATOM 4732 O O . ILE B 1 259 ? 11.953 -20.312 12.43 1 92.94 259 ILE B O 1
ATOM 4736 N N . ASN B 1 260 ? 12.477 -21.422 10.594 1 95.12 260 ASN B N 1
ATOM 4737 C CA . ASN B 1 260 ? 13.516 -22.203 11.258 1 95.12 260 ASN B CA 1
ATOM 4738 C C . ASN B 1 260 ? 14.836 -21.438 11.32 1 95.12 260 ASN B C 1
ATOM 4740 O O . ASN B 1 260 ? 15 -20.422 10.648 1 95.12 260 ASN B O 1
ATOM 4744 N N . ASP B 1 261 ? 15.773 -21.953 12.023 1 90.88 261 ASP B N 1
ATOM 4745 C CA . ASP B 1 261 ? 17.062 -21.312 12.211 1 90.88 261 ASP B CA 1
ATOM 4746 C C . ASP B 1 261 ? 17.828 -21.203 10.891 1 90.88 261 ASP B C 1
ATOM 4748 O O . ASP B 1 261 ? 18.594 -20.25 10.68 1 90.88 261 ASP B O 1
ATOM 4752 N N . ASP B 1 262 ? 17.562 -22.156 10.031 1 90.38 262 ASP B N 1
ATOM 4753 C CA . ASP B 1 262 ? 18.328 -22.172 8.781 1 90.38 262 ASP B CA 1
ATOM 4754 C C . ASP B 1 262 ? 17.641 -21.328 7.711 1 90.38 262 ASP B C 1
ATOM 4756 O O . ASP B 1 262 ? 18.078 -21.297 6.562 1 90.38 262 ASP B O 1
ATOM 4760 N N . GLY B 1 263 ? 16.531 -20.734 8.031 1 90.81 263 GLY B N 1
ATOM 4761 C CA . GLY B 1 263 ? 15.844 -19.859 7.09 1 90.81 263 GLY B CA 1
ATOM 4762 C C . GLY B 1 263 ? 14.68 -20.531 6.387 1 90.81 263 GLY B C 1
ATOM 4763 O O . GLY B 1 263 ? 13.859 -19.859 5.754 1 90.81 263 GLY B O 1
ATOM 4764 N N . THR B 1 264 ? 14.672 -21.875 6.441 1 95.38 264 THR B N 1
ATOM 4765 C CA . THR B 1 264 ? 13.508 -22.578 5.938 1 95.38 264 THR B CA 1
ATOM 4766 C C . THR B 1 264 ? 12.297 -22.359 6.848 1 95.38 264 THR B C 1
ATOM 4768 O O . THR B 1 264 ? 12.406 -21.672 7.871 1 95.38 264 THR B O 1
ATOM 4771 N N . GLY B 1 265 ? 11.141 -22.734 6.387 1 96.81 265 GLY B N 1
ATOM 4772 C CA . GLY B 1 265 ? 9.977 -22.453 7.211 1 96.81 265 GLY B CA 1
ATOM 4773 C C . GLY B 1 265 ? 8.953 -23.578 7.188 1 96.81 265 GLY B C 1
ATOM 4774 O O . GLY B 1 265 ? 9.062 -24.516 6.398 1 96.81 265 GLY B O 1
ATOM 4775 N N . ILE B 1 266 ? 8.07 -23.5 8.188 1 97.75 266 ILE B N 1
ATOM 4776 C CA . ILE B 1 266 ? 6.961 -24.438 8.289 1 97.75 266 ILE B CA 1
ATOM 4777 C C . ILE B 1 266 ? 5.66 -23.672 8.516 1 97.75 266 ILE B C 1
ATOM 4779 O O . ILE B 1 266 ? 5.648 -22.641 9.195 1 97.75 266 ILE B O 1
ATOM 4783 N N . ILE B 1 267 ? 4.66 -24.141 7.887 1 97.12 267 ILE B N 1
ATOM 4784 C CA . ILE B 1 267 ? 3.303 -23.688 8.164 1 97.12 267 ILE B CA 1
ATOM 4785 C C . ILE B 1 267 ? 2.488 -24.844 8.758 1 97.12 267 ILE B C 1
ATOM 4787 O O . ILE B 1 267 ? 2.396 -25.922 8.164 1 97.12 267 ILE B O 1
ATOM 4791 N N . ASP B 1 268 ? 2.072 -24.672 9.906 1 96.69 268 ASP B N 1
ATOM 4792 C CA . ASP B 1 268 ? 1.202 -25.609 10.609 1 96.69 268 ASP B CA 1
ATOM 4793 C C . ASP B 1 268 ? -0.007 -24.906 11.211 1 96.69 268 ASP B C 1
ATOM 4795 O O . ASP B 1 268 ? 0.058 -24.406 12.336 1 96.69 268 ASP B O 1
ATOM 4799 N N . THR B 1 269 ? -1.122 -24.938 10.414 1 94.12 269 THR B N 1
ATOM 4800 C CA . THR B 1 269 ? -2.303 -24.172 10.812 1 94.12 269 THR B CA 1
ATOM 4801 C C . THR B 1 269 ? -3.578 -24.906 10.398 1 94.12 269 THR B C 1
ATOM 4803 O O . THR B 1 269 ? -3.518 -26 9.836 1 94.12 269 THR B O 1
ATOM 4806 N N . THR B 1 270 ? -4.699 -24.344 10.812 1 94.12 270 THR B N 1
ATOM 4807 C CA . THR B 1 270 ? -6 -24.844 10.391 1 94.12 270 THR B CA 1
ATOM 4808 C C . THR B 1 270 ? -6.672 -23.891 9.422 1 94.12 270 THR B C 1
ATOM 4810 O O . THR B 1 270 ? -6.602 -22.672 9.594 1 94.12 270 THR B O 1
ATOM 4813 N N . ILE B 1 271 ? -7.195 -24.469 8.352 1 92.69 271 ILE B N 1
ATOM 4814 C CA . ILE B 1 271 ? -7.855 -23.625 7.363 1 92.69 271 ILE B CA 1
ATOM 4815 C C . ILE B 1 271 ? -9.289 -24.125 7.141 1 92.69 271 ILE B C 1
ATOM 4817 O O . ILE B 1 271 ? -9.609 -25.281 7.438 1 92.69 271 ILE B O 1
ATOM 4821 N N . ASP B 1 272 ? -10.133 -23.188 6.711 1 92.06 272 ASP B N 1
ATOM 4822 C CA . ASP B 1 272 ? -11.5 -23.547 6.328 1 92.06 272 ASP B CA 1
ATOM 4823 C C . ASP B 1 272 ? -11.5 -24.5 5.129 1 92.06 272 ASP B C 1
ATOM 4825 O O . ASP B 1 272 ? -10.781 -24.281 4.156 1 92.06 272 ASP B O 1
ATOM 4829 N N . ILE B 1 273 ? -12.297 -25.562 5.16 1 93.75 273 ILE B N 1
ATOM 4830 C CA . ILE B 1 273 ? -12.375 -26.547 4.086 1 93.75 273 ILE B CA 1
ATOM 4831 C C . ILE B 1 273 ? -12.773 -25.859 2.785 1 93.75 273 ILE B C 1
ATOM 4833 O O . ILE B 1 273 ? -12.32 -26.234 1.706 1 93.75 273 ILE B O 1
ATOM 4837 N N . LYS B 1 274 ? -13.516 -24.766 2.887 1 89.5 274 LYS B N 1
ATOM 4838 C CA . LYS B 1 274 ? -14.008 -24.047 1.712 1 89.5 274 LYS B CA 1
ATOM 4839 C C . LYS B 1 274 ? -12.867 -23.312 1 1 89.5 274 LYS B C 1
ATOM 4841 O O . LYS B 1 274 ? -13 -22.938 -0.163 1 89.5 274 LYS B O 1
ATOM 4846 N N . ASP B 1 275 ? -11.742 -23.203 1.693 1 91.31 275 ASP B N 1
ATOM 4847 C CA . ASP B 1 275 ? -10.648 -22.438 1.137 1 91.31 275 ASP B CA 1
ATOM 4848 C C . ASP B 1 275 ? -9.57 -23.344 0.545 1 91.31 275 ASP B C 1
ATOM 4850 O O . ASP B 1 275 ? -8.516 -22.875 0.111 1 91.31 275 ASP B O 1
ATOM 4854 N N . ILE B 1 276 ? -9.82 -24.609 0.471 1 94.88 276 ILE B N 1
ATOM 4855 C CA . ILE B 1 276 ? -8.836 -25.578 0.015 1 94.88 276 ILE B CA 1
ATOM 4856 C C . ILE B 1 276 ? -8.406 -25.25 -1.412 1 94.88 276 ILE B C 1
ATOM 4858 O O . ILE B 1 276 ? -7.215 -25.266 -1.73 1 94.88 276 ILE B O 1
ATOM 4862 N N . ASP B 1 277 ? -9.352 -24.875 -2.229 1 94.06 277 ASP B N 1
ATOM 4863 C CA . ASP B 1 277 ? -9.047 -24.547 -3.615 1 94.06 277 ASP B CA 1
ATOM 4864 C C . ASP B 1 277 ? -8.133 -23.328 -3.699 1 94.06 277 ASP B C 1
ATOM 4866 O O . ASP B 1 277 ? -7.164 -23.312 -4.457 1 94.06 277 ASP B O 1
ATOM 4870 N N . TYR B 1 278 ? -8.406 -22.391 -2.918 1 91.56 278 TYR B N 1
ATOM 4871 C CA . TYR B 1 278 ? -7.625 -21.156 -2.891 1 91.56 278 TYR B CA 1
ATOM 4872 C C . TYR B 1 278 ? -6.195 -21.422 -2.436 1 91.56 278 TYR B C 1
ATOM 4874 O O . TYR B 1 278 ? -5.242 -20.938 -3.053 1 91.56 278 TYR B O 1
ATOM 4882 N N . TYR B 1 279 ? -6.059 -22.156 -1.396 1 94.94 279 TYR B N 1
ATOM 4883 C CA . TYR B 1 279 ? -4.738 -22.484 -0.876 1 94.94 279 TYR B CA 1
ATOM 4884 C C . TYR B 1 279 ? -3.951 -23.328 -1.879 1 94.94 279 TYR B C 1
ATOM 4886 O O . TYR B 1 279 ? -2.734 -23.172 -2.006 1 94.94 279 TYR B O 1
ATOM 4894 N N . SER B 1 280 ? -4.695 -24.188 -2.559 1 96.44 280 SER B N 1
ATOM 4895 C CA . SER B 1 280 ? -4.031 -25.016 -3.568 1 96.44 280 SER B CA 1
ATOM 4896 C C . SER B 1 280 ? -3.463 -24.156 -4.691 1 96.44 280 SER B C 1
ATOM 4898 O O . SER B 1 280 ? -2.328 -24.359 -5.125 1 96.44 280 SER B O 1
ATOM 4900 N N . ASP B 1 281 ? -4.223 -23.156 -5.113 1 94.5 281 ASP B N 1
ATOM 4901 C CA . ASP B 1 281 ? -3.76 -22.219 -6.148 1 94.5 281 ASP B CA 1
ATOM 4902 C C . ASP B 1 281 ? -2.545 -21.438 -5.672 1 94.5 281 ASP B C 1
ATOM 4904 O O . ASP B 1 281 ? -1.564 -21.297 -6.406 1 94.5 281 ASP B O 1
ATOM 4908 N N . PHE B 1 282 ? -2.652 -21.016 -4.48 1 94.31 282 PHE B N 1
ATOM 4909 C CA . PHE B 1 282 ? -1.581 -20.203 -3.922 1 94.31 282 PHE B CA 1
ATOM 4910 C C . PHE B 1 282 ? -0.291 -21.016 -3.811 1 94.31 282 PHE B C 1
ATOM 4912 O O . PHE B 1 282 ? 0.768 -20.562 -4.254 1 94.31 282 PHE B O 1
ATOM 4919 N N . LEU B 1 283 ? -0.397 -22.172 -3.25 1 96.56 283 LEU B N 1
ATOM 4920 C CA . LEU B 1 283 ? 0.785 -23 -3.008 1 96.56 283 LEU B CA 1
ATOM 4921 C C . LEU B 1 283 ? 1.365 -23.516 -4.32 1 96.56 283 LEU B C 1
ATOM 4923 O O . LEU B 1 283 ? 2.582 -23.672 -4.445 1 96.56 283 LEU B O 1
ATOM 4927 N N . LEU B 1 284 ? 0.484 -23.797 -5.273 1 95.69 284 LEU B N 1
ATOM 4928 C CA . LEU B 1 284 ? 0.979 -24.094 -6.613 1 95.69 284 LEU B CA 1
ATOM 4929 C C . LEU B 1 284 ? 1.864 -22.969 -7.137 1 95.69 284 LEU B C 1
ATOM 4931 O O . LEU B 1 284 ? 2.902 -23.234 -7.75 1 95.69 284 LEU B O 1
ATOM 4935 N N . GLY B 1 285 ? 1.508 -21.75 -6.883 1 94.56 285 GLY B N 1
ATOM 4936 C CA . GLY B 1 285 ? 2.248 -20.578 -7.332 1 94.56 285 GLY B CA 1
ATOM 4937 C C . GLY B 1 285 ? 3.602 -20.438 -6.664 1 94.56 285 GLY B C 1
ATOM 4938 O O . GLY B 1 285 ? 4.512 -19.828 -7.219 1 94.56 285 GLY B O 1
ATOM 4939 N N . VAL B 1 286 ? 3.713 -21 -5.492 1 95.56 286 VAL B N 1
ATOM 4940 C CA . VAL B 1 286 ? 4.988 -20.969 -4.785 1 95.56 286 VAL B CA 1
ATOM 4941 C C . VAL B 1 286 ? 5.977 -21.922 -5.453 1 95.56 286 VAL B C 1
ATOM 4943 O O . VAL B 1 286 ? 7.191 -21.766 -5.312 1 95.56 286 VAL B O 1
ATOM 4946 N N . GLY B 1 287 ? 5.461 -22.859 -6.137 1 94.25 287 GLY B N 1
ATOM 4947 C CA . GLY B 1 287 ? 6.27 -23.688 -7.023 1 94.25 287 GLY B CA 1
ATOM 4948 C C . GLY B 1 287 ? 7.066 -24.75 -6.293 1 94.25 287 GLY B C 1
ATOM 4949 O O . GLY B 1 287 ? 6.516 -25.484 -5.465 1 94.25 287 GLY B O 1
ATOM 4950 N N . THR B 1 288 ? 8.375 -24.859 -6.609 1 94.25 288 THR B N 1
ATOM 4951 C CA . THR B 1 288 ? 9.242 -25.906 -6.078 1 94.25 288 THR B CA 1
ATOM 4952 C C . THR B 1 288 ? 9.703 -25.562 -4.668 1 94.25 288 THR B C 1
ATOM 4954 O O . THR B 1 288 ? 10.336 -26.375 -3.998 1 94.25 288 THR B O 1
ATOM 4957 N N . ASP B 1 289 ? 9.289 -24.453 -4.199 1 95.88 289 ASP B N 1
ATOM 4958 C CA . ASP B 1 289 ? 9.805 -23.953 -2.926 1 95.88 289 ASP B CA 1
ATOM 4959 C C . ASP B 1 289 ? 8.844 -24.281 -1.784 1 95.88 289 ASP B C 1
ATOM 4961 O O . ASP B 1 289 ? 8.961 -23.734 -0.689 1 95.88 289 ASP B O 1
ATOM 4965 N N . VAL B 1 290 ? 7.914 -25.125 -2.094 1 96.94 290 VAL B N 1
ATOM 4966 C CA . VAL B 1 290 ? 6.941 -25.5 -1.077 1 96.94 290 VAL B CA 1
ATOM 4967 C C . VAL B 1 290 ? 6.609 -26.984 -1.217 1 96.94 290 VAL B C 1
ATOM 4969 O O . VAL B 1 290 ? 6.582 -27.516 -2.328 1 96.94 290 VAL B O 1
ATOM 4972 N N . ILE B 1 291 ? 6.41 -27.672 -0.13 1 97.06 291 ILE B N 1
ATOM 4973 C CA . ILE B 1 291 ? 5.918 -29.047 -0.097 1 97.06 291 ILE B CA 1
ATOM 4974 C C . ILE B 1 291 ? 4.758 -29.156 0.891 1 97.06 291 ILE B C 1
ATOM 4976 O O . ILE B 1 291 ? 4.93 -28.922 2.088 1 97.06 291 ILE B O 1
ATOM 4980 N N . VAL B 1 292 ? 3.613 -29.484 0.352 1 97.62 292 VAL B N 1
ATOM 4981 C CA . VAL B 1 292 ? 2.436 -29.672 1.19 1 97.62 292 VAL B CA 1
ATOM 4982 C C . VAL B 1 292 ? 2.43 -31.094 1.764 1 97.62 292 VAL B C 1
ATOM 4984 O O . VAL B 1 292 ? 2.445 -32.062 1.015 1 97.62 292 VAL B O 1
ATOM 4987 N N . GLU B 1 293 ? 2.379 -31.203 3.018 1 96.62 293 GLU B N 1
ATOM 4988 C CA . GLU B 1 293 ? 2.352 -32.5 3.684 1 96.62 293 GLU B CA 1
ATOM 4989 C C . GLU B 1 293 ? 0.919 -32.938 3.965 1 96.62 293 GLU B C 1
ATOM 4991 O O . GLU B 1 293 ? 0.618 -34.156 3.936 1 96.62 293 GLU B O 1
ATOM 4996 N N . SER B 1 294 ? 0.121 -32.031 4.402 1 95.5 294 SER B N 1
ATOM 4997 C CA . SER B 1 294 ? -1.294 -32.25 4.68 1 95.5 294 SER B CA 1
ATOM 4998 C C . SER B 1 294 ? -2.107 -30.984 4.473 1 95.5 294 SER B C 1
ATOM 5000 O O . SER B 1 294 ? -1.602 -29.891 4.676 1 95.5 294 SER B O 1
ATOM 5002 N N . PRO B 1 295 ? -3.363 -31.156 4.094 1 96.5 295 PRO B N 1
ATOM 5003 C CA . PRO B 1 295 ? -4.137 -32.375 3.828 1 96.5 295 PRO B CA 1
ATOM 5004 C C . PRO B 1 295 ? -3.908 -32.906 2.42 1 96.5 295 PRO B C 1
ATOM 5006 O O . PRO B 1 295 ? -3.414 -32.188 1.548 1 96.5 295 PRO B O 1
ATOM 5009 N N . LYS B 1 296 ? -4.316 -34.156 2.195 1 95.56 296 LYS B N 1
ATOM 5010 C CA . LYS B 1 296 ? -4.141 -34.812 0.906 1 95.56 296 LYS B CA 1
ATOM 5011 C C . LYS B 1 296 ? -4.941 -34.125 -0.187 1 95.56 296 LYS B C 1
ATOM 5013 O O . LYS B 1 296 ? -4.523 -34.094 -1.346 1 95.56 296 LYS B O 1
ATOM 5018 N N . GLU B 1 297 ? -6.02 -33.562 0.212 1 96.44 297 GLU B N 1
ATOM 5019 C CA . GLU B 1 297 ? -6.895 -32.875 -0.732 1 96.44 297 GLU B CA 1
ATOM 5020 C C . GLU B 1 297 ? -6.156 -31.734 -1.44 1 96.44 297 GLU B C 1
ATOM 5022 O O . GLU B 1 297 ? -6.355 -31.516 -2.635 1 96.44 297 GLU B O 1
ATOM 5027 N N . VAL B 1 298 ? -5.324 -30.984 -0.746 1 97.19 298 VAL B N 1
ATOM 5028 C CA . VAL B 1 298 ? -4.562 -29.891 -1.328 1 97.19 298 VAL B CA 1
ATOM 5029 C C . VAL B 1 298 ? -3.531 -30.438 -2.312 1 97.19 298 VAL B C 1
ATOM 5031 O O . VAL B 1 298 ? -3.377 -29.906 -3.416 1 97.19 298 VAL B O 1
ATOM 5034 N N . VAL B 1 299 ? -2.904 -31.5 -1.947 1 96.88 299 VAL B N 1
ATOM 5035 C CA . VAL B 1 299 ? -1.904 -32.125 -2.803 1 96.88 299 VAL B CA 1
ATOM 5036 C C . VAL B 1 299 ? -2.561 -32.625 -4.09 1 96.88 299 VAL B C 1
ATOM 5038 O O . VAL B 1 299 ? -2.059 -32.375 -5.188 1 96.88 299 VAL B O 1
ATOM 5041 N N . ASP B 1 300 ? -3.68 -33.312 -3.928 1 96.69 300 ASP B N 1
ATOM 5042 C CA . ASP B 1 300 ? -4.402 -33.844 -5.074 1 96.69 300 ASP B CA 1
ATOM 5043 C C . ASP B 1 300 ? -4.809 -32.75 -6.043 1 96.69 300 ASP B C 1
ATOM 5045 O O . ASP B 1 300 ? -4.684 -32.906 -7.258 1 96.69 300 ASP B O 1
ATOM 5049 N N . LEU B 1 301 ? -5.254 -31.656 -5.5 1 96.56 301 LEU B N 1
ATOM 5050 C CA . LEU B 1 301 ? -5.691 -30.547 -6.328 1 96.56 301 LEU B CA 1
ATOM 5051 C C . LEU B 1 301 ? -4.516 -29.906 -7.062 1 96.56 301 LEU B C 1
ATOM 5053 O O . LEU B 1 301 ? -4.637 -29.531 -8.227 1 96.56 301 LEU B O 1
ATOM 5057 N N . ILE B 1 302 ? -3.424 -29.75 -6.398 1 96.5 302 ILE B N 1
ATOM 5058 C CA . ILE B 1 302 ? -2.227 -29.203 -7.023 1 96.5 302 ILE B CA 1
ATOM 5059 C C . ILE B 1 302 ? -1.805 -30.078 -8.203 1 96.5 302 ILE B C 1
ATOM 5061 O O . ILE B 1 302 ? -1.544 -29.578 -9.297 1 96.5 302 ILE B O 1
ATOM 5065 N N . LEU B 1 303 ? -1.803 -31.391 -7.996 1 96.38 303 LEU B N 1
ATOM 5066 C CA . LEU B 1 303 ? -1.383 -32.312 -9.039 1 96.38 303 LEU B CA 1
ATOM 5067 C C . LEU B 1 303 ? -2.367 -32.312 -10.203 1 96.38 303 LEU B C 1
ATOM 5069 O O . LEU B 1 303 ? -1.962 -32.406 -11.359 1 96.38 303 LEU B O 1
ATOM 5073 N N . GLU B 1 304 ? -3.613 -32.25 -9.852 1 96.5 304 GLU B N 1
ATOM 5074 C CA . GLU B 1 304 ? -4.629 -32.156 -10.898 1 96.5 304 GLU B CA 1
ATOM 5075 C C . GLU B 1 304 ? -4.418 -30.906 -11.75 1 96.5 304 GLU B C 1
ATOM 5077 O O . GLU B 1 304 ? -4.512 -30.969 -12.977 1 96.5 304 GLU B O 1
ATOM 5082 N N . LYS B 1 305 ? -4.145 -29.828 -11.141 1 95.31 305 LYS B N 1
ATOM 5083 C CA . LYS B 1 305 ? -3.934 -28.562 -11.852 1 95.31 305 LYS B CA 1
ATOM 5084 C C . LYS B 1 305 ? -2.67 -28.625 -12.703 1 95.31 305 LYS B C 1
ATOM 5086 O O . LYS B 1 305 ? -2.641 -28.094 -13.812 1 95.31 305 LYS B O 1
ATOM 5091 N N . ILE B 1 306 ? -1.68 -29.203 -12.172 1 95.69 306 ILE B N 1
ATOM 5092 C CA . ILE B 1 306 ? -0.429 -29.391 -12.898 1 95.69 306 ILE B CA 1
ATOM 5093 C C . ILE B 1 306 ? -0.69 -30.156 -14.188 1 95.69 306 ILE B C 1
ATOM 5095 O O . ILE B 1 306 ? -0.189 -29.797 -15.258 1 95.69 306 ILE B O 1
ATOM 5099 N N . ASP B 1 307 ? -1.435 -31.188 -14.086 1 95.62 307 ASP B N 1
ATOM 5100 C CA . ASP B 1 307 ? -1.761 -32 -15.258 1 95.62 307 ASP B CA 1
ATOM 5101 C C . ASP B 1 307 ? -2.553 -31.188 -16.281 1 95.62 307 ASP B C 1
ATOM 5103 O O . ASP B 1 307 ? -2.324 -31.297 -17.484 1 95.62 307 ASP B O 1
ATOM 5107 N N . LYS B 1 308 ? -3.424 -30.422 -15.797 1 95.5 308 LYS B N 1
ATOM 5108 C CA . LYS B 1 308 ? -4.211 -29.562 -16.688 1 95.5 308 LYS B CA 1
ATOM 5109 C C . LYS B 1 308 ? -3.324 -28.547 -17.406 1 95.5 308 LYS B C 1
ATOM 5111 O O . LYS B 1 308 ? -3.514 -28.281 -18.594 1 95.5 308 LYS B O 1
ATOM 5116 N N . ILE B 1 309 ? -2.365 -27.969 -16.688 1 95.19 309 ILE B N 1
ATOM 5117 C CA . ILE B 1 309 ? -1.441 -27 -17.281 1 95.19 309 ILE B CA 1
ATOM 5118 C C . ILE B 1 309 ? -0.631 -27.672 -18.391 1 95.19 309 ILE B C 1
ATOM 5120 O O . ILE B 1 309 ? -0.507 -27.125 -19.484 1 95.19 309 ILE B O 1
ATOM 5124 N N . LYS B 1 310 ? -0.123 -28.844 -18.125 1 94.56 310 LYS B N 1
ATOM 5125 C CA . LYS B 1 310 ? 0.66 -29.594 -19.125 1 94.56 310 LYS B CA 1
ATOM 5126 C C . LYS B 1 310 ? -0.16 -29.859 -20.375 1 94.56 310 LYS B C 1
ATOM 5128 O O . LYS B 1 310 ? 0.337 -29.703 -21.5 1 94.56 310 LYS B O 1
ATOM 5133 N N . ASN B 1 311 ? -1.33 -30.219 -20.188 1 93.62 311 ASN B N 1
ATOM 5134 C CA . ASN B 1 311 ? -2.211 -30.531 -21.312 1 93.62 311 ASN B CA 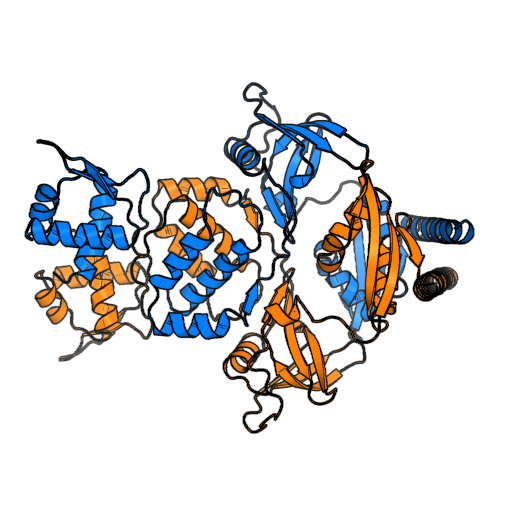1
ATOM 5135 C C . ASN B 1 311 ? -2.484 -29.297 -22.156 1 93.62 311 ASN B C 1
ATOM 5137 O O . ASN B 1 311 ? -2.596 -29.391 -23.391 1 93.62 311 ASN B O 1
ATOM 5141 N N . ASN B 1 312 ? -2.633 -28.188 -21.469 1 91.88 312 ASN B N 1
ATOM 5142 C CA . ASN B 1 312 ? -2.867 -26.938 -22.188 1 91.88 312 ASN B CA 1
ATOM 5143 C C . ASN B 1 312 ? -1.716 -26.609 -23.141 1 91.88 312 ASN B C 1
ATOM 5145 O O . ASN B 1 312 ? -1.933 -26.062 -24.219 1 91.88 312 ASN B O 1
ATOM 5149 N N . TYR B 1 313 ? -0.475 -26.859 -22.797 1 90.69 313 TYR B N 1
ATOM 5150 C CA . TYR B 1 313 ? 0.685 -26.531 -23.625 1 90.69 313 TYR B CA 1
ATOM 5151 C C . TYR B 1 313 ? 0.921 -27.594 -24.688 1 90.69 313 TYR B C 1
ATOM 5153 O O . TYR B 1 313 ? 1.528 -27.328 -25.719 1 90.69 313 TYR B O 1
ATOM 5161 N N . ARG B 1 314 ? 0.52 -28.781 -24.438 1 83.44 314 ARG B N 1
ATOM 5162 C CA . ARG B 1 314 ? 0.637 -29.844 -25.438 1 83.44 314 ARG B CA 1
ATOM 5163 C C . ARG B 1 314 ? -0.311 -29.594 -26.594 1 83.44 314 ARG B C 1
ATOM 5165 O O . ARG B 1 314 ? 0.024 -29.891 -27.75 1 83.44 314 ARG B O 1
ATOM 5172 N N . GLU B 1 315 ? -1.442 -29.078 -26.281 1 76.5 315 GLU B N 1
ATOM 5173 C CA . GLU B 1 315 ? -2.455 -28.828 -27.297 1 76.5 315 GLU B CA 1
ATOM 5174 C C . GLU B 1 315 ? -2.199 -27.5 -28.016 1 76.5 315 GLU B C 1
ATOM 5176 O O . GLU B 1 315 ? -2.768 -27.234 -29.078 1 76.5 315 GLU B O 1
ATOM 5181 N N . SER B 1 316 ? -1.394 -26.641 -27.422 1 66.5 316 SER B N 1
ATOM 5182 C CA . SER B 1 316 ? -1.138 -25.344 -28.031 1 66.5 316 SER B CA 1
ATOM 5183 C C . SER B 1 316 ? 0.038 -25.406 -29 1 66.5 316 SER B C 1
ATOM 5185 O O . SER B 1 316 ? 0.986 -26.156 -28.781 1 66.5 316 SER B O 1
#

Organism: NCBI:txid1418104

Solvent-accessible surface area (backbone atoms only — not comparable to full-atom values): 33873 Å² total; per-residue (Å²): 127,58,66,73,26,50,41,51,27,46,49,54,51,40,52,69,54,32,58,44,33,50,62,57,50,10,65,69,70,70,47,50,46,66,55,38,49,50,41,52,48,49,38,40,71,62,62,45,54,66,40,76,44,82,64,103,84,37,27,36,26,46,46,96,50,56,53,38,57,58,52,67,34,44,60,48,45,47,50,51,42,48,48,31,42,54,32,55,68,34,39,70,62,65,70,46,92,49,65,60,63,59,50,48,50,51,54,52,68,47,42,52,66,72,54,42,51,53,44,62,66,34,62,51,23,51,40,55,59,41,44,72,46,98,52,71,47,86,52,44,48,61,50,51,51,28,34,72,67,67,33,34,33,39,32,36,35,56,53,97,91,38,78,43,79,44,46,30,38,44,46,23,40,35,34,51,81,46,41,49,33,32,42,20,38,28,64,86,76,69,43,77,44,78,39,55,46,66,39,48,77,43,78,42,79,38,82,80,57,81,70,83,75,80,56,83,84,50,34,46,65,47,67,78,55,58,78,82,66,89,56,66,42,61,37,33,34,44,25,38,51,66,23,37,58,58,43,45,72,38,66,89,44,36,83,53,54,46,72,45,97,85,47,26,24,36,32,74,48,75,39,44,61,88,44,42,64,58,52,23,46,52,50,49,31,52,40,75,26,46,47,75,75,31,46,66,68,39,49,52,50,37,52,51,47,50,52,50,38,53,50,55,58,70,76,95,127,58,67,74,26,50,41,50,25,46,48,54,51,40,52,69,53,32,56,44,34,51,62,56,50,9,64,68,68,71,47,49,47,65,54,38,50,51,42,52,48,50,37,40,70,62,63,45,53,66,41,76,44,83,64,103,85,36,29,36,26,45,45,96,49,57,53,37,56,56,51,68,33,43,59,49,47,47,50,50,43,49,48,31,42,55,32,55,68,32,38,71,62,65,70,45,90,51,65,60,63,60,51,48,50,51,56,51,69,49,41,52,64,72,54,42,51,53,46,62,67,34,61,49,23,50,41,57,58,41,43,71,48,97,52,70,47,84,52,45,46,61,50,50,51,29,32,72,67,65,33,33,32,39,31,36,34,56,51,96,91,40,78,44,78,44,46,30,38,44,46,24,40,37,33,52,80,46,41,49,33,33,42,20,38,29,63,87,76,70,42,78,43,81,39,54,47,66,38,47,76,43,78,43,81,37,83,82,58,81,70,84,74,80,57,84,84,49,33,46,67,46,66,78,54,57,77,83,64,89,55,64,44,60,37,32,35,43,26,36,50,67,22,37,57,59,43,45,72,39,64,87,46,36,83,51,54,46,72,44,95,86,47,27,25,35,32,76,48,73,40,45,60,87,44,42,66,58,50,24,46,52,49,48,32,52,41,76,25,46,47,75,74,31,46,63,68,40,50,53,49,36,53,52,48,51,52,51,37,54,51,55,58,70,75,95

pLDDT: mean 83.49, std 13.13, range [42.03, 97.81]

Foldseek 3Di:
DDLVVLLLVVLVVCLVVQWDALVRSCVVVVHDSVSSVVSVVVNVVLVQDWDWADDPPTHIGRPVPRDDRDDDDDLVRLLVVLQVLVQCVLAPDDLDPDPSVVVSVSSLVPDDPVSNVVSVVCVVPDHPDAHRDPFDLVCSNVVQVCCVVQFWKWWFFQDPVGTDTWIWGWQHWDDDSRWIKTWTQTPVVRDTDIGTRSRTDDMDTDRPDDDPDDCVPPHVVCVVVPDDDPAKWWWKKKFALLLLVLQCVDPVRVVQWDADPVNIIMGTDIDHPVCLLVVLVSVLVSPPGMDTPDDVSSVVNNVVVVVVVVVVVVVD/DDLVVLLLVVLVVCLVVQWDALVRSCVVVVHDSVSSVVSVVVNVVLVQDWDWADDPPTHIGRPVPRDDRDDDDDLVRLLVVLQVLVQCVLAPDDLDPDPSVVVSVSSLVPDDPVSNVVSVVCVVPDHPDAHRDPFDLPCSNVVQVCCVVQFWKWWFFQDPVGTDTWIWGWQHWDDDSRWIKTWTQTPVVRDTDIGTRSRTDDMDTDRPDDDPDDCVPPHVVCVVVPDDDPAKWWWKKKFALLLLVLQCVDPVRVVQWDADPVNIIMGTDIDHPVCLLVVLVSVLVSPPGMDIPDDVSSVVNNVVVVVVVVVVVVVD

Radius of gyration: 28.74 Å; Cα contacts (8 Å, |Δi|>4): 1129; chains: 2; bounding box: 72×88×66 Å

Secondary structure (DSSP, 8-state):
--HHHHHHHHHHHHHHHSEE-HHHHHHHHTS-HHHHHHHHHHHHHTT--EEEE-STT-EEEE-S--PPP-----HHHHHHHHHHHHHGGG-S--SS---HHHHHHHHHHHS-HHHHHHHHHHTTTEEE--PPP----TTHHHHHHHHHHT-EEEEEEEETTEEEEEEEEE--EEEETTEEEEEEEETTTTEEEEEEGGGEEEEEEETT-------TT--HHHHHSPPPPSSEEEEEEEE-HHHHHHHHTSHHHHTTEEEPTTS-EEEEEEEEGGGHHHHHHHHHHHGGGEEEEE-HHHHHHHHHHHHHHHHHHHH-/--HHHHHHHHHHHHHHHSEE-HHHHHHHHTS-HHHHHHHHHHHHHTT--EEE--STT--EEE-S--PPP-----HHHHHHHHHHHHHGGG-S--SS---HHHHHHHHHHHS-HHHHHHHHHHTTTEEE--PPP----TTHHHHHHHHHHT-EEEEEEEETTEEEEEEEEE--EEEETTEEEEEEEETTTTEEEEEEGGGEEEEEEETT-------TT--HHHHHSPPPPSSEEEEEEEE-HHHHHHHHTSHHHHTTEEEPTTS-EEEEEEEEGGGHHHHHHHHHHHGGGEEEEE-HHHHHHHHHHHHHHHHHHHH-

Sequence (632 aa):
MNKSKRLVDLIIVINRKQNFTAKELAEEFGVSIRTIQRDLKDLEDLGVPLYTELGAKGGYRLLNKKILPPIAFTENEAIAMFFAYQSLQNYESLPFEDDTISALNKFYNYLPDNTKDKIDVMRNRVLFWVPRRNEENSYLKSILEAVIQRSVLSIKYESMSGISYREILPVGIYSHNGYWYCPAFCLKKQSYRLFRIDYIKSVSINEDTTVEKDISNITLKDWFEPSKPKETVRLKVRLSKKGVRKCQLEPWMDKKIKINDDGTGIIDTTIDIKDIDYYSDFLLGVGTDVIVESPKEVVDLILEKIDKIKNNYRESMNKSKRLVDLIIVINRKQNFTAKELAEEFGVSIRTIQRDLKDLEDLGVPLYTELGAKGGYRLLNKKILPPIAFTENEAIAMFFAYQSLQNYESLPFEDDTISALNKFYNYLPDNTKDKIDVMRNRVLFWVPRRNEENSYLKSILEAVIQRSVLSIKYESMSGISYREILPVGIYSHNGYWYCPAFCLKKQSYRLFRIDYIKSVSINEDTTVEKDISNITLKDWFEPSKPKETVRLKVRLSKKGVRKCQLEPWMDKKIKINDDGTGIIDTTIDIKDIDYYSDFLLGVGTDVIVESPKEVVDLILEKIDKIKNNYRES

InterPro domains:
  IPR001034 DeoR-type HTH domain [PS51000] (3-58)
  IPR013196 Helix-turn-helix, type 11 [PF08279] (10-61)
  IPR026881 WYL domain [PF13280] (139-204)
  IPR028349 Protein PafC-like [PIRSF016838] (4-298)
  IPR036388 Winged helix-like DNA-binding domain superfamily [G3DSA:1.10.10.10] (1-63)
  IPR036390 Winged helix DNA-binding domain superfamily [SSF46785] (1-63)
  IPR051534 CBASS antivirus and pafABC operon-associated protein [PTHR34580] (3-313)
  IPR057727 WCX domain [PF25583] (231-308)